Protein AF-A0A821FZN8-F1 (afdb_monomer)

Structure (mmCIF, N/CA/C/O backbone):
data_AF-A0A821FZN8-F1
#
_entry.id   AF-A0A821FZN8-F1
#
loop_
_atom_site.group_PDB
_atom_site.id
_atom_site.type_symbol
_atom_site.label_atom_id
_atom_site.label_alt_id
_atom_site.label_comp_id
_atom_site.label_asym_id
_atom_site.label_entity_id
_atom_site.label_seq_id
_atom_site.pdbx_PDB_ins_code
_atom_site.Cartn_x
_atom_site.Cartn_y
_atom_site.Cartn_z
_atom_site.occupancy
_atom_site.B_iso_or_equiv
_atom_site.auth_seq_id
_atom_site.auth_comp_id
_atom_site.auth_asym_id
_atom_site.auth_atom_id
_atom_site.pdbx_PDB_model_num
ATOM 1 N N . MET A 1 1 ? 38.601 6.144 -32.323 1.00 37.91 1 MET A N 1
ATOM 2 C CA . MET A 1 1 ? 37.419 6.172 -33.211 1.00 37.91 1 MET A CA 1
ATOM 3 C C . MET A 1 1 ? 36.980 4.732 -33.400 1.00 37.91 1 MET A C 1
ATOM 5 O O . MET A 1 1 ? 37.493 4.065 -34.287 1.00 37.91 1 MET A O 1
ATOM 9 N N . ASN A 1 2 ? 36.123 4.222 -32.516 1.00 48.03 2 ASN A N 1
ATOM 10 C CA . ASN A 1 2 ? 35.673 2.832 -32.596 1.00 48.03 2 ASN A CA 1
ATOM 11 C C . ASN A 1 2 ? 34.375 2.824 -33.402 1.00 48.03 2 ASN A C 1
ATOM 13 O O . ASN A 1 2 ? 33.314 3.156 -32.878 1.00 48.03 2 ASN A O 1
ATOM 17 N N . ASN A 1 3 ? 34.481 2.539 -34.700 1.00 55.41 3 ASN A N 1
ATOM 18 C CA . ASN A 1 3 ? 33.309 2.340 -35.545 1.00 55.41 3 ASN A CA 1
ATOM 19 C C . ASN A 1 3 ? 32.658 1.008 -35.157 1.00 55.41 3 ASN A C 1
ATOM 21 O O . ASN A 1 3 ? 33.304 -0.038 -35.219 1.00 55.41 3 ASN A O 1
ATOM 25 N N . VAL A 1 4 ? 31.383 1.050 -34.772 1.00 57.81 4 VAL A N 1
ATOM 26 C CA . VAL A 1 4 ? 30.561 -0.151 -34.579 1.00 57.81 4 VAL A CA 1
ATOM 27 C C . VAL A 1 4 ? 29.929 -0.488 -35.925 1.00 57.81 4 VAL A C 1
ATOM 29 O O . VAL A 1 4 ? 29.326 0.380 -36.563 1.00 57.81 4 VAL A O 1
ATOM 32 N N . SER A 1 5 ? 30.085 -1.732 -36.380 1.00 56.44 5 SER A N 1
ATOM 33 C CA . SER A 1 5 ? 29.588 -2.177 -37.687 1.00 56.44 5 SER A CA 1
ATOM 34 C C . SER A 1 5 ? 28.528 -3.263 -37.540 1.00 56.44 5 SER A C 1
ATOM 36 O O . SER A 1 5 ? 28.583 -4.065 -36.610 1.00 56.44 5 SER A O 1
ATOM 38 N N . ILE A 1 6 ? 27.549 -3.301 -38.443 1.00 49.44 6 ILE A N 1
ATOM 39 C CA . ILE A 1 6 ? 26.556 -4.380 -38.478 1.00 49.44 6 ILE A CA 1
ATOM 40 C C . ILE A 1 6 ? 27.092 -5.487 -39.389 1.00 49.44 6 ILE A C 1
ATOM 42 O O . ILE A 1 6 ? 27.234 -5.273 -40.592 1.00 49.44 6 ILE A O 1
ATOM 46 N N . GLN A 1 7 ? 27.341 -6.676 -38.841 1.00 48.22 7 GLN A N 1
ATOM 47 C CA . GLN A 1 7 ? 27.598 -7.879 -39.636 1.00 48.22 7 GLN A CA 1
ATOM 48 C C . GLN A 1 7 ? 26.485 -8.893 -39.383 1.00 48.22 7 GLN A C 1
ATOM 50 O O . GLN A 1 7 ? 26.245 -9.281 -38.243 1.00 48.22 7 GLN A O 1
ATOM 55 N N . LEU A 1 8 ? 25.787 -9.305 -40.449 1.00 43.56 8 LEU A N 1
ATOM 56 C CA . LEU A 1 8 ? 24.716 -10.317 -40.398 1.00 43.56 8 LEU A CA 1
ATOM 57 C C . LEU A 1 8 ? 23.611 -10.012 -39.362 1.00 43.56 8 LEU A C 1
ATOM 59 O O . LEU A 1 8 ? 23.066 -10.916 -38.741 1.00 43.56 8 LEU A O 1
ATOM 63 N N . GLY A 1 9 ? 23.287 -8.730 -39.164 1.00 39.81 9 GLY A N 1
ATOM 64 C CA . GLY A 1 9 ? 22.273 -8.290 -38.196 1.00 39.81 9 GLY A CA 1
ATOM 65 C C . GLY A 1 9 ? 22.780 -8.093 -36.763 1.00 39.81 9 GLY A C 1
ATOM 66 O O . GLY A 1 9 ? 22.035 -7.561 -35.946 1.00 39.81 9 GLY A O 1
ATOM 67 N N . ASN A 1 10 ? 24.042 -8.420 -36.467 1.00 42.00 10 ASN A N 1
ATOM 68 C CA . ASN A 1 10 ? 24.651 -8.213 -35.152 1.00 42.00 10 ASN A CA 1
ATOM 69 C C . ASN A 1 10 ? 25.535 -6.958 -35.127 1.00 42.00 10 ASN A C 1
ATOM 71 O O . ASN A 1 10 ? 26.322 -6.718 -36.047 1.00 42.00 10 ASN A O 1
ATOM 75 N N . LEU A 1 11 ? 25.438 -6.176 -34.045 1.00 53.97 11 LEU A N 1
ATOM 76 C CA . LEU A 1 11 ? 26.384 -5.098 -33.743 1.00 53.97 11 LEU A CA 1
ATOM 77 C C . LEU A 1 11 ? 27.735 -5.723 -33.383 1.00 53.97 11 LEU A C 1
ATOM 79 O O . LEU A 1 11 ? 27.886 -6.350 -32.338 1.00 53.97 11 LEU A O 1
ATOM 83 N N . THR A 1 12 ? 28.715 -5.552 -34.260 1.00 54.28 12 THR A N 1
ATOM 84 C CA . THR A 1 12 ? 30.093 -5.992 -34.046 1.00 54.28 12 THR A CA 1
ATOM 85 C C . THR A 1 12 ? 30.942 -4.796 -33.645 1.00 54.28 12 THR A C 1
ATOM 87 O O . THR A 1 12 ? 31.018 -3.784 -34.352 1.00 54.28 12 THR A O 1
ATOM 90 N N . TRP A 1 13 ? 31.549 -4.909 -32.469 1.00 63.31 13 TRP A N 1
ATOM 91 C CA . TRP A 1 13 ? 32.512 -3.949 -31.955 1.00 63.31 13 TRP A CA 1
ATOM 92 C C . TRP A 1 13 ? 33.886 -4.311 -32.510 1.00 63.31 13 TRP A C 1
ATOM 94 O O . TRP A 1 13 ? 34.227 -5.488 -32.616 1.00 63.31 13 TRP A O 1
ATOM 104 N N . SER A 1 14 ? 34.677 -3.306 -32.886 1.00 53.12 14 SER A N 1
ATOM 105 C CA . SER A 1 14 ? 36.035 -3.525 -33.401 1.00 53.12 14 SER A CA 1
ATOM 106 C C . SER A 1 14 ? 36.977 -4.150 -32.367 1.00 53.12 14 SER A C 1
ATOM 108 O O . SER A 1 14 ? 38.055 -4.611 -32.725 1.00 53.12 14 SER A O 1
ATOM 110 N N . ASP A 1 15 ? 36.575 -4.152 -31.097 1.00 54.53 15 ASP A N 1
ATOM 111 C CA . ASP A 1 15 ? 37.330 -4.679 -29.974 1.00 54.53 15 ASP A CA 1
ATOM 112 C C . ASP A 1 15 ? 36.480 -5.726 -29.235 1.00 54.53 15 ASP A C 1
ATOM 114 O O . ASP A 1 15 ? 35.293 -5.501 -28.984 1.00 54.53 15 ASP A O 1
ATOM 118 N N . ARG A 1 16 ? 37.068 -6.883 -28.898 1.00 55.97 16 ARG A N 1
ATOM 119 C CA . ARG A 1 16 ? 36.387 -8.004 -28.203 1.00 55.97 16 ARG A CA 1
ATOM 120 C C . ARG A 1 16 ? 36.007 -7.669 -26.753 1.00 55.97 16 ARG A C 1
ATOM 122 O O . ARG A 1 16 ? 35.492 -8.525 -26.044 1.00 55.97 16 ARG A O 1
ATOM 129 N N . SER A 1 17 ? 36.274 -6.439 -26.329 1.00 73.94 17 SER A N 1
ATOM 130 C CA . SER A 1 17 ? 36.174 -5.968 -24.958 1.00 73.94 17 SER A CA 1
ATOM 131 C C . SER A 1 17 ? 34.769 -5.533 -24.540 1.00 73.94 17 SER A C 1
ATOM 133 O O . SER A 1 17 ? 34.562 -5.328 -23.351 1.00 73.94 17 SER A O 1
ATOM 135 N N . PHE A 1 18 ? 33.796 -5.390 -25.453 1.00 84.00 18 PHE A N 1
ATOM 136 C CA . PHE A 1 18 ? 32.428 -4.989 -25.094 1.00 84.00 18 PHE A CA 1
ATOM 137 C C . PHE A 1 18 ? 31.376 -6.066 -25.369 1.00 84.00 18 PHE A C 1
ATOM 139 O O . PHE A 1 18 ? 31.231 -6.561 -26.487 1.00 84.00 18 PHE A O 1
ATOM 146 N N . LEU A 1 19 ? 30.584 -6.362 -24.342 1.00 86.19 19 LEU A N 1
ATOM 147 C CA . LEU A 1 19 ? 29.507 -7.342 -24.343 1.00 86.19 19 LEU A CA 1
ATOM 148 C C . LEU A 1 19 ? 28.155 -6.615 -24.246 1.00 86.19 19 LEU A C 1
ATOM 150 O O . LEU A 1 19 ? 27.747 -6.248 -23.138 1.00 86.19 19 LEU A O 1
ATOM 154 N N . PRO A 1 20 ? 27.451 -6.374 -25.369 1.00 88.12 20 PRO A N 1
ATOM 155 C CA . PRO A 1 20 ? 26.158 -5.698 -25.348 1.00 88.12 20 PRO A CA 1
ATOM 156 C C . PRO A 1 20 ? 25.101 -6.569 -24.658 1.00 88.12 20 PRO A C 1
ATOM 158 O O . PRO A 1 20 ? 25.012 -7.772 -24.907 1.00 88.12 20 PRO A O 1
ATOM 161 N N . ARG A 1 21 ? 24.284 -5.954 -23.798 1.00 89.12 21 ARG A N 1
ATOM 162 C CA . ARG A 1 21 ? 23.227 -6.637 -23.033 1.00 89.12 21 ARG A CA 1
ATOM 163 C C . ARG A 1 21 ? 21.842 -6.047 -23.258 1.00 89.12 21 ARG A C 1
ATOM 165 O O . ARG A 1 21 ? 20.877 -6.800 -23.283 1.00 89.12 21 ARG A O 1
ATOM 172 N N . ALA A 1 22 ? 21.744 -4.738 -23.460 1.00 91.38 22 ALA A N 1
ATOM 173 C CA . ALA A 1 22 ? 20.481 -4.071 -23.737 1.00 91.38 22 ALA A CA 1
ATOM 174 C C . ALA A 1 22 ? 20.672 -2.908 -24.712 1.00 91.38 22 ALA A C 1
ATOM 176 O O . ALA A 1 22 ? 21.740 -2.297 -24.770 1.00 91.38 22 ALA A O 1
ATOM 177 N N . VAL A 1 23 ? 19.632 -2.603 -25.482 1.00 92.69 23 VAL A N 1
ATOM 178 C CA . VAL A 1 23 ? 19.627 -1.496 -26.437 1.00 92.69 23 VAL A CA 1
ATOM 179 C C . VAL A 1 23 ? 18.255 -0.843 -26.464 1.00 92.69 23 VAL A C 1
ATOM 181 O O . VAL A 1 23 ? 17.243 -1.538 -26.424 1.00 92.69 23 VAL A O 1
ATOM 184 N N . ASP A 1 24 ? 18.238 0.481 -26.558 1.00 91.81 24 ASP A N 1
ATOM 185 C CA . ASP A 1 24 ? 17.038 1.243 -26.882 1.00 91.81 24 ASP A CA 1
ATOM 186 C C . ASP A 1 24 ? 17.375 2.347 -27.889 1.00 91.81 24 ASP A C 1
ATOM 188 O O . ASP A 1 24 ? 18.513 2.829 -27.967 1.00 91.81 24 ASP A O 1
ATOM 192 N N . ILE A 1 25 ? 16.392 2.704 -28.709 1.00 90.56 25 ILE A N 1
ATOM 193 C CA . ILE A 1 25 ? 16.540 3.604 -29.850 1.00 90.56 25 ILE A CA 1
ATOM 194 C C . ILE A 1 25 ? 15.536 4.741 -29.701 1.00 90.56 25 ILE A C 1
ATOM 196 O O . ILE A 1 25 ? 14.327 4.523 -29.693 1.00 90.56 25 ILE A O 1
ATOM 200 N N . SER A 1 26 ? 16.048 5.967 -29.643 1.00 89.31 26 SER A N 1
ATOM 201 C CA . SER A 1 26 ? 15.225 7.171 -29.639 1.00 89.31 26 SER A CA 1
ATOM 202 C C . SER A 1 26 ? 14.590 7.427 -31.005 1.00 89.31 26 SER A C 1
ATOM 204 O O . SER A 1 26 ? 15.137 7.071 -32.053 1.00 89.31 26 SER A O 1
ATOM 206 N N . GLN A 1 27 ? 13.468 8.147 -31.002 1.00 82.56 27 GLN A N 1
ATOM 207 C CA . GLN A 1 27 ? 12.845 8.686 -32.216 1.00 82.56 27 GLN A CA 1
ATOM 208 C C . GLN A 1 27 ? 13.794 9.569 -33.039 1.00 82.56 27 GLN A C 1
ATOM 210 O O . GLN A 1 27 ? 13.709 9.571 -34.265 1.00 82.56 27 GLN A O 1
ATOM 215 N N . ASP A 1 28 ? 14.734 10.257 -32.387 1.00 78.19 28 ASP A N 1
ATOM 216 C CA . ASP A 1 28 ? 15.723 11.121 -33.045 1.00 78.19 28 ASP A CA 1
ATOM 217 C C . ASP A 1 28 ? 16.972 10.350 -33.514 1.00 78.19 28 ASP A C 1
ATOM 219 O O . ASP A 1 28 ? 18.012 10.940 -33.806 1.00 78.19 28 ASP A O 1
ATOM 223 N N . LEU A 1 29 ? 16.876 9.016 -33.589 1.00 79.00 29 LEU A N 1
ATOM 224 C CA . LEU A 1 29 ? 17.894 8.096 -34.109 1.00 79.00 29 LEU A CA 1
ATOM 225 C C . LEU A 1 29 ? 19.225 8.086 -33.338 1.00 79.00 29 LEU A C 1
ATOM 227 O O . LEU A 1 29 ? 20.226 7.556 -33.841 1.00 79.00 29 LEU A O 1
ATOM 231 N N . PHE A 1 30 ? 19.245 8.607 -32.108 1.00 87.75 30 PHE A N 1
ATOM 232 C CA . PHE A 1 30 ? 20.292 8.245 -31.159 1.00 87.75 30 PHE A CA 1
ATOM 233 C C . PHE A 1 30 ? 19.959 6.905 -30.503 1.00 87.75 30 PHE A C 1
ATOM 235 O O . PHE A 1 30 ? 18.798 6.564 -30.270 1.00 87.75 30 PHE A O 1
ATOM 242 N N . VAL A 1 31 ? 20.995 6.121 -30.238 1.00 91.19 31 VAL A N 1
ATOM 243 C CA . VAL A 1 31 ? 20.891 4.761 -29.715 1.00 91.19 31 VAL A CA 1
ATOM 244 C C . VAL A 1 31 ? 21.691 4.692 -28.431 1.00 91.19 31 VAL A C 1
ATOM 246 O O . VAL A 1 31 ? 22.831 5.154 -28.391 1.00 91.19 31 VAL A O 1
ATOM 249 N N . VAL A 1 32 ? 21.109 4.097 -27.396 1.00 92.56 32 VAL A N 1
ATOM 250 C CA . VAL A 1 32 ? 21.837 3.781 -26.169 1.00 92.56 32 VAL A CA 1
ATOM 251 C C . VAL A 1 32 ? 22.025 2.279 -26.095 1.00 92.56 32 VAL A C 1
ATOM 253 O O . VAL A 1 32 ? 21.053 1.528 -26.118 1.00 92.56 32 VAL A O 1
ATOM 256 N N . VAL A 1 33 ? 23.280 1.844 -26.007 1.00 93.06 33 VAL A N 1
ATOM 257 C CA . VAL A 1 33 ? 23.635 0.432 -25.819 1.00 93.06 33 VAL A CA 1
ATOM 258 C C . VAL A 1 33 ? 24.274 0.279 -24.451 1.00 93.06 33 VAL A C 1
ATOM 260 O O . VAL A 1 33 ? 25.283 0.916 -24.165 1.00 93.06 33 VAL A O 1
ATOM 263 N N . LEU A 1 34 ? 23.690 -0.575 -23.620 1.00 93.06 34 LEU A N 1
ATOM 264 C CA . LEU A 1 34 ? 24.164 -0.911 -22.285 1.00 93.06 34 LEU A CA 1
ATOM 265 C C . LEU A 1 34 ? 24.774 -2.316 -22.307 1.00 93.06 34 LEU A C 1
ATOM 267 O O . LEU A 1 34 ? 24.223 -3.241 -22.909 1.00 93.06 34 LEU A O 1
ATOM 271 N N . GLY A 1 35 ? 25.922 -2.480 -21.663 1.00 90.62 35 GLY A N 1
ATOM 272 C CA . GLY A 1 35 ? 26.648 -3.741 -21.639 1.00 90.62 35 GLY A CA 1
ATOM 273 C C . GLY A 1 35 ? 27.803 -3.731 -20.650 1.00 90.62 35 GLY A C 1
ATOM 274 O O . GLY A 1 35 ? 27.855 -2.905 -19.740 1.00 90.62 35 GLY A O 1
ATOM 275 N N . PHE A 1 36 ? 28.743 -4.648 -20.841 1.00 88.00 36 PHE A N 1
ATOM 276 C CA . PHE A 1 36 ? 29.957 -4.745 -20.035 1.00 88.00 36 PHE A CA 1
ATOM 277 C C . PHE A 1 36 ? 31.194 -4.473 -20.880 1.00 88.00 36 PHE A C 1
ATOM 279 O O . PHE A 1 36 ? 31.311 -5.033 -21.964 1.00 88.00 36 PHE A O 1
ATOM 286 N N . VAL A 1 37 ? 32.127 -3.668 -20.368 1.00 86.44 37 VAL A N 1
ATOM 287 C CA . VAL A 1 37 ? 33.482 -3.532 -20.921 1.00 86.44 37 VAL A CA 1
ATOM 288 C C . VAL A 1 37 ? 34.459 -4.319 -20.046 1.00 86.44 37 VAL A C 1
ATOM 290 O O . VAL A 1 37 ? 34.445 -4.162 -18.824 1.00 86.44 37 VAL A O 1
ATOM 293 N N . GLY A 1 38 ? 35.301 -5.155 -20.644 1.00 79.19 38 GLY A N 1
ATOM 294 C CA . GLY A 1 38 ? 36.321 -5.940 -19.951 1.00 79.19 38 GLY A CA 1
ATOM 295 C C . GLY A 1 38 ? 36.862 -7.094 -20.795 1.00 79.19 38 GLY A C 1
ATOM 296 O O . GLY A 1 38 ? 36.503 -7.268 -21.954 1.00 79.19 38 GLY A O 1
ATOM 297 N N . ASP A 1 39 ? 37.734 -7.883 -20.186 1.00 69.31 39 ASP A N 1
ATOM 298 C CA . ASP A 1 39 ? 38.330 -9.113 -20.726 1.00 69.31 39 ASP A CA 1
ATOM 299 C C . ASP A 1 39 ? 38.205 -10.209 -19.650 1.00 69.31 39 ASP A C 1
ATOM 301 O O . ASP A 1 39 ? 38.283 -9.851 -18.475 1.00 69.31 39 ASP A O 1
ATOM 305 N N . PRO A 1 40 ? 38.070 -11.509 -19.987 1.00 64.56 40 PRO A N 1
ATOM 306 C CA . PRO A 1 40 ? 38.069 -12.619 -19.017 1.00 64.56 40 PRO A CA 1
ATOM 307 C C . PRO A 1 40 ? 39.195 -12.605 -17.955 1.00 64.56 40 PRO A C 1
ATOM 309 O O . PRO A 1 40 ? 39.047 -13.173 -16.877 1.00 64.56 40 PRO A O 1
ATOM 312 N N . SER A 1 41 ? 40.325 -11.955 -18.236 1.00 65.94 41 SER A N 1
ATOM 313 C CA . SER A 1 41 ? 41.474 -11.744 -17.342 1.00 65.94 41 SER A CA 1
ATOM 314 C C . SER A 1 41 ? 41.320 -10.558 -16.373 1.00 65.94 41 SER A C 1
ATOM 316 O O . SER A 1 41 ? 42.163 -10.355 -15.498 1.00 65.94 41 SER A O 1
ATOM 318 N N . SER A 1 42 ? 40.241 -9.779 -16.491 1.00 70.19 42 SER A N 1
ATOM 319 C CA . SER A 1 42 ? 39.954 -8.550 -15.740 1.00 70.19 42 SER A CA 1
ATOM 320 C C . SER A 1 42 ? 38.479 -8.480 -15.317 1.00 70.19 42 SER A C 1
ATOM 322 O O . SER A 1 42 ? 37.622 -9.162 -15.867 1.00 70.19 42 SER A O 1
ATOM 324 N N . ASN A 1 43 ? 38.147 -7.665 -14.315 1.00 77.12 43 ASN A N 1
ATOM 325 C CA . ASN A 1 43 ? 36.746 -7.502 -13.922 1.00 77.12 43 ASN A CA 1
ATOM 326 C C . ASN A 1 43 ? 35.970 -6.728 -14.996 1.00 77.12 43 ASN A C 1
ATOM 328 O O . ASN A 1 43 ? 36.332 -5.603 -15.342 1.00 77.12 43 ASN A O 1
ATOM 332 N N . TYR A 1 44 ? 34.857 -7.296 -15.458 1.00 83.50 44 TYR A N 1
ATOM 333 C CA . TYR A 1 44 ? 33.934 -6.599 -16.346 1.00 83.50 44 TYR A CA 1
ATOM 334 C C . TYR A 1 44 ? 33.224 -5.447 -15.623 1.00 83.50 44 TYR A C 1
ATOM 336 O O . TYR A 1 44 ? 32.685 -5.605 -14.523 1.00 83.50 44 TYR A O 1
ATOM 344 N N . THR A 1 45 ? 33.184 -4.284 -16.270 1.00 85.06 45 THR A N 1
ATOM 345 C CA . THR A 1 45 ? 32.562 -3.067 -15.736 1.00 85.06 45 THR A CA 1
ATOM 346 C C . THR A 1 45 ? 31.331 -2.693 -16.564 1.00 85.06 45 THR A C 1
ATOM 348 O O . THR A 1 45 ? 31.440 -2.593 -17.789 1.00 85.06 45 THR A O 1
ATOM 351 N N . PRO A 1 46 ? 30.157 -2.473 -15.941 1.00 89.31 46 PRO A N 1
ATOM 352 C CA . PRO A 1 46 ? 28.982 -1.976 -16.648 1.00 89.31 46 PRO A CA 1
ATOM 353 C C . PRO A 1 46 ? 29.246 -0.633 -17.337 1.00 89.31 46 PRO A C 1
ATOM 355 O O . PRO A 1 46 ? 29.802 0.290 -16.735 1.00 89.31 46 PRO A O 1
ATOM 358 N N . CYS A 1 47 ? 28.820 -0.512 -18.589 1.00 89.56 47 CYS A N 1
ATOM 359 C CA . CYS A 1 47 ? 29.068 0.650 -19.429 1.00 89.56 47 CYS A CA 1
ATOM 360 C C . CYS A 1 47 ? 27.905 0.892 -20.397 1.00 89.56 47 CYS A C 1
ATOM 362 O O . CYS A 1 47 ? 27.337 -0.056 -20.943 1.00 89.56 47 CYS A O 1
ATOM 364 N N . ALA A 1 48 ? 27.568 2.163 -20.618 1.00 91.50 48 ALA A N 1
ATOM 365 C CA . ALA A 1 48 ? 26.595 2.597 -21.609 1.00 91.50 48 ALA A CA 1
ATOM 366 C C . ALA A 1 48 ? 27.258 3.475 -22.676 1.00 91.50 48 ALA A C 1
ATOM 368 O O . ALA A 1 48 ? 27.970 4.428 -22.355 1.00 91.50 48 ALA A O 1
ATOM 369 N N . TYR A 1 49 ? 26.969 3.192 -23.942 1.00 91.75 49 TYR A N 1
ATOM 370 C CA . TYR A 1 49 ? 27.386 4.001 -25.080 1.00 91.75 49 TYR A CA 1
ATOM 371 C C . TYR A 1 49 ? 26.214 4.796 -25.634 1.00 91.75 49 TYR A C 1
ATOM 373 O O . TYR A 1 49 ? 25.146 4.235 -25.881 1.00 91.75 49 TYR A O 1
ATOM 381 N N . LEU A 1 50 ? 26.448 6.084 -25.887 1.00 91.25 50 LEU A N 1
ATOM 382 C CA . LEU A 1 50 ? 25.549 6.931 -26.660 1.00 91.25 50 LEU A CA 1
ATOM 383 C C . LEU A 1 50 ? 26.046 6.991 -28.103 1.00 91.25 50 LEU A C 1
ATOM 385 O O . LEU A 1 50 ? 27.147 7.468 -28.386 1.00 91.25 50 LEU A O 1
ATOM 389 N N . LEU A 1 51 ? 25.225 6.490 -29.016 1.00 90.94 51 LEU A N 1
ATOM 390 C CA . LEU A 1 51 ? 25.523 6.373 -30.436 1.00 90.94 51 LEU A CA 1
ATOM 391 C C . LEU A 1 51 ? 24.565 7.254 -31.240 1.00 90.94 51 LEU A C 1
ATOM 393 O O . LEU A 1 51 ? 23.418 7.452 -30.848 1.00 90.94 51 LEU A O 1
ATOM 397 N N . SER A 1 52 ? 24.987 7.700 -32.420 1.00 88.06 52 SER A N 1
ATOM 398 C CA . SER A 1 52 ? 24.056 8.155 -33.461 1.00 88.06 52 SER A CA 1
ATOM 399 C C . SER A 1 52 ? 24.208 7.312 -34.711 1.00 88.06 52 SER A C 1
ATOM 401 O O . SER A 1 52 ? 25.313 6.864 -35.032 1.00 88.06 52 SER A O 1
ATOM 403 N N . ARG A 1 53 ? 23.113 7.139 -35.447 1.00 81.56 53 ARG A N 1
ATOM 404 C CA . ARG A 1 53 ? 23.127 6.441 -36.728 1.00 81.56 53 ARG A CA 1
ATOM 405 C C . ARG A 1 53 ? 23.294 7.425 -37.886 1.00 81.56 53 ARG A C 1
ATOM 407 O O . ARG A 1 53 ? 22.484 8.330 -38.050 1.00 81.56 53 ARG A O 1
ATOM 414 N N . SER A 1 54 ? 24.290 7.187 -38.737 1.00 79.12 54 SER A N 1
ATOM 415 C CA . SER A 1 54 ? 24.428 7.848 -40.039 1.00 79.12 54 SER A CA 1
ATOM 416 C C . SER A 1 54 ? 24.535 6.781 -41.130 1.00 79.12 54 SER A C 1
ATOM 418 O O . SER A 1 54 ? 25.541 6.079 -41.249 1.00 79.12 54 SER A O 1
ATOM 420 N N . GLY A 1 55 ? 23.450 6.581 -41.885 1.00 75.50 55 GLY A N 1
ATOM 421 C CA . GLY A 1 55 ? 23.340 5.481 -42.849 1.00 75.50 55 GLY A CA 1
ATOM 422 C C . GLY A 1 55 ? 23.350 4.100 -42.174 1.00 75.50 55 GLY A C 1
ATOM 423 O O . GLY A 1 55 ? 22.466 3.787 -41.369 1.00 75.50 55 GLY A O 1
ATOM 424 N N . SER A 1 56 ? 24.329 3.258 -42.520 1.00 72.25 56 SER A N 1
ATOM 425 C CA . SER A 1 56 ? 24.567 1.929 -41.922 1.00 72.25 56 SER A CA 1
ATOM 426 C C . SER A 1 56 ? 25.586 1.933 -40.777 1.00 72.25 56 SER A C 1
ATOM 428 O O . SER A 1 56 ? 25.809 0.889 -40.169 1.00 72.25 56 SER A O 1
ATOM 430 N N . ASN A 1 57 ? 26.217 3.078 -40.498 1.00 76.56 57 ASN A N 1
ATOM 431 C CA . ASN A 1 57 ? 27.294 3.184 -39.520 1.00 76.56 57 ASN A CA 1
ATOM 432 C C . ASN A 1 57 ? 26.793 3.840 -38.231 1.00 76.56 57 ASN A C 1
ATOM 434 O O . ASN A 1 57 ? 26.004 4.791 -38.265 1.00 76.56 57 ASN A O 1
ATOM 438 N N . PHE A 1 58 ? 27.295 3.352 -37.097 1.00 81.62 58 PHE A N 1
ATOM 439 C CA . PHE A 1 58 ? 27.070 3.961 -35.791 1.00 81.62 58 PHE A CA 1
ATOM 440 C C . PHE A 1 58 ? 28.329 4.683 -35.322 1.00 81.62 58 PHE A C 1
ATOM 442 O O . PHE A 1 58 ? 29.425 4.121 -35.335 1.00 81.62 58 PHE A O 1
ATOM 449 N N . THR A 1 59 ? 28.158 5.927 -34.884 1.00 84.81 59 THR A N 1
ATOM 450 C CA . THR A 1 59 ? 29.226 6.744 -34.302 1.00 84.81 59 THR A CA 1
ATOM 451 C C . THR A 1 59 ? 29.013 6.869 -32.800 1.00 84.81 59 THR A C 1
ATOM 453 O O . THR A 1 59 ? 27.952 7.327 -32.377 1.00 84.81 59 THR A O 1
ATOM 456 N N . VAL A 1 60 ? 30.014 6.483 -32.004 1.00 86.81 60 VAL A N 1
ATOM 457 C CA . VAL A 1 60 ? 30.026 6.687 -30.545 1.00 86.81 60 VAL A CA 1
ATOM 458 C C . VAL A 1 60 ? 30.304 8.157 -30.247 1.00 86.81 60 VAL A C 1
ATOM 460 O O . VAL A 1 60 ? 31.344 8.673 -30.653 1.00 86.81 60 VAL A O 1
ATOM 463 N N . HIS A 1 61 ? 29.385 8.813 -29.540 1.00 88.50 61 HIS A N 1
ATOM 464 C CA . HIS A 1 61 ? 29.523 10.210 -29.109 1.00 88.50 61 HIS A CA 1
ATOM 465 C C . HIS A 1 61 ? 29.997 10.335 -27.672 1.00 88.50 61 HIS A C 1
ATOM 467 O O . HIS A 1 61 ? 30.843 11.177 -27.378 1.00 88.50 61 HIS A O 1
ATOM 473 N N . ASP A 1 62 ? 29.469 9.492 -26.788 1.00 89.62 62 ASP A N 1
ATOM 474 C CA . ASP A 1 62 ? 29.791 9.541 -25.369 1.00 89.62 62 ASP A CA 1
ATOM 475 C C . ASP A 1 62 ? 29.717 8.157 -24.725 1.00 89.62 62 ASP A C 1
ATOM 477 O O . ASP A 1 62 ? 29.122 7.218 -25.263 1.00 89.62 62 ASP A O 1
ATOM 481 N N . THR A 1 63 ? 30.373 8.020 -23.578 1.00 89.50 63 THR A N 1
ATOM 482 C CA . THR A 1 63 ? 30.482 6.769 -22.831 1.00 89.50 63 THR A CA 1
ATOM 483 C C . THR A 1 63 ? 30.288 7.038 -21.350 1.00 89.50 63 THR A C 1
ATOM 485 O O . THR A 1 63 ? 31.007 7.833 -20.752 1.00 89.50 63 THR A O 1
ATOM 488 N N . TRP A 1 64 ? 29.351 6.322 -20.743 1.00 90.62 64 TRP A N 1
ATOM 489 C CA . TRP A 1 64 ? 29.160 6.302 -19.302 1.00 90.62 64 TRP A CA 1
ATOM 490 C C . TRP A 1 64 ? 29.663 4.969 -18.741 1.00 90.62 64 TRP A C 1
ATOM 492 O O . TRP A 1 64 ? 29.395 3.909 -19.305 1.00 90.62 64 TRP A O 1
ATOM 502 N N . MET A 1 65 ? 30.399 5.012 -17.632 1.00 87.44 65 MET A N 1
ATOM 503 C CA . MET A 1 65 ? 30.887 3.822 -16.931 1.00 87.44 65 MET A CA 1
ATOM 504 C C . MET A 1 65 ? 30.375 3.826 -15.498 1.00 87.44 65 MET A C 1
ATOM 506 O O . MET A 1 65 ? 30.406 4.858 -14.825 1.00 87.44 65 MET A O 1
ATOM 510 N N . TYR A 1 66 ? 29.935 2.664 -15.022 1.00 85.44 66 TYR A N 1
ATOM 511 C CA . TYR A 1 66 ? 29.498 2.518 -13.644 1.00 85.44 66 TYR A CA 1
ATOM 512 C C . TYR A 1 66 ? 30.683 2.630 -12.687 1.00 85.44 66 TYR A C 1
ATOM 514 O O . TYR A 1 66 ? 31.659 1.887 -12.794 1.00 85.44 66 TYR A O 1
ATOM 522 N N . MET A 1 67 ? 30.557 3.525 -11.710 1.00 81.19 67 MET A N 1
ATOM 523 C CA . MET A 1 67 ? 31.452 3.597 -10.563 1.00 81.19 67 MET A CA 1
ATOM 524 C C . MET A 1 67 ? 30.646 3.257 -9.307 1.00 81.19 67 MET A C 1
ATOM 526 O O . MET A 1 67 ? 29.620 3.898 -9.065 1.00 81.19 67 MET A O 1
ATOM 530 N N . PRO A 1 68 ? 31.061 2.256 -8.510 1.00 73.56 68 PRO A N 1
ATOM 531 C CA . PRO A 1 68 ? 30.355 1.925 -7.283 1.00 73.56 68 PRO A CA 1
ATOM 532 C C . PRO A 1 68 ? 30.371 3.121 -6.313 1.00 73.56 68 PRO A C 1
ATOM 534 O O . PRO A 1 68 ? 31.363 3.853 -6.276 1.00 73.56 68 PRO A O 1
ATOM 537 N N . PRO A 1 69 ? 29.321 3.310 -5.488 1.00 73.19 69 PRO A N 1
ATOM 538 C CA . PRO A 1 69 ? 29.197 4.484 -4.618 1.00 73.19 69 PRO A CA 1
ATOM 539 C C . PRO A 1 69 ? 30.385 4.677 -3.668 1.00 73.19 69 PRO A C 1
ATOM 541 O O . PRO A 1 69 ? 30.792 5.803 -3.393 1.00 73.19 69 PRO A O 1
ATOM 544 N N . THR A 1 70 ? 30.951 3.573 -3.170 1.00 72.12 70 THR A N 1
ATOM 545 C CA . THR A 1 70 ? 32.195 3.553 -2.392 1.00 72.12 70 THR A CA 1
ATOM 546 C C . THR A 1 70 ? 33.011 2.303 -2.716 1.00 72.12 70 THR A C 1
ATOM 548 O O . THR A 1 70 ? 32.453 1.250 -3.042 1.00 72.12 70 THR A O 1
ATOM 551 N N . ALA A 1 71 ? 34.335 2.387 -2.548 1.00 66.75 71 ALA A N 1
ATOM 552 C CA . ALA A 1 71 ? 35.253 1.254 -2.722 1.00 66.75 71 ALA A CA 1
ATOM 553 C C . ALA A 1 71 ? 34.998 0.090 -1.739 1.00 66.75 71 ALA A C 1
ATOM 555 O O . ALA A 1 71 ? 35.456 -1.022 -1.969 1.00 66.75 71 ALA A O 1
ATOM 556 N N . THR A 1 72 ? 34.264 0.340 -0.651 1.00 62.41 72 THR A N 1
ATOM 557 C CA . THR A 1 72 ? 33.901 -0.645 0.382 1.00 62.41 72 THR A CA 1
ATOM 558 C C . THR A 1 72 ? 32.453 -1.120 0.284 1.00 62.41 72 THR A C 1
ATOM 560 O O . THR A 1 72 ? 32.001 -1.907 1.117 1.00 62.41 72 THR A O 1
ATOM 563 N N . SER A 1 73 ? 31.695 -0.629 -0.698 1.00 71.12 73 SER A N 1
ATOM 564 C CA . SER A 1 73 ? 30.328 -1.085 -0.921 1.00 71.12 73 SER A CA 1
ATOM 565 C C . SER A 1 73 ? 30.320 -2.565 -1.312 1.00 71.12 73 SER A C 1
ATOM 567 O O . SER A 1 73 ? 31.238 -3.059 -1.971 1.00 71.12 73 SER A O 1
ATOM 569 N N . TRP A 1 74 ? 29.267 -3.291 -0.936 1.00 71.88 74 TRP A N 1
ATOM 570 C CA . TRP A 1 74 ? 29.116 -4.680 -1.375 1.00 71.88 74 TRP A CA 1
ATOM 571 C C . TRP A 1 74 ? 29.032 -4.761 -2.907 1.00 71.88 74 TRP A C 1
ATOM 573 O O . TRP A 1 74 ? 29.509 -5.733 -3.481 1.00 71.88 74 TRP A O 1
ATOM 583 N N . GLN A 1 75 ? 28.536 -3.705 -3.573 1.00 71.56 75 GLN A N 1
ATOM 584 C CA . GLN A 1 75 ? 28.566 -3.581 -5.031 1.00 71.56 75 GLN A CA 1
ATOM 585 C C . GLN A 1 75 ? 29.989 -3.526 -5.603 1.00 71.56 75 GLN A C 1
ATOM 587 O O . GLN A 1 75 ? 30.217 -4.064 -6.680 1.00 71.56 75 GLN A O 1
ATOM 592 N N . ALA A 1 76 ? 30.948 -2.916 -4.898 1.00 66.19 76 ALA A N 1
ATOM 593 C CA . ALA A 1 76 ? 32.361 -2.933 -5.291 1.00 66.19 76 ALA A CA 1
ATOM 594 C C . ALA A 1 76 ? 33.015 -4.314 -5.097 1.00 66.19 76 ALA A C 1
ATOM 596 O O . ALA A 1 76 ? 34.056 -4.586 -5.685 1.00 66.19 76 ALA A O 1
ATOM 597 N N . SER A 1 77 ? 32.401 -5.182 -4.284 1.00 64.69 77 SER A N 1
ATOM 598 C CA . SER A 1 77 ? 32.860 -6.556 -4.032 1.00 64.69 77 SER A CA 1
ATOM 599 C C . SER A 1 77 ? 32.263 -7.582 -5.003 1.00 64.69 77 SER A C 1
ATOM 601 O O . SER A 1 77 ? 32.633 -8.754 -4.947 1.00 64.69 77 SER A O 1
ATOM 603 N N . LEU A 1 78 ? 31.332 -7.174 -5.874 1.00 67.44 78 LEU A N 1
ATOM 604 C CA . LEU A 1 78 ? 30.764 -8.049 -6.897 1.00 67.44 78 LEU A CA 1
ATOM 605 C C . LEU A 1 78 ? 31.794 -8.274 -8.006 1.00 67.44 78 LEU A C 1
ATOM 607 O O . LEU A 1 78 ? 32.224 -7.332 -8.671 1.00 67.44 78 LEU A O 1
ATOM 611 N N . THR A 1 79 ? 32.181 -9.529 -8.212 1.00 62.88 79 THR A N 1
ATOM 612 C CA . THR A 1 79 ? 33.054 -9.929 -9.314 1.00 62.88 79 THR A CA 1
ATOM 613 C C . THR A 1 79 ? 32.203 -10.274 -10.530 1.00 62.88 79 THR A C 1
ATOM 615 O O . THR A 1 79 ? 31.290 -11.095 -10.456 1.00 62.88 79 THR A O 1
ATOM 618 N N . ASN A 1 80 ? 32.505 -9.641 -11.663 1.00 71.25 80 ASN A N 1
ATOM 619 C CA . ASN A 1 80 ? 31.787 -9.855 -12.923 1.00 71.25 80 ASN A CA 1
ATOM 620 C C . ASN A 1 80 ? 32.634 -10.649 -13.926 1.00 71.25 80 ASN A C 1
ATOM 622 O O . ASN A 1 80 ? 32.405 -10.529 -15.120 1.00 71.25 80 ASN A O 1
ATOM 626 N N . TRP A 1 81 ? 33.645 -11.402 -13.474 1.00 72.19 81 TRP A N 1
ATOM 627 C CA . TRP A 1 81 ? 34.604 -12.113 -14.339 1.00 72.19 81 TRP A CA 1
ATOM 628 C C . TRP A 1 81 ? 33.962 -13.081 -15.345 1.00 72.19 81 TRP A C 1
ATOM 630 O O . TRP A 1 81 ? 34.579 -13.376 -16.359 1.00 72.19 81 TRP A O 1
ATOM 640 N N . ASP A 1 82 ? 32.741 -13.547 -15.080 1.00 75.75 82 ASP A N 1
ATOM 641 C CA . ASP A 1 82 ? 31.964 -14.464 -15.920 1.00 75.75 82 ASP A CA 1
ATOM 642 C C . ASP A 1 82 ? 30.858 -13.757 -16.727 1.00 75.75 82 ASP A C 1
ATOM 644 O O . ASP A 1 82 ? 29.882 -14.384 -17.146 1.00 75.75 82 ASP A O 1
ATOM 648 N N . ALA A 1 83 ? 30.964 -12.437 -16.927 1.00 79.12 83 ALA A N 1
ATOM 649 C CA . ALA A 1 83 ? 29.978 -11.663 -17.680 1.00 79.12 83 ALA A CA 1
ATOM 650 C C . ALA A 1 83 ? 29.945 -11.990 -19.179 1.00 79.12 83 ALA A C 1
ATOM 652 O O . ALA A 1 83 ? 29.056 -11.498 -19.864 1.00 79.12 83 ALA A O 1
ATOM 653 N N . ASP A 1 84 ? 30.857 -12.808 -19.700 1.00 76.56 84 ASP A N 1
ATOM 654 C CA . ASP A 1 84 ? 30.829 -13.389 -21.047 1.00 76.56 84 ASP A CA 1
ATOM 655 C C . ASP A 1 84 ? 29.874 -14.586 -21.167 1.00 76.56 84 ASP A C 1
ATOM 657 O O . ASP A 1 84 ? 29.347 -14.855 -22.250 1.00 76.56 84 ASP A O 1
ATOM 661 N N . ILE A 1 85 ? 29.557 -15.248 -20.053 1.00 80.81 85 ILE A N 1
ATOM 662 C CA . ILE A 1 85 ? 28.575 -16.331 -19.990 1.00 80.81 85 ILE A CA 1
ATOM 663 C C . ILE A 1 85 ? 27.188 -15.746 -19.697 1.00 80.81 85 ILE A C 1
ATOM 665 O O . ILE A 1 85 ? 27.014 -14.816 -18.902 1.00 80.81 85 ILE A O 1
ATOM 669 N N . TYR A 1 86 ? 26.157 -16.280 -20.358 1.00 79.44 86 TYR A N 1
ATOM 670 C CA . TYR A 1 86 ? 24.784 -15.888 -20.053 1.00 79.44 86 TYR A CA 1
ATOM 671 C C . TYR A 1 86 ? 24.378 -16.393 -18.664 1.00 79.44 86 TYR A C 1
ATOM 673 O O . TYR A 1 86 ? 24.264 -17.595 -18.433 1.00 79.44 86 TYR A O 1
ATOM 681 N N . LEU A 1 87 ? 24.124 -15.451 -17.756 1.00 79.50 87 LEU A N 1
ATOM 682 C CA . LEU A 1 87 ? 23.552 -15.692 -16.437 1.00 79.50 87 LEU A CA 1
ATOM 683 C C . LEU A 1 87 ? 22.533 -14.594 -16.148 1.00 79.50 87 LEU A C 1
ATOM 685 O O . LEU A 1 87 ? 22.825 -13.421 -16.366 1.00 79.50 87 LEU A O 1
ATOM 689 N N . ALA A 1 88 ? 21.388 -14.953 -15.564 1.00 77.69 88 ALA A N 1
ATOM 690 C CA . ALA A 1 88 ? 20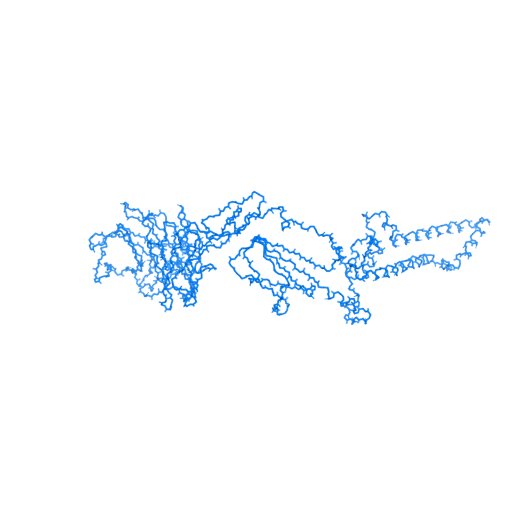.315 -14.001 -15.258 1.00 77.69 88 ALA A CA 1
ATOM 691 C C . ALA A 1 88 ? 20.766 -12.836 -14.356 1.00 77.69 88 ALA A C 1
ATOM 693 O O . ALA A 1 88 ? 20.154 -11.775 -14.359 1.00 77.69 88 ALA A O 1
ATOM 694 N N . LYS A 1 89 ? 21.843 -13.000 -13.571 1.00 80.12 89 LYS A N 1
ATOM 695 C CA . LYS A 1 89 ? 22.431 -11.913 -12.767 1.00 80.12 89 LYS A CA 1
ATOM 696 C C . LYS A 1 89 ? 23.002 -10.776 -13.631 1.00 80.12 89 LYS A C 1
ATOM 698 O O . LYS A 1 89 ? 23.017 -9.642 -13.172 1.00 80.12 89 LYS A O 1
ATOM 703 N N . HIS A 1 90 ? 23.434 -11.072 -14.859 1.00 85.62 90 HIS A N 1
ATOM 704 C CA . HIS A 1 90 ? 24.044 -10.131 -15.806 1.00 85.62 90 HIS A CA 1
ATOM 705 C C . HIS A 1 90 ? 23.033 -9.445 -16.730 1.00 85.62 90 HIS A C 1
ATOM 707 O O . HIS A 1 90 ? 23.440 -8.679 -17.607 1.00 85.62 90 HIS A O 1
ATOM 713 N N . ASP A 1 91 ? 21.738 -9.712 -16.554 1.00 86.50 91 ASP A N 1
ATOM 714 C CA . ASP A 1 91 ? 20.704 -9.032 -17.321 1.00 86.50 91 ASP A CA 1
ATOM 715 C C . ASP A 1 91 ? 20.747 -7.524 -17.032 1.00 86.50 91 ASP A C 1
ATOM 717 O O . ASP A 1 91 ? 20.943 -7.058 -15.900 1.00 86.50 91 ASP A O 1
ATOM 721 N N . MET A 1 92 ? 20.592 -6.758 -18.103 1.00 90.81 92 MET A N 1
ATOM 722 C CA . MET A 1 92 ? 20.568 -5.305 -18.095 1.00 90.81 92 MET A CA 1
ATOM 723 C C . MET A 1 92 ? 19.363 -4.840 -18.890 1.00 90.81 92 MET A C 1
ATOM 725 O O . MET A 1 92 ? 18.868 -5.547 -19.766 1.00 90.81 92 MET A O 1
ATOM 729 N N . SER A 1 93 ? 18.917 -3.624 -18.616 1.00 93.75 93 SER A N 1
ATOM 730 C CA . SER A 1 93 ? 17.827 -3.011 -19.360 1.00 93.75 93 SER A CA 1
ATOM 731 C C . SER A 1 93 ? 18.076 -1.529 -19.567 1.00 93.75 93 SER A C 1
ATOM 733 O O . SER A 1 93 ? 18.728 -0.873 -18.758 1.00 93.75 93 SER A O 1
ATOM 735 N N . VAL A 1 94 ? 17.572 -1.000 -20.674 1.00 94.69 94 VAL A N 1
ATOM 736 C CA . VAL A 1 94 ? 17.651 0.422 -20.989 1.00 94.69 94 VAL A CA 1
ATOM 737 C C . VAL A 1 94 ? 16.305 0.892 -21.512 1.00 94.69 94 VAL A C 1
ATOM 739 O O . VAL A 1 94 ? 15.641 0.163 -22.243 1.00 94.69 94 VAL A O 1
ATOM 742 N N . SER A 1 95 ? 15.895 2.094 -21.108 1.00 94.50 95 SER A N 1
ATOM 743 C CA . SER A 1 95 ? 14.706 2.743 -21.653 1.00 94.50 95 SER A CA 1
ATOM 744 C C . SER A 1 95 ? 14.881 4.256 -21.748 1.00 94.50 95 SER A C 1
ATOM 746 O O . SER A 1 95 ? 15.232 4.922 -20.766 1.00 94.50 95 SER A O 1
ATOM 748 N N . ILE A 1 96 ? 14.621 4.799 -22.933 1.00 93.38 96 ILE A N 1
ATOM 749 C CA . ILE A 1 96 ? 14.748 6.210 -23.282 1.00 93.38 96 ILE A CA 1
ATOM 750 C C . ILE A 1 96 ? 13.381 6.891 -23.157 1.00 93.38 96 ILE A C 1
ATOM 752 O O . ILE A 1 96 ? 12.383 6.478 -23.741 1.00 93.38 96 ILE A O 1
ATOM 756 N N . ASN A 1 97 ? 13.346 7.993 -22.417 1.00 91.69 97 ASN A N 1
ATOM 757 C CA . ASN A 1 97 ? 12.244 8.940 -22.404 1.00 91.69 97 ASN A CA 1
ATOM 758 C C . ASN A 1 97 ? 12.570 10.080 -23.361 1.00 91.69 97 ASN A C 1
ATOM 760 O O . ASN A 1 97 ? 13.245 11.049 -22.998 1.00 91.69 97 ASN A O 1
ATOM 764 N N . ASP A 1 98 ? 12.069 9.954 -24.589 1.00 87.62 98 ASP A N 1
ATOM 765 C CA . ASP A 1 98 ? 12.288 10.940 -25.643 1.00 87.62 98 ASP A CA 1
ATOM 766 C C . ASP A 1 98 ? 11.865 12.346 -25.198 1.00 87.62 98 ASP A C 1
ATOM 768 O O . ASP A 1 98 ? 12.620 13.298 -25.379 1.00 87.62 98 ASP A O 1
ATOM 772 N N . ALA A 1 99 ? 10.702 12.486 -24.558 1.00 87.81 99 ALA A N 1
ATOM 773 C CA . ALA A 1 99 ? 10.127 13.789 -24.229 1.00 87.81 99 ALA A CA 1
ATOM 774 C C . ALA A 1 99 ? 10.995 14.610 -23.264 1.00 87.81 99 ALA A C 1
ATOM 776 O O . ALA A 1 99 ? 11.028 15.836 -23.361 1.00 87.81 99 ALA A O 1
ATOM 777 N N . LYS A 1 100 ? 11.704 13.946 -22.345 1.00 87.12 100 LYS A N 1
ATOM 778 C CA . LYS A 1 100 ? 12.597 14.607 -21.383 1.00 87.12 100 LYS A CA 1
ATOM 779 C C . LYS A 1 100 ? 14.083 14.453 -21.693 1.00 87.12 100 LYS A C 1
ATOM 781 O O . LYS A 1 100 ? 14.898 15.041 -20.995 1.00 87.12 100 LYS A O 1
ATOM 786 N N . SER A 1 101 ? 14.447 13.708 -22.736 1.00 88.75 101 SER A N 1
ATOM 787 C CA . SER A 1 101 ? 15.844 13.332 -23.014 1.00 88.75 101 SER A CA 1
ATOM 788 C C . SER A 1 101 ? 16.493 12.593 -21.841 1.00 88.75 101 SER A C 1
ATOM 790 O O . SER A 1 101 ? 17.647 12.838 -21.513 1.00 88.75 101 SER A O 1
ATOM 792 N N . GLN A 1 102 ? 15.739 11.713 -21.184 1.00 90.81 102 GLN A N 1
ATOM 793 C CA . GLN A 1 102 ? 16.214 10.958 -20.023 1.00 90.81 102 GLN A CA 1
ATOM 794 C C . GLN A 1 102 ? 16.377 9.490 -20.373 1.00 90.81 102 GLN A C 1
ATOM 796 O O . GLN A 1 102 ? 15.624 8.960 -21.185 1.00 90.81 102 GLN A O 1
ATOM 801 N N . VAL A 1 103 ? 17.325 8.814 -19.736 1.00 92.69 103 VAL A N 1
ATOM 802 C CA . VAL A 1 103 ? 17.578 7.390 -19.944 1.00 92.69 103 VAL A CA 1
ATOM 803 C C . VAL A 1 103 ? 17.651 6.677 -18.614 1.00 92.69 103 VAL A C 1
ATOM 805 O O . VAL A 1 103 ? 18.389 7.080 -17.717 1.00 92.69 103 VAL A O 1
ATOM 808 N N . LEU A 1 104 ? 16.884 5.598 -18.508 1.00 93.69 104 LEU A N 1
ATOM 809 C CA . LEU A 1 104 ? 16.965 4.651 -17.409 1.00 93.69 104 LEU A CA 1
ATOM 810 C C . LEU A 1 104 ? 17.857 3.497 -17.816 1.00 93.69 104 LEU A C 1
ATOM 812 O O . LEU A 1 104 ? 17.636 2.887 -18.859 1.00 93.69 104 LEU A O 1
ATOM 816 N N . LEU A 1 105 ? 18.815 3.180 -16.960 1.00 94.25 105 LEU A N 1
ATOM 817 C CA . LEU A 1 105 ? 19.676 2.015 -17.065 1.00 94.25 105 LEU A CA 1
ATOM 818 C C . LEU A 1 105 ? 19.406 1.125 -15.854 1.00 94.25 105 LEU A C 1
ATOM 820 O O . LEU A 1 105 ? 19.634 1.533 -14.716 1.00 94.25 105 LEU A O 1
ATOM 824 N N . GLY A 1 106 ? 18.903 -0.079 -16.085 1.00 92.06 106 GLY A N 1
ATOM 825 C CA . GLY A 1 106 ? 18.769 -1.112 -15.070 1.00 92.06 106 GLY A CA 1
ATOM 826 C C . GLY A 1 106 ? 19.960 -2.061 -15.121 1.00 92.06 106 GLY A C 1
ATOM 827 O O . GLY A 1 106 ? 20.236 -2.652 -16.165 1.00 92.06 106 GLY A O 1
ATOM 828 N N . ILE A 1 107 ? 20.676 -2.201 -14.002 1.00 89.31 107 ILE A N 1
ATOM 829 C CA . ILE A 1 107 ? 21.840 -3.088 -13.890 1.00 89.31 107 ILE A CA 1
ATOM 830 C C . ILE A 1 107 ? 21.604 -4.049 -12.726 1.00 89.31 107 ILE A C 1
ATOM 832 O O . ILE A 1 107 ? 21.913 -3.749 -11.566 1.00 89.31 107 ILE A O 1
ATOM 836 N N . GLN A 1 108 ? 21.075 -5.229 -13.049 1.00 86.44 108 GLN A N 1
ATOM 837 C CA . GLN A 1 108 ? 20.536 -6.156 -12.059 1.00 86.44 108 GLN A CA 1
ATOM 838 C C . GLN A 1 108 ? 21.570 -6.611 -11.022 1.00 86.44 108 GLN A C 1
ATOM 840 O O . GLN A 1 108 ? 21.270 -6.635 -9.826 1.00 86.44 108 GLN A O 1
ATOM 845 N N . ILE A 1 109 ? 22.795 -6.931 -11.457 1.00 81.38 109 ILE A N 1
ATOM 846 C CA . ILE A 1 109 ? 23.872 -7.389 -10.565 1.00 81.38 109 ILE A CA 1
ATOM 847 C C . ILE A 1 109 ? 24.206 -6.358 -9.485 1.00 81.38 109 ILE A C 1
ATOM 849 O O . ILE A 1 109 ? 24.416 -6.718 -8.333 1.00 81.38 109 ILE A O 1
ATOM 853 N N . THR A 1 110 ? 24.167 -5.069 -9.832 1.00 79.88 110 THR A N 1
ATOM 854 C CA . THR A 1 110 ? 24.451 -3.964 -8.903 1.00 79.88 110 THR A CA 1
ATOM 855 C C . THR A 1 110 ? 23.250 -3.580 -8.043 1.00 79.88 110 THR A C 1
ATOM 857 O O . THR A 1 110 ? 23.368 -2.703 -7.185 1.00 79.88 110 THR A O 1
ATOM 860 N N 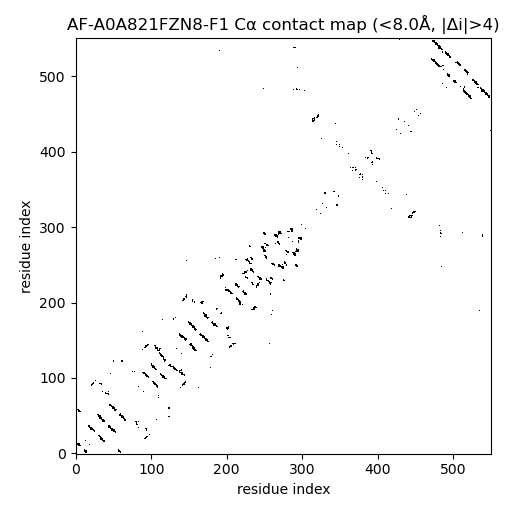. ASN A 1 111 ? 22.086 -4.199 -8.280 1.00 82.25 111 ASN A N 1
ATOM 861 C CA . ASN A 1 111 ? 20.817 -3.849 -7.651 1.00 82.25 111 ASN A CA 1
ATOM 862 C C . ASN A 1 111 ? 20.535 -2.338 -7.690 1.00 82.25 111 ASN A C 1
ATOM 864 O O . ASN A 1 111 ? 20.162 -1.730 -6.680 1.00 82.25 111 ASN A O 1
ATOM 868 N N . THR A 1 112 ? 20.839 -1.720 -8.831 1.00 81.00 112 THR A N 1
ATOM 869 C CA . THR A 1 112 ? 20.803 -0.271 -8.994 1.00 81.00 112 THR A CA 1
ATOM 870 C C . THR A 1 112 ? 20.177 0.089 -10.330 1.00 81.00 112 THR A C 1
ATOM 872 O O . THR A 1 112 ? 20.422 -0.554 -11.354 1.00 81.00 112 THR A O 1
ATOM 875 N N . ILE A 1 113 ? 19.366 1.140 -10.303 1.00 89.19 113 ILE A N 1
ATOM 876 C CA . ILE A 1 113 ? 18.817 1.789 -11.488 1.00 89.19 113 ILE A CA 1
ATOM 877 C C . ILE A 1 113 ? 19.378 3.185 -11.556 1.00 89.19 113 ILE A C 1
ATOM 879 O O . ILE A 1 113 ? 19.419 3.885 -10.548 1.00 89.19 113 ILE A O 1
ATOM 883 N N . ILE A 1 114 ? 19.816 3.570 -12.742 1.00 90.44 114 ILE A N 1
ATOM 884 C CA . ILE A 1 114 ? 20.552 4.799 -12.974 1.00 90.44 114 ILE A CA 1
ATOM 885 C C . ILE A 1 114 ? 19.757 5.632 -13.961 1.00 90.44 114 ILE A C 1
ATOM 887 O O . ILE A 1 114 ? 19.391 5.157 -15.034 1.00 90.44 114 ILE A O 1
ATOM 891 N N . LEU A 1 115 ? 19.480 6.867 -13.572 1.00 92.12 115 LEU A N 1
ATOM 892 C CA . LEU A 1 115 ? 18.839 7.867 -14.407 1.00 92.12 115 LEU A CA 1
ATOM 893 C C . LEU A 1 115 ? 19.903 8.843 -14.900 1.00 92.12 115 LEU A C 1
ATOM 895 O O . LEU A 1 115 ? 20.586 9.482 -14.094 1.00 92.12 115 LEU A O 1
ATOM 899 N N . LEU A 1 116 ? 20.036 8.931 -16.220 1.00 91.31 116 LEU A N 1
ATOM 900 C CA . LEU A 1 116 ? 20.933 9.846 -16.916 1.00 91.31 116 LEU A CA 1
ATOM 901 C C . LEU A 1 116 ? 20.118 10.838 -17.739 1.00 91.31 116 LEU A C 1
ATOM 903 O O . LEU A 1 116 ? 19.208 10.440 -18.465 1.00 91.31 116 LEU A O 1
ATOM 907 N N . ASP A 1 117 ? 20.486 12.112 -17.674 1.00 90.50 117 ASP A N 1
ATOM 908 C CA . ASP A 1 117 ? 19.983 13.122 -18.602 1.00 90.50 117 ASP A CA 1
ATOM 909 C C . ASP A 1 117 ? 20.889 13.152 -19.848 1.00 90.50 117 ASP A C 1
ATOM 911 O O . ASP A 1 117 ? 22.103 12.961 -19.755 1.00 90.50 117 ASP A O 1
ATOM 915 N N . ILE A 1 118 ? 20.320 13.382 -21.030 1.00 89.88 118 ILE A N 1
ATOM 916 C CA . ILE A 1 118 ? 21.054 13.485 -22.296 1.00 89.88 118 ILE A CA 1
ATOM 917 C C . ILE A 1 118 ? 20.936 14.900 -22.846 1.00 89.88 118 ILE A C 1
ATOM 919 O O . ILE A 1 118 ? 19.847 15.413 -23.103 1.00 89.88 118 ILE A O 1
ATOM 923 N N . SER A 1 119 ? 22.087 15.506 -23.130 1.00 89.44 119 SER A N 1
ATOM 924 C CA . SER A 1 119 ? 22.149 16.727 -23.927 1.00 89.44 119 SER A CA 1
ATOM 925 C C . SER A 1 119 ? 21.948 16.381 -25.400 1.00 89.44 119 SER A C 1
ATOM 927 O O . SER A 1 119 ? 22.857 15.861 -26.048 1.00 89.44 119 SER A O 1
ATOM 929 N N . ARG A 1 120 ? 20.769 16.688 -25.951 1.00 83.88 120 ARG A N 1
ATOM 930 C CA . ARG A 1 120 ? 20.450 16.447 -27.372 1.00 83.88 120 ARG A CA 1
ATOM 931 C C . ARG A 1 120 ? 21.326 17.242 -28.341 1.00 83.88 120 ARG A C 1
ATOM 933 O O . ARG A 1 120 ? 21.542 16.803 -29.462 1.00 83.88 120 ARG A O 1
ATOM 940 N N . THR A 1 121 ? 21.826 18.406 -27.929 1.00 85.12 121 THR A N 1
ATOM 941 C CA . THR A 1 121 ? 22.636 19.280 -28.793 1.00 85.12 121 THR A CA 1
ATOM 942 C C . THR A 1 121 ? 24.066 18.778 -28.932 1.00 85.12 121 THR A C 1
ATOM 944 O O . THR A 1 121 ? 24.638 18.830 -30.015 1.00 85.12 121 THR A O 1
ATOM 947 N N . THR A 1 122 ? 24.646 18.288 -27.836 1.00 84.69 122 THR A N 1
ATOM 948 C CA . THR A 1 122 ? 26.036 17.817 -27.803 1.00 84.69 122 THR A CA 1
ATOM 949 C C . THR A 1 122 ? 26.161 16.299 -27.869 1.00 84.69 122 THR A C 1
ATOM 951 O O . THR A 1 122 ? 27.286 15.819 -27.945 1.00 84.69 122 THR A O 1
ATOM 954 N N . LEU A 1 123 ? 25.043 15.565 -27.793 1.00 86.50 123 LEU A N 1
ATOM 955 C CA . LEU A 1 123 ? 24.970 14.105 -27.672 1.00 86.50 123 LEU A CA 1
ATOM 956 C C . LEU A 1 123 ? 25.905 13.577 -26.579 1.00 86.50 123 LEU A C 1
ATOM 958 O O . LEU A 1 123 ? 26.807 12.786 -26.833 1.00 86.50 123 LEU A O 1
ATOM 962 N N . LYS A 1 124 ? 25.687 14.054 -25.349 1.00 89.69 124 LYS A N 1
ATOM 963 C CA . LYS A 1 124 ? 26.454 13.649 -24.162 1.00 89.69 124 LYS A CA 1
ATOM 964 C C . LYS A 1 124 ? 25.545 13.292 -23.000 1.00 89.69 124 LYS A C 1
ATOM 966 O O . LYS A 1 124 ? 24.480 13.898 -22.854 1.00 89.69 124 LYS A O 1
ATOM 971 N N . PHE A 1 125 ? 25.999 12.369 -22.161 1.00 87.94 125 PHE A N 1
ATOM 972 C CA . PHE A 1 125 ? 25.408 12.116 -20.857 1.00 87.94 125 PHE A CA 1
ATOM 973 C C . PHE A 1 125 ? 25.726 13.287 -19.921 1.00 87.94 125 PHE A C 1
ATOM 975 O O . PHE A 1 125 ? 26.869 13.726 -19.796 1.00 87.94 125 PHE A O 1
ATOM 982 N N . ILE A 1 126 ? 24.698 13.812 -19.266 1.00 84.06 126 ILE A N 1
ATOM 983 C CA . ILE A 1 126 ? 24.812 14.877 -18.277 1.00 84.06 126 ILE A CA 1
ATOM 984 C C . ILE A 1 126 ? 24.907 14.220 -16.897 1.00 84.06 126 ILE A C 1
ATOM 986 O O . ILE A 1 126 ? 24.086 13.381 -16.529 1.00 84.06 126 ILE A O 1
ATOM 990 N N . LEU A 1 127 ? 25.928 14.609 -16.135 1.00 74.06 127 LEU A N 1
ATOM 991 C CA . LEU A 1 127 ? 26.127 14.216 -14.741 1.00 74.06 127 LEU A CA 1
ATOM 992 C C . LEU A 1 127 ? 25.695 15.370 -13.818 1.00 74.06 127 LEU A C 1
ATOM 994 O O . LEU A 1 127 ? 25.881 16.532 -14.192 1.00 74.06 127 LEU A O 1
ATOM 998 N N . PRO A 1 128 ? 25.162 15.090 -12.613 1.00 57.16 128 PRO A N 1
ATOM 999 C CA . PRO A 1 128 ? 25.193 13.809 -11.901 1.00 57.16 128 PRO A CA 1
ATOM 1000 C C . PRO A 1 128 ? 24.074 12.833 -12.286 1.00 57.16 128 PRO A C 1
ATOM 1002 O O . PRO A 1 128 ? 22.940 13.224 -12.541 1.00 57.16 128 PRO A O 1
ATOM 1005 N N . SER A 1 129 ? 24.391 11.538 -12.249 1.00 67.69 129 SER A N 1
ATOM 1006 C CA . SER A 1 129 ? 23.406 10.464 -12.365 1.00 67.69 129 SER A CA 1
ATOM 1007 C C . SER A 1 129 ? 22.678 10.253 -11.038 1.00 67.69 129 SER A C 1
ATOM 1009 O O . SER A 1 129 ? 23.334 10.156 -9.999 1.00 67.69 129 SER A O 1
ATOM 1011 N N . GLN A 1 130 ? 21.353 10.111 -11.060 1.00 76.81 130 GLN A N 1
ATOM 1012 C CA . GLN A 1 130 ? 20.603 9.663 -9.882 1.00 76.81 130 GLN A CA 1
ATOM 1013 C C . GLN A 1 130 ? 20.537 8.138 -9.868 1.00 76.81 130 GLN A C 1
ATOM 1015 O O . GLN A 1 130 ? 20.304 7.520 -10.907 1.00 76.81 130 GLN A O 1
ATOM 1020 N N . SER A 1 131 ? 20.733 7.532 -8.698 1.00 76.56 131 SER A N 1
ATOM 1021 C CA . SER A 1 131 ? 20.698 6.079 -8.538 1.00 76.56 131 SER A CA 1
ATOM 1022 C C . SER A 1 131 ? 19.657 5.655 -7.512 1.00 76.56 131 SER A C 1
ATOM 1024 O O . SER A 1 131 ? 19.647 6.171 -6.394 1.00 76.56 131 SER A O 1
ATOM 1026 N N . LEU A 1 132 ? 18.835 4.671 -7.857 1.00 76.31 132 LEU A N 1
ATOM 1027 C CA . LEU A 1 132 ? 17.912 4.012 -6.940 1.00 76.31 132 LEU A CA 1
ATOM 1028 C C . LEU A 1 132 ? 18.417 2.597 -6.651 1.00 76.31 132 LEU A C 1
ATOM 1030 O O . LEU A 1 132 ? 18.656 1.836 -7.585 1.00 76.31 132 LEU A O 1
ATOM 1034 N N . SER A 1 133 ? 18.561 2.245 -5.372 1.00 70.38 133 SER A N 1
ATOM 1035 C CA . SER A 1 133 ? 18.958 0.901 -4.940 1.00 70.38 133 SER A CA 1
ATOM 1036 C C . SER A 1 133 ? 17.988 0.358 -3.894 1.00 70.38 133 SER A C 1
ATOM 1038 O O . SER A 1 133 ? 17.591 1.080 -2.981 1.00 70.38 133 SER A O 1
ATOM 1040 N N . ASN A 1 134 ? 17.635 -0.925 -3.999 1.00 65.69 134 ASN A N 1
ATOM 1041 C CA . ASN A 1 134 ? 16.703 -1.605 -3.090 1.00 65.69 134 ASN A CA 1
ATOM 1042 C C . ASN A 1 134 ? 17.401 -2.218 -1.852 1.00 65.69 134 ASN A C 1
ATOM 1044 O O . ASN A 1 134 ? 16.960 -3.222 -1.291 1.00 65.69 134 ASN A O 1
ATOM 1048 N N . GLY A 1 135 ? 18.549 -1.673 -1.437 1.00 65.62 135 GLY A N 1
ATOM 1049 C CA . GLY A 1 135 ? 19.323 -2.201 -0.310 1.00 65.62 135 GLY A CA 1
ATOM 1050 C C . GLY A 1 135 ? 20.012 -3.540 -0.618 1.00 65.62 135 GLY A C 1
ATOM 1051 O O . GLY A 1 135 ? 20.653 -3.684 -1.657 1.00 65.62 135 GLY A O 1
ATOM 1052 N N . LYS A 1 136 ? 19.933 -4.508 0.313 1.00 53.75 136 LYS A N 1
ATOM 1053 C CA . LYS A 1 136 ? 20.693 -5.781 0.274 1.00 53.75 136 LYS A CA 1
ATOM 1054 C C . LYS A 1 136 ? 20.056 -6.907 -0.557 1.00 53.75 136 LYS A C 1
ATOM 1056 O O . LYS A 1 136 ? 20.671 -7.959 -0.698 1.00 53.75 136 LYS A O 1
ATOM 1061 N N . ALA A 1 137 ? 18.837 -6.734 -1.064 1.00 57.94 137 ALA A N 1
ATOM 1062 C CA . ALA A 1 137 ? 18.191 -7.738 -1.911 1.00 57.94 137 ALA A CA 1
ATOM 1063 C C . ALA A 1 137 ? 18.626 -7.534 -3.365 1.00 57.94 137 ALA A C 1
ATOM 1065 O O . ALA A 1 137 ? 18.447 -6.441 -3.876 1.00 57.94 137 ALA A O 1
ATOM 1066 N N . ILE A 1 138 ? 19.197 -8.543 -4.023 1.00 61.25 138 ILE A N 1
ATOM 1067 C CA . ILE A 1 138 ? 19.644 -8.465 -5.426 1.00 61.25 138 ILE A CA 1
ATOM 1068 C C . ILE A 1 138 ? 18.432 -8.629 -6.349 1.00 61.25 138 ILE A C 1
ATOM 1070 O O . ILE A 1 138 ? 17.575 -9.457 -6.050 1.00 61.25 138 ILE A O 1
ATOM 1074 N N . GLY A 1 139 ? 18.405 -7.914 -7.483 1.00 73.25 139 GLY A N 1
ATOM 1075 C CA . GLY A 1 139 ? 17.465 -8.171 -8.583 1.00 73.25 139 GLY A CA 1
ATOM 1076 C C . GLY A 1 139 ? 16.696 -6.964 -9.122 1.00 73.25 139 GLY A C 1
ATOM 1077 O O . GLY A 1 139 ? 15.857 -7.134 -10.007 1.00 73.25 139 GLY A O 1
ATOM 1078 N N . MET A 1 140 ? 16.968 -5.756 -8.627 1.00 84.75 140 MET A N 1
ATOM 1079 C CA . MET A 1 140 ? 16.381 -4.519 -9.142 1.00 84.75 140 MET A CA 1
ATOM 1080 C C . MET A 1 140 ? 16.980 -4.116 -10.493 1.00 84.75 140 MET A C 1
ATOM 1082 O O . MET A 1 140 ? 18.199 -4.067 -10.639 1.00 84.75 140 MET A O 1
ATOM 1086 N N . GLY A 1 141 ? 16.125 -3.760 -11.456 1.00 83.06 141 GLY A N 1
ATOM 1087 C CA . GLY A 1 141 ? 16.562 -3.238 -12.755 1.00 83.06 141 GLY A CA 1
ATOM 1088 C C . GLY A 1 141 ? 16.766 -4.307 -13.828 1.00 83.06 141 GLY A C 1
ATOM 1089 O O . GLY A 1 141 ? 17.429 -4.037 -14.827 1.00 83.06 141 GLY A O 1
ATOM 1090 N N . LYS A 1 142 ? 16.185 -5.504 -13.656 1.00 87.44 142 LYS A N 1
ATOM 1091 C CA . LYS A 1 142 ? 16.165 -6.534 -14.709 1.00 87.44 142 LYS A CA 1
ATOM 1092 C C . LYS A 1 142 ? 15.524 -6.016 -15.996 1.00 87.44 142 LYS A C 1
ATOM 1094 O O . LYS A 1 142 ? 16.032 -6.241 -17.086 1.00 87.44 142 LYS A O 1
ATOM 1099 N N . ALA A 1 143 ? 14.413 -5.309 -15.840 1.00 91.19 143 ALA A N 1
ATOM 1100 C CA . ALA A 1 143 ? 13.716 -4.616 -16.906 1.00 91.19 143 ALA A CA 1
ATOM 1101 C C . ALA A 1 143 ? 13.256 -3.250 -16.395 1.00 91.19 143 ALA A C 1
ATOM 1103 O O . ALA A 1 143 ? 12.799 -3.130 -15.253 1.00 91.19 143 ALA A O 1
ATOM 1104 N N . VAL A 1 144 ? 13.382 -2.233 -17.240 1.00 93.44 144 VAL A N 1
ATOM 1105 C CA . VAL A 1 144 ? 12.938 -0.864 -16.974 1.00 93.44 144 VAL A CA 1
ATOM 1106 C C . VAL A 1 144 ? 12.165 -0.351 -18.181 1.00 93.44 144 VAL A C 1
ATOM 1108 O O . VAL A 1 144 ? 12.469 -0.712 -19.315 1.00 93.44 144 VAL A O 1
ATOM 1111 N N . GLY A 1 145 ? 11.177 0.503 -17.946 1.00 93.38 145 GLY A N 1
ATOM 1112 C CA . GLY A 1 145 ? 10.429 1.147 -19.016 1.00 93.38 145 GLY A CA 1
ATOM 1113 C C . GLY A 1 145 ? 9.703 2.396 -18.547 1.00 93.38 145 GLY A C 1
ATOM 1114 O O . GLY A 1 145 ? 9.367 2.526 -17.370 1.00 93.38 145 GLY A O 1
ATOM 1115 N N . TRP A 1 146 ? 9.450 3.323 -19.463 1.00 92.31 146 TRP A N 1
ATOM 1116 C CA . TRP A 1 146 ? 8.655 4.520 -19.195 1.00 92.31 146 TRP A CA 1
ATOM 1117 C C . TRP A 1 146 ? 7.190 4.278 -19.562 1.00 92.31 146 TRP A C 1
ATOM 1119 O O . TRP A 1 146 ? 6.883 3.977 -20.710 1.00 92.31 146 TRP A O 1
ATOM 1129 N N . LEU A 1 147 ? 6.277 4.437 -18.599 1.00 90.31 147 LEU A N 1
ATOM 1130 C CA . LEU A 1 147 ? 4.832 4.463 -18.880 1.00 90.31 147 LEU A CA 1
ATOM 1131 C C . LEU A 1 147 ? 4.414 5.797 -19.483 1.00 90.31 147 LEU A C 1
ATOM 1133 O O . LEU A 1 147 ? 3.557 5.863 -20.356 1.00 90.31 147 LEU A O 1
ATOM 1137 N N . ASN A 1 148 ? 4.992 6.869 -18.951 1.00 88.19 148 ASN A N 1
ATOM 1138 C CA . ASN A 1 148 ? 4.809 8.237 -19.403 1.00 88.19 148 ASN A CA 1
ATOM 1139 C C . ASN A 1 148 ? 6.044 9.059 -19.002 1.00 88.19 148 ASN A C 1
ATOM 1141 O O . ASN A 1 148 ? 7.006 8.523 -18.458 1.00 88.19 148 ASN A O 1
ATOM 1145 N N . ASN A 1 149 ? 6.012 10.374 -19.212 1.00 88.44 149 ASN A N 1
ATOM 1146 C CA . ASN A 1 149 ? 7.175 11.240 -18.993 1.00 88.44 149 ASN A CA 1
ATOM 1147 C C . ASN A 1 149 ? 7.677 11.296 -17.536 1.00 88.44 149 ASN A C 1
ATOM 1149 O O . ASN A 1 149 ? 8.800 11.744 -17.301 1.00 88.44 149 ASN A O 1
ATOM 1153 N N . ASN A 1 150 ? 6.853 10.906 -16.561 1.00 89.81 150 ASN A N 1
ATOM 1154 C CA . ASN A 1 150 ? 7.162 11.008 -15.133 1.00 89.81 150 ASN A CA 1
ATOM 1155 C C . ASN A 1 150 ? 7.027 9.672 -14.398 1.00 89.81 150 ASN A C 1
ATOM 1157 O O . ASN A 1 150 ? 7.345 9.621 -13.218 1.00 89.81 150 ASN A O 1
ATOM 1161 N N . VAL A 1 151 ? 6.520 8.617 -15.034 1.00 91.00 151 VAL A N 1
ATOM 1162 C CA . VAL A 1 151 ? 6.246 7.339 -14.377 1.00 91.00 151 VAL A CA 1
ATOM 1163 C C . VAL A 1 151 ? 7.010 6.234 -15.077 1.00 91.00 151 VAL A C 1
ATOM 1165 O O . VAL A 1 151 ? 6.904 6.048 -16.290 1.00 91.00 151 VAL A O 1
ATOM 1168 N N . THR A 1 152 ? 7.754 5.481 -14.282 1.00 92.50 152 THR A N 1
ATOM 1169 C CA . THR A 1 152 ? 8.590 4.374 -14.729 1.00 92.50 152 THR A CA 1
ATOM 1170 C C . THR A 1 152 ? 8.077 3.073 -14.144 1.00 92.50 152 THR A C 1
ATOM 1172 O O . THR A 1 152 ? 7.451 3.054 -13.084 1.00 92.50 152 THR A O 1
ATOM 1175 N N . VAL A 1 153 ? 8.336 1.983 -14.851 1.00 93.38 153 VAL A N 1
ATOM 1176 C CA . VAL A 1 153 ? 8.058 0.616 -14.430 1.00 93.38 153 VAL A CA 1
ATOM 1177 C C . VAL A 1 153 ? 9.378 -0.111 -14.338 1.00 93.38 153 VAL A C 1
ATOM 1179 O O . VAL A 1 153 ? 10.221 -0.013 -15.230 1.00 93.38 153 VAL A O 1
ATOM 1182 N N . ILE A 1 154 ? 9.556 -0.820 -13.238 1.00 92.31 154 ILE A N 1
ATOM 1183 C CA . ILE A 1 154 ? 10.791 -1.486 -12.880 1.00 92.31 154 ILE A CA 1
ATOM 1184 C C . ILE A 1 154 ? 10.443 -2.899 -12.437 1.00 92.31 154 ILE A C 1
ATOM 1186 O O . ILE A 1 154 ? 9.711 -3.098 -11.469 1.00 92.31 154 ILE A O 1
ATOM 1190 N N . LEU A 1 155 ? 11.015 -3.885 -13.117 1.00 91.06 155 LEU A N 1
ATOM 1191 C CA . LEU A 1 155 ? 10.969 -5.264 -12.666 1.00 91.06 155 LEU A CA 1
ATOM 1192 C C . LEU A 1 155 ? 12.030 -5.486 -11.583 1.00 91.06 155 LEU A C 1
ATOM 1194 O O . LEU A 1 155 ? 13.227 -5.258 -11.802 1.00 91.06 155 LEU A O 1
ATOM 1198 N N . VAL A 1 156 ? 11.575 -5.950 -10.422 1.00 88.12 156 VAL A N 1
ATOM 1199 C CA . VAL A 1 156 ? 12.414 -6.316 -9.284 1.00 88.12 156 VAL A CA 1
ATOM 1200 C C . VAL A 1 156 ? 12.244 -7.800 -9.014 1.00 88.12 156 VAL A C 1
ATOM 1202 O O . VAL A 1 156 ? 11.170 -8.275 -8.642 1.00 88.12 156 VAL A O 1
ATOM 1205 N N . ASN A 1 157 ? 13.333 -8.535 -9.183 1.00 85.31 157 ASN A N 1
ATOM 1206 C CA . ASN A 1 157 ? 13.398 -9.938 -8.816 1.00 85.31 157 ASN A CA 1
ATOM 1207 C C . ASN A 1 157 ? 13.973 -10.086 -7.414 1.00 85.31 157 ASN A C 1
ATOM 1209 O O . ASN A 1 157 ? 14.804 -9.292 -6.988 1.00 85.31 157 ASN A O 1
ATOM 1213 N N . THR A 1 158 ? 13.545 -11.127 -6.712 1.00 79.81 158 THR A N 1
ATOM 1214 C CA . THR A 1 158 ? 14.133 -11.520 -5.435 1.00 79.81 158 THR A CA 1
ATOM 1215 C C . THR A 1 158 ? 15.052 -12.709 -5.674 1.00 79.81 158 THR A C 1
ATOM 1217 O O . THR A 1 158 ? 14.593 -13.778 -6.087 1.00 79.81 158 THR A O 1
ATOM 1220 N N . TYR A 1 159 ? 16.348 -12.521 -5.418 1.00 74.06 159 TYR A N 1
ATOM 1221 C CA . TYR A 1 159 ? 17.351 -13.586 -5.467 1.00 74.06 159 TYR A CA 1
ATOM 1222 C C . TYR A 1 159 ? 17.860 -13.945 -4.070 1.00 74.06 159 TYR A C 1
ATOM 1224 O O . TYR A 1 159 ? 18.024 -13.082 -3.206 1.00 74.06 159 TYR A O 1
ATOM 1232 N N . SER A 1 160 ? 18.170 -15.226 -3.866 1.00 69.38 160 SER A N 1
ATOM 1233 C CA . SER A 1 160 ? 19.005 -15.665 -2.747 1.00 69.38 160 SER A CA 1
ATOM 1234 C C . SER A 1 160 ? 20.469 -15.248 -2.953 1.00 69.38 160 SER A C 1
ATOM 1236 O O . SER A 1 160 ? 20.878 -14.896 -4.059 1.00 69.38 160 SER A O 1
ATOM 1238 N N . LEU A 1 161 ? 21.296 -15.347 -1.905 1.00 65.25 161 LEU A N 1
ATOM 1239 C CA . LEU A 1 161 ? 22.750 -15.120 -2.004 1.00 65.25 161 LEU A CA 1
ATOM 1240 C C . LEU A 1 161 ? 23.448 -16.090 -2.975 1.00 65.25 161 LEU A C 1
ATOM 1242 O O . LEU A 1 161 ? 24.534 -15.799 -3.462 1.00 65.25 161 LEU A O 1
ATOM 1246 N N . SER A 1 162 ? 22.813 -17.223 -3.280 1.00 66.75 162 SER A N 1
ATOM 1247 C CA . SER A 1 162 ? 23.263 -18.188 -4.289 1.00 66.75 162 SER A CA 1
ATOM 1248 C C . SER A 1 162 ? 22.659 -17.922 -5.676 1.00 66.75 162 SER A C 1
ATOM 1250 O O . SER A 1 162 ? 22.709 -18.797 -6.533 1.00 66.75 162 SER A O 1
ATOM 1252 N N . TYR A 1 163 ? 22.059 -16.745 -5.895 1.00 68.62 163 TYR A N 1
ATOM 1253 C CA . TYR A 1 163 ? 21.381 -16.338 -7.132 1.00 68.62 163 TYR A CA 1
ATOM 1254 C C . TYR A 1 163 ? 20.228 -17.258 -7.562 1.00 68.62 163 TYR A C 1
ATOM 1256 O O . TYR A 1 163 ? 19.901 -17.354 -8.744 1.00 68.62 163 TYR A O 1
ATOM 1264 N N . ILE A 1 164 ? 19.560 -17.896 -6.598 1.00 74.38 164 ILE A N 1
ATOM 1265 C CA . ILE A 1 164 ? 18.335 -18.658 -6.860 1.00 74.38 164 ILE A CA 1
ATOM 1266 C C . ILE A 1 164 ? 17.156 -17.695 -6.794 1.00 74.38 164 ILE A C 1
ATOM 1268 O O . ILE A 1 164 ? 16.966 -16.997 -5.797 1.00 74.38 164 ILE A O 1
ATOM 1272 N N . TRP A 1 165 ? 16.382 -17.650 -7.867 1.00 76.75 165 TRP A N 1
ATOM 1273 C CA . TRP A 1 165 ? 15.248 -16.751 -8.015 1.00 76.75 165 TRP A CA 1
ATOM 1274 C C . TRP A 1 165 ? 14.009 -17.308 -7.311 1.00 76.75 165 TRP A C 1
ATOM 1276 O O . TRP A 1 165 ? 13.617 -18.445 -7.564 1.00 76.75 165 TRP A O 1
ATOM 1286 N N . SER A 1 166 ? 13.405 -16.518 -6.421 1.00 77.25 166 SER A N 1
ATOM 1287 C CA . SER A 1 166 ? 12.257 -16.950 -5.614 1.00 77.25 166 SER A CA 1
ATOM 1288 C C . SER A 1 166 ? 10.937 -16.266 -5.974 1.00 77.25 166 SER A C 1
ATOM 1290 O O . SER A 1 166 ? 9.893 -16.909 -5.906 1.00 77.25 166 SER A O 1
ATOM 1292 N N . ALA A 1 167 ? 10.962 -14.984 -6.343 1.00 83.38 167 ALA A N 1
ATOM 1293 C CA . ALA A 1 167 ? 9.764 -14.210 -6.670 1.00 83.38 167 ALA A CA 1
ATOM 1294 C C . ALA A 1 167 ? 10.093 -12.973 -7.517 1.00 83.38 167 ALA A C 1
ATOM 1296 O O . ALA A 1 167 ? 11.246 -12.528 -7.568 1.00 83.38 167 ALA A O 1
ATOM 1297 N N . SER A 1 168 ? 9.069 -12.388 -8.134 1.00 86.75 168 SER A N 1
ATOM 1298 C CA . SER A 1 168 ? 9.159 -11.143 -8.896 1.00 86.75 168 SER A CA 1
ATOM 1299 C C . SER A 1 168 ? 8.023 -10.189 -8.581 1.00 86.75 168 SER A C 1
ATOM 1301 O O . SER A 1 168 ? 6.886 -10.602 -8.369 1.00 86.75 168 SER A O 1
ATOM 1303 N N . GLN A 1 169 ? 8.338 -8.900 -8.596 1.00 88.00 169 GLN A N 1
ATOM 1304 C CA . GLN A 1 169 ? 7.379 -7.821 -8.420 1.00 88.00 169 GLN A CA 1
ATOM 1305 C C . GLN A 1 169 ? 7.687 -6.699 -9.403 1.00 88.00 169 GLN A C 1
ATOM 1307 O O . GLN A 1 169 ? 8.845 -6.396 -9.697 1.00 88.00 169 GLN A O 1
ATOM 1312 N N . VAL A 1 170 ? 6.636 -6.063 -9.901 1.00 90.06 170 VAL A N 1
ATOM 1313 C CA . VAL A 1 170 ? 6.740 -4.913 -10.790 1.00 90.06 170 VAL A CA 1
ATOM 1314 C C . VAL A 1 170 ? 6.451 -3.664 -9.981 1.00 90.06 170 VAL A C 1
ATOM 1316 O O . VAL A 1 170 ? 5.338 -3.455 -9.509 1.00 90.06 170 VAL A O 1
ATOM 1319 N N . PHE A 1 171 ? 7.463 -2.831 -9.809 1.00 91.31 171 PHE A N 1
ATOM 1320 C CA . PHE A 1 171 ? 7.344 -1.559 -9.122 1.00 91.31 171 PHE A CA 1
ATOM 1321 C C . PHE A 1 171 ? 7.081 -0.461 -10.131 1.00 91.31 171 PHE A C 1
ATOM 1323 O O . PHE A 1 171 ? 7.671 -0.437 -11.211 1.00 91.31 171 PHE A O 1
ATOM 1330 N N . THR A 1 172 ? 6.245 0.492 -9.752 1.00 91.50 172 THR A N 1
ATOM 1331 C CA . THR A 1 172 ? 6.098 1.727 -10.504 1.00 91.50 172 THR A CA 1
ATOM 1332 C C . THR A 1 172 ? 6.564 2.903 -9.664 1.00 91.50 172 THR A C 1
ATOM 1334 O O . THR A 1 172 ? 6.267 2.988 -8.470 1.00 91.50 172 THR A O 1
ATOM 1337 N N . TYR A 1 173 ? 7.324 3.804 -10.277 1.00 91.12 173 TYR A N 1
ATOM 1338 C CA . TYR A 1 173 ? 7.903 4.957 -9.598 1.00 91.12 173 TYR A CA 1
ATOM 1339 C C . TYR A 1 173 ? 7.508 6.245 -10.299 1.00 91.12 173 TYR A C 1
ATOM 1341 O O . TYR A 1 173 ? 7.494 6.320 -11.524 1.00 91.12 173 TYR A O 1
ATOM 1349 N N . TYR A 1 174 ? 7.230 7.274 -9.508 1.00 90.81 174 TYR A N 1
ATOM 1350 C CA . TYR A 1 174 ? 7.168 8.648 -9.969 1.00 90.81 174 TYR A CA 1
ATOM 1351 C C . TYR A 1 174 ? 8.567 9.271 -9.912 1.00 90.81 174 TYR A C 1
ATOM 1353 O O . TYR A 1 174 ? 9.215 9.250 -8.865 1.00 90.81 174 TYR A O 1
ATOM 1361 N N . VAL A 1 175 ? 9.017 9.830 -11.033 1.00 89.12 175 VAL A N 1
ATOM 1362 C CA . VAL A 1 175 ? 10.266 10.582 -11.176 1.00 89.12 175 VAL A CA 1
ATOM 1363 C C . VAL A 1 175 ? 9.938 12.070 -11.076 1.00 89.12 175 VAL A C 1
ATOM 1365 O O . VAL A 1 175 ? 9.351 12.662 -11.988 1.00 89.12 175 VAL A O 1
ATOM 1368 N N . GLY A 1 176 ? 10.274 12.655 -9.925 1.00 83.31 176 GLY A N 1
ATOM 1369 C CA . GLY A 1 176 ? 9.989 14.050 -9.597 1.00 83.31 176 GLY A CA 1
ATOM 1370 C C . GLY A 1 176 ? 10.883 15.062 -10.320 1.00 83.31 176 GLY A C 1
ATOM 1371 O O . GLY A 1 176 ? 11.784 14.708 -11.075 1.00 83.31 176 GLY A O 1
ATOM 1372 N N . VAL A 1 177 ? 10.655 16.351 -10.044 1.00 75.81 177 VAL A N 1
ATOM 1373 C CA . VAL A 1 177 ? 11.378 17.485 -10.665 1.00 75.81 177 VAL A CA 1
ATOM 1374 C C . VAL A 1 177 ? 12.882 17.467 -10.350 1.00 75.81 177 VAL A C 1
ATOM 1376 O O . VAL A 1 177 ? 13.683 17.915 -11.160 1.00 75.81 177 VAL A O 1
ATOM 1379 N N . ASN A 1 178 ? 13.274 16.881 -9.215 1.00 77.00 178 ASN A N 1
ATOM 1380 C CA . ASN A 1 178 ? 14.675 16.724 -8.809 1.00 77.00 178 ASN A CA 1
ATOM 1381 C C . ASN A 1 178 ? 15.257 15.355 -9.203 1.00 77.00 178 ASN A C 1
ATOM 1383 O O . ASN A 1 178 ? 16.208 14.897 -8.572 1.00 77.00 178 ASN A O 1
ATOM 1387 N N . ASN A 1 179 ? 14.651 14.664 -10.177 1.00 78.81 179 ASN A N 1
ATOM 1388 C CA . ASN A 1 179 ? 15.030 13.308 -10.582 1.00 78.81 179 ASN A CA 1
ATOM 1389 C C . ASN A 1 179 ? 15.008 12.294 -9.412 1.00 78.81 179 ASN A C 1
ATOM 1391 O O . ASN A 1 179 ? 15.717 11.288 -9.426 1.00 78.81 179 ASN A O 1
ATOM 1395 N N . SER A 1 180 ? 14.187 12.553 -8.388 1.00 83.69 180 SER A N 1
ATOM 1396 C CA . SER A 1 180 ? 13.977 11.648 -7.259 1.00 83.69 180 SER A CA 1
ATOM 1397 C C . SER A 1 180 ? 12.919 10.601 -7.590 1.00 83.69 180 SER A C 1
ATOM 1399 O O . SER A 1 180 ? 11.904 10.906 -8.219 1.00 83.69 180 SER A O 1
ATOM 1401 N N . PHE A 1 181 ? 13.142 9.372 -7.130 1.00 85.31 181 PHE A N 1
ATOM 1402 C CA . PHE A 1 181 ? 12.200 8.270 -7.284 1.00 85.31 181 PHE A CA 1
ATOM 1403 C C . PHE A 1 181 ? 11.292 8.167 -6.058 1.00 85.31 181 PHE A C 1
ATOM 1405 O O . PHE A 1 181 ? 11.776 8.036 -4.935 1.00 85.31 181 PHE A O 1
ATOM 1412 N N . ALA A 1 182 ? 9.980 8.175 -6.275 1.00 88.19 182 ALA A N 1
ATOM 1413 C CA . ALA A 1 182 ? 8.980 7.879 -5.253 1.00 88.19 182 ALA A CA 1
ATOM 1414 C C . ALA A 1 182 ? 8.133 6.686 -5.700 1.00 88.19 182 ALA A C 1
ATOM 1416 O O . ALA A 1 182 ? 7.574 6.704 -6.796 1.00 88.19 182 ALA A O 1
ATOM 1417 N N . THR A 1 183 ? 8.046 5.638 -4.881 1.00 87.44 183 THR A N 1
ATOM 1418 C CA . THR A 1 183 ? 7.225 4.460 -5.198 1.00 87.44 183 THR A CA 1
ATOM 1419 C C . THR A 1 183 ? 5.756 4.868 -5.319 1.00 87.44 183 THR A C 1
ATOM 1421 O O . THR A 1 183 ? 5.208 5.455 -4.388 1.00 87.44 183 THR A O 1
ATOM 1424 N N . LYS A 1 184 ? 5.125 4.559 -6.457 1.00 87.00 184 LYS A N 1
ATOM 1425 C CA . LYS A 1 184 ? 3.706 4.833 -6.733 1.00 87.00 184 LYS A CA 1
ATOM 1426 C C . LYS A 1 184 ? 2.850 3.596 -6.454 1.00 87.00 184 LYS A C 1
ATOM 1428 O O . LYS A 1 184 ? 1.859 3.691 -5.740 1.00 87.00 184 LYS A O 1
ATOM 1433 N N . SER A 1 185 ? 3.253 2.431 -6.961 1.00 88.94 185 SER A N 1
ATOM 1434 C CA . SER A 1 185 ? 2.568 1.157 -6.705 1.00 88.94 185 SER A CA 1
ATOM 1435 C C . SER A 1 185 ? 3.475 -0.052 -6.936 1.00 88.94 185 SER A C 1
ATOM 1437 O O . SER A 1 185 ? 4.584 0.071 -7.463 1.00 88.94 185 SER A O 1
ATOM 1439 N N . ILE A 1 186 ? 2.991 -1.225 -6.528 1.00 89.06 186 ILE A N 1
ATOM 1440 C CA . ILE A 1 186 ? 3.637 -2.528 -6.712 1.00 89.06 186 ILE A CA 1
ATOM 1441 C C . ILE A 1 186 ? 2.598 -3.472 -7.316 1.00 89.06 186 ILE A C 1
ATOM 1443 O O . ILE A 1 186 ? 1.443 -3.436 -6.905 1.00 89.06 186 ILE A O 1
ATOM 1447 N N . ILE A 1 187 ? 2.986 -4.296 -8.283 1.00 87.94 187 ILE A N 1
ATOM 1448 C CA . ILE A 1 187 ? 2.134 -5.302 -8.921 1.00 87.94 187 ILE A CA 1
ATOM 1449 C C . ILE A 1 187 ? 2.808 -6.676 -8.750 1.00 87.94 187 ILE A C 1
ATOM 1451 O O . ILE A 1 187 ? 4.004 -6.798 -9.043 1.00 87.94 187 ILE A O 1
ATOM 1455 N N . PRO A 1 188 ? 2.081 -7.712 -8.292 1.00 85.44 188 PRO A N 1
ATOM 1456 C CA . PRO A 1 188 ? 0.671 -7.682 -7.885 1.00 85.44 188 PRO A CA 1
ATOM 1457 C C . PRO A 1 188 ? 0.427 -6.928 -6.563 1.00 85.44 188 PRO A C 1
ATOM 1459 O O . PRO A 1 188 ? 1.316 -6.830 -5.718 1.00 85.44 188 PRO A O 1
ATOM 1462 N N . ASN A 1 189 ? -0.797 -6.428 -6.374 1.00 85.19 189 ASN A N 1
ATOM 1463 C CA . ASN A 1 189 ? -1.304 -5.863 -5.116 1.00 85.19 189 ASN A CA 1
ATOM 1464 C C . ASN A 1 189 ? -2.752 -6.313 -4.848 1.00 85.19 189 ASN A C 1
ATOM 1466 O O . ASN A 1 189 ? -3.302 -7.116 -5.595 1.00 85.19 189 ASN A O 1
ATOM 1470 N N . ALA A 1 190 ? -3.363 -5.807 -3.770 1.00 79.75 190 ALA A N 1
ATOM 1471 C CA . ALA A 1 190 ? -4.719 -6.187 -3.372 1.00 79.75 190 ALA A CA 1
ATOM 1472 C C . ALA A 1 190 ? -5.781 -5.893 -4.449 1.00 79.75 190 ALA A C 1
ATOM 1474 O O . ALA A 1 190 ? -6.724 -6.662 -4.567 1.00 79.75 190 ALA A O 1
ATOM 1475 N N . GLN A 1 191 ? -5.625 -4.816 -5.229 1.00 82.19 191 GLN A N 1
ATOM 1476 C CA . GLN A 1 191 ? -6.522 -4.476 -6.341 1.00 82.19 191 GLN A CA 1
ATOM 1477 C C . GLN A 1 191 ? -6.106 -5.179 -7.633 1.00 82.19 191 GLN A C 1
ATOM 1479 O O . GLN A 1 191 ? -6.948 -5.692 -8.354 1.00 82.19 191 GLN A O 1
ATOM 1484 N N . GLN A 1 192 ? -4.809 -5.218 -7.922 1.00 85.00 192 GLN A N 1
ATOM 1485 C CA . GLN A 1 192 ? -4.263 -5.746 -9.168 1.00 85.00 192 GLN A CA 1
ATOM 1486 C C . GLN A 1 192 ? -3.623 -7.100 -8.907 1.00 85.00 192 GLN A C 1
ATOM 1488 O O . GLN A 1 192 ? -2.419 -7.204 -8.650 1.00 85.00 192 GLN A O 1
ATOM 1493 N N . THR A 1 193 ? -4.450 -8.136 -8.937 1.00 82.31 193 THR A N 1
ATOM 1494 C CA . THR A 1 193 ? -3.983 -9.515 -8.774 1.00 82.31 193 THR A CA 1
ATOM 1495 C C . THR A 1 193 ? -3.557 -10.089 -10.120 1.00 82.31 193 THR A C 1
ATOM 1497 O O . THR A 1 193 ? -3.960 -9.590 -11.166 1.00 82.31 193 THR A O 1
ATOM 1500 N N . LEU A 1 194 ? -2.698 -11.108 -10.102 1.00 80.38 194 LEU A N 1
ATOM 1501 C CA . LEU A 1 194 ? -2.318 -11.849 -11.305 1.00 80.38 194 LEU A CA 1
ATOM 1502 C C . LEU A 1 194 ? -3.163 -13.121 -11.392 1.00 80.38 194 LEU A C 1
ATOM 1504 O O . LEU A 1 194 ? -3.499 -13.710 -10.361 1.00 80.38 194 LEU A O 1
ATOM 1508 N N . ALA A 1 195 ? -3.483 -13.546 -12.615 1.00 82.25 195 ALA A N 1
ATOM 1509 C CA . ALA A 1 195 ? -4.217 -14.783 -12.854 1.00 82.25 195 ALA A CA 1
ATOM 1510 C C . ALA A 1 195 ? -3.513 -15.986 -12.181 1.00 82.25 195 ALA A C 1
ATOM 1512 O O . ALA A 1 195 ? -2.284 -16.066 -12.233 1.00 82.25 195 ALA A O 1
ATOM 1513 N N . PRO A 1 196 ? -4.246 -16.960 -11.606 1.00 79.56 196 PRO A N 1
ATOM 1514 C CA . PRO A 1 196 ? -3.652 -18.110 -10.906 1.00 79.56 196 PRO A CA 1
ATOM 1515 C C . PRO A 1 196 ? -2.730 -18.976 -11.777 1.00 79.56 196 PRO A C 1
ATOM 1517 O O . PRO A 1 196 ? -1.862 -19.689 -11.273 1.00 79.56 196 PRO A O 1
ATOM 1520 N N . GLU A 1 197 ? -2.949 -18.940 -13.090 1.00 80.75 197 GLU A N 1
ATOM 1521 C CA . GLU A 1 197 ? -2.155 -19.655 -14.090 1.00 80.75 197 GLU A CA 1
ATOM 1522 C C . GLU A 1 197 ? -0.737 -19.076 -14.196 1.00 80.75 197 GLU A C 1
ATOM 1524 O O . GLU A 1 197 ? 0.225 -19.822 -14.394 1.00 80.75 197 GLU A O 1
ATOM 1529 N N . PHE A 1 198 ? -0.596 -17.777 -13.932 1.00 81.19 198 PHE A N 1
ATOM 1530 C CA . PHE A 1 198 ? 0.638 -17.024 -14.070 1.00 81.19 198 PHE A CA 1
ATOM 1531 C C . PHE A 1 198 ? 1.640 -17.358 -12.953 1.00 81.19 198 PHE A C 1
ATOM 1533 O O . PHE A 1 198 ? 1.319 -17.402 -11.763 1.00 81.19 198 PHE A O 1
ATOM 1540 N N . GLY A 1 199 ? 2.879 -17.643 -13.339 1.00 81.25 199 GLY A N 1
ATOM 1541 C CA . GLY A 1 199 ? 3.965 -18.006 -12.441 1.00 81.25 199 GLY A CA 1
ATOM 1542 C C . GLY A 1 199 ? 4.417 -16.850 -11.534 1.00 81.25 199 GLY A C 1
ATOM 1543 O O . GLY A 1 199 ? 4.327 -15.681 -11.903 1.00 81.25 199 GLY A O 1
ATOM 1544 N N . PRO A 1 200 ? 4.994 -17.149 -10.353 1.00 80.94 200 PRO A N 1
ATOM 1545 C CA . PRO A 1 200 ? 5.472 -16.130 -9.405 1.00 80.94 200 PRO A CA 1
ATOM 1546 C C . PRO A 1 200 ? 6.763 -15.411 -9.851 1.00 80.94 200 PRO A C 1
ATOM 1548 O O . PRO A 1 200 ? 7.293 -14.563 -9.131 1.00 80.94 200 PRO A O 1
ATOM 1551 N N . ILE A 1 201 ? 7.310 -15.791 -11.005 1.00 86.50 201 ILE A N 1
ATOM 1552 C CA . ILE A 1 201 ? 8.650 -15.469 -11.491 1.00 86.50 201 ILE A CA 1
ATOM 1553 C C . ILE A 1 201 ? 8.505 -14.839 -12.881 1.00 86.50 201 ILE A C 1
ATOM 1555 O O . ILE A 1 201 ? 8.040 -15.492 -13.810 1.00 86.50 201 ILE A O 1
ATOM 1559 N N . LEU A 1 202 ? 8.917 -13.576 -13.022 1.00 86.75 202 LEU A N 1
ATOM 1560 C CA . LEU A 1 202 ? 8.813 -12.774 -14.250 1.00 86.75 202 LEU A CA 1
ATOM 1561 C C . LEU A 1 202 ? 10.132 -12.714 -15.031 1.00 86.75 202 LEU A C 1
ATOM 1563 O O . LEU A 1 202 ? 11.092 -12.056 -14.622 1.00 86.75 202 LEU A O 1
ATOM 1567 N N . ILE A 1 203 ? 10.206 -13.399 -16.172 1.00 86.19 203 ILE A N 1
ATOM 1568 C CA . ILE A 1 203 ? 11.403 -13.448 -17.025 1.00 86.19 203 ILE A CA 1
ATOM 1569 C C . ILE A 1 203 ? 11.692 -12.092 -17.645 1.00 86.19 203 ILE A C 1
ATOM 1571 O O . ILE A 1 203 ? 12.845 -11.663 -17.615 1.00 86.19 203 ILE A O 1
ATOM 1575 N N . SER A 1 204 ? 10.675 -11.429 -18.185 1.00 87.38 204 SER A N 1
ATOM 1576 C CA . SER A 1 204 ? 10.848 -10.184 -18.924 1.00 87.38 204 SER A CA 1
ATOM 1577 C C . SER A 1 204 ? 9.670 -9.246 -18.716 1.00 87.38 204 SER A C 1
ATOM 1579 O O . SER A 1 204 ? 8.559 -9.677 -18.402 1.00 87.38 204 SER A O 1
ATOM 1581 N N . LEU A 1 205 ? 9.933 -7.956 -18.908 1.00 91.50 205 LEU A N 1
ATOM 1582 C CA . LEU A 1 205 ? 8.935 -6.903 -18.917 1.00 91.50 205 LEU A CA 1
ATOM 1583 C C . LEU A 1 205 ? 9.254 -5.926 -20.047 1.00 91.50 205 LEU A C 1
ATOM 1585 O O . LEU A 1 205 ? 10.385 -5.460 -20.174 1.00 91.50 205 LEU A O 1
ATOM 1589 N N . VAL A 1 206 ? 8.243 -5.598 -20.845 1.00 91.56 206 VAL A N 1
ATOM 1590 C CA . VAL A 1 206 ? 8.328 -4.632 -21.941 1.00 91.56 206 VAL A CA 1
ATOM 1591 C C . VAL A 1 206 ? 7.251 -3.578 -21.743 1.00 91.56 206 VAL A C 1
ATOM 1593 O O . VAL A 1 206 ? 6.087 -3.906 -21.519 1.00 91.56 206 VAL A O 1
ATOM 1596 N N . VAL A 1 207 ? 7.632 -2.306 -21.851 1.00 91.81 207 VAL A N 1
ATOM 1597 C CA . VAL A 1 207 ? 6.691 -1.184 -21.827 1.00 91.81 207 VAL A CA 1
ATOM 1598 C C . VAL A 1 207 ? 6.601 -0.591 -23.223 1.00 91.81 207 VAL A C 1
ATOM 1600 O O . VAL A 1 207 ? 7.603 -0.213 -23.822 1.00 91.81 207 VAL A O 1
ATOM 1603 N N . THR A 1 208 ? 5.390 -0.535 -23.759 1.00 89.44 208 THR A N 1
ATOM 1604 C CA . THR A 1 208 ? 5.126 0.081 -25.063 1.00 89.44 208 THR A CA 1
ATOM 1605 C C . THR A 1 208 ? 5.009 1.599 -24.934 1.00 89.44 208 THR A C 1
ATOM 1607 O O . THR A 1 208 ? 4.639 2.117 -23.882 1.00 89.44 208 THR A O 1
ATOM 1610 N N . LYS A 1 209 ? 5.197 2.326 -26.043 1.00 81.50 209 LYS A N 1
ATOM 1611 C CA . LYS A 1 209 ? 4.971 3.783 -26.103 1.00 81.50 209 LYS A CA 1
ATOM 1612 C C . LYS A 1 209 ? 3.541 4.196 -25.713 1.00 81.50 209 LYS A C 1
ATOM 1614 O O . LYS A 1 209 ? 3.329 5.311 -25.254 1.00 81.50 209 LYS A O 1
ATOM 1619 N N . SER A 1 210 ? 2.565 3.305 -25.887 1.00 82.88 210 SER A N 1
ATOM 1620 C CA . SER A 1 210 ? 1.170 3.500 -25.470 1.00 82.88 210 SER A CA 1
ATOM 1621 C C . SER A 1 210 ? 0.920 3.260 -23.974 1.00 82.88 210 SER A C 1
ATOM 1623 O O . SER A 1 210 ? -0.227 3.326 -23.546 1.00 82.88 210 SER A O 1
ATOM 1625 N N . GLY A 1 211 ? 1.949 2.946 -23.181 1.00 86.12 211 GLY A N 1
ATOM 1626 C CA . GLY A 1 211 ? 1.816 2.675 -21.746 1.00 86.12 211 GLY A CA 1
ATOM 1627 C C . GLY A 1 211 ? 1.281 1.278 -21.410 1.00 86.12 211 GLY A C 1
ATOM 1628 O O . GLY A 1 211 ? 0.931 1.022 -20.263 1.00 86.12 211 GLY A O 1
ATOM 1629 N N . ILE A 1 212 ? 1.216 0.369 -22.391 1.00 91.25 212 ILE A N 1
ATOM 1630 C CA . ILE A 1 212 ? 0.901 -1.053 -22.168 1.00 91.25 212 ILE A CA 1
ATOM 1631 C C . ILE A 1 212 ? 2.142 -1.735 -21.603 1.00 91.25 212 ILE A C 1
ATOM 1633 O O . ILE A 1 212 ? 3.229 -1.574 -22.168 1.00 91.25 212 ILE A O 1
ATOM 1637 N N . VAL A 1 213 ? 1.965 -2.518 -20.540 1.00 92.44 213 VAL A N 1
ATOM 1638 C CA . VAL A 1 213 ? 3.026 -3.329 -19.936 1.00 92.44 213 VAL A CA 1
ATOM 1639 C C . VAL A 1 213 ? 2.788 -4.791 -20.267 1.00 92.44 213 VAL A C 1
ATOM 1641 O O . VAL A 1 213 ? 1.736 -5.341 -19.961 1.00 92.44 213 VAL A O 1
ATOM 1644 N N . ILE A 1 214 ? 3.774 -5.420 -20.891 1.00 92.19 214 ILE A N 1
ATOM 1645 C CA . ILE A 1 214 ? 3.757 -6.835 -21.248 1.00 92.19 214 ILE A CA 1
ATOM 1646 C C . ILE A 1 214 ? 4.769 -7.543 -20.357 1.00 92.19 214 ILE A C 1
ATOM 1648 O O . ILE A 1 214 ? 5.922 -7.125 -20.280 1.00 92.19 214 ILE A O 1
ATOM 1652 N N . MET A 1 215 ? 4.344 -8.602 -19.685 1.00 91.56 215 MET A N 1
ATOM 1653 C CA . MET A 1 215 ? 5.175 -9.417 -18.810 1.00 91.56 215 MET A CA 1
ATOM 1654 C C . MET A 1 215 ? 5.222 -10.848 -19.333 1.00 91.56 215 MET A C 1
ATOM 1656 O O . MET A 1 215 ? 4.216 -11.365 -19.804 1.00 91.56 215 MET A O 1
ATOM 1660 N N . LEU A 1 216 ? 6.378 -11.489 -19.227 1.00 90.75 216 LEU A N 1
ATOM 1661 C CA . LEU A 1 216 ? 6.562 -12.903 -19.549 1.00 90.75 216 LEU A CA 1
ATOM 1662 C C . LEU A 1 216 ? 6.968 -13.635 -18.276 1.00 90.75 216 LEU A C 1
ATOM 1664 O O . LEU A 1 216 ? 7.920 -13.203 -17.622 1.00 90.75 216 LEU A O 1
ATOM 1668 N N . ASP A 1 217 ? 6.281 -14.715 -17.923 1.00 89.44 217 ASP A N 1
ATOM 1669 C CA . ASP A 1 217 ? 6.606 -15.505 -16.735 1.00 89.44 217 ASP A CA 1
ATOM 1670 C C . ASP A 1 217 ? 7.568 -16.671 -17.020 1.00 89.44 217 ASP A C 1
ATOM 1672 O O . ASP A 1 217 ? 8.035 -16.876 -18.142 1.00 89.44 217 ASP A O 1
ATOM 1676 N N . SER A 1 218 ? 7.880 -17.444 -15.979 1.00 86.31 218 SER A N 1
ATOM 1677 C CA . SER A 1 218 ? 8.729 -18.634 -16.067 1.00 86.31 218 SER A CA 1
ATOM 1678 C C . SER A 1 218 ? 8.098 -19.859 -16.719 1.00 86.31 218 SER A C 1
ATOM 1680 O O . SER A 1 218 ? 8.825 -20.799 -17.042 1.00 86.31 218 SER A O 1
ATOM 1682 N N . LYS A 1 219 ? 6.778 -19.875 -16.904 1.00 86.19 219 LYS A N 1
ATOM 1683 C CA . LYS A 1 219 ? 6.049 -20.949 -17.587 1.00 86.19 219 LYS A CA 1
ATOM 1684 C C . LYS A 1 219 ? 5.927 -20.692 -19.091 1.00 86.19 219 LYS A C 1
ATOM 1686 O O . LYS A 1 219 ? 5.602 -21.615 -19.832 1.00 86.19 219 LYS A O 1
ATOM 1691 N N . GLY A 1 220 ? 6.258 -19.481 -19.538 1.00 85.75 220 GLY A N 1
ATOM 1692 C CA . GLY A 1 220 ? 6.121 -19.036 -20.923 1.00 85.75 220 GLY A CA 1
ATOM 1693 C C . GLY A 1 220 ? 4.804 -18.308 -21.193 1.00 85.75 220 GLY A C 1
ATOM 1694 O O . GLY A 1 220 ? 4.531 -17.961 -22.342 1.00 85.75 220 GLY A O 1
ATOM 1695 N N . ASP A 1 221 ? 4.010 -18.043 -20.156 1.00 87.50 221 ASP A N 1
ATOM 1696 C CA . ASP A 1 221 ? 2.763 -17.306 -20.258 1.00 87.50 221 ASP A CA 1
ATOM 1697 C C . ASP A 1 221 ? 3.047 -15.806 -20.354 1.00 87.50 221 ASP A C 1
ATOM 1699 O O . ASP A 1 221 ? 3.880 -15.235 -19.642 1.00 87.50 221 ASP A O 1
ATOM 1703 N N . THR A 1 222 ? 2.345 -15.153 -21.278 1.00 88.19 222 THR A N 1
ATOM 1704 C CA . THR A 1 222 ? 2.453 -13.711 -21.493 1.00 88.19 222 THR A CA 1
ATOM 1705 C C . THR A 1 222 ? 1.252 -13.013 -20.890 1.00 88.19 222 THR A C 1
ATOM 1707 O O . THR A 1 222 ? 0.107 -13.367 -21.159 1.00 88.19 222 THR A O 1
ATOM 1710 N N . TYR A 1 223 ? 1.531 -11.975 -20.121 1.00 87.50 223 TYR A N 1
ATOM 1711 C CA . TYR A 1 223 ? 0.552 -11.165 -19.437 1.00 87.50 223 TYR A CA 1
ATOM 1712 C C . TYR A 1 223 ? 0.569 -9.733 -19.965 1.00 87.50 223 TYR A C 1
ATOM 1714 O O . TYR A 1 223 ? 1.627 -9.112 -20.054 1.00 87.50 223 TYR A O 1
ATOM 1722 N N . ILE A 1 224 ? -0.598 -9.198 -20.318 1.00 90.06 224 ILE A N 1
ATOM 1723 C CA . ILE A 1 224 ? -0.734 -7.871 -20.926 1.00 90.06 224 ILE A CA 1
ATOM 1724 C C . ILE A 1 224 ? -1.574 -6.984 -20.012 1.00 90.06 224 ILE A C 1
ATOM 1726 O O . ILE A 1 224 ? -2.783 -7.172 -19.881 1.00 90.06 224 ILE A O 1
ATOM 1730 N N . LEU A 1 225 ? -0.927 -5.982 -19.425 1.00 90.25 225 LEU A N 1
ATOM 1731 C CA . LEU A 1 225 ? -1.550 -4.947 -18.614 1.00 90.25 225 LEU A CA 1
ATOM 1732 C C . LEU A 1 225 ? -1.811 -3.709 -19.472 1.00 90.25 225 LEU A C 1
ATOM 1734 O O . LEU A 1 225 ? -0.891 -2.985 -19.865 1.00 90.25 225 LEU A O 1
ATOM 1738 N N . LEU A 1 226 ? -3.082 -3.487 -19.773 1.00 90.94 226 LEU A N 1
ATOM 1739 C CA . LEU A 1 226 ? -3.561 -2.342 -20.528 1.00 90.94 226 LEU A CA 1
ATOM 1740 C C . LEU A 1 226 ? -3.713 -1.130 -19.598 1.00 90.94 226 LEU A C 1
ATOM 1742 O O . LEU A 1 226 ? -4.198 -1.288 -18.477 1.00 90.94 226 LEU A O 1
ATOM 1746 N N . PRO A 1 227 ? -3.342 0.082 -20.043 1.00 91.12 227 PRO A N 1
ATOM 1747 C CA . PRO A 1 227 ? -3.641 1.293 -19.295 1.00 91.12 227 PRO A CA 1
ATOM 1748 C C . PRO A 1 227 ? -5.159 1.473 -19.207 1.00 91.12 227 PRO A C 1
ATOM 1750 O O . PRO A 1 227 ? -5.871 1.376 -20.208 1.00 91.12 227 PRO A O 1
ATOM 1753 N N . SER A 1 228 ? -5.645 1.704 -17.995 1.00 91.88 228 SER A N 1
ATOM 1754 C CA . SER A 1 228 ? -7.059 1.883 -17.694 1.00 91.88 228 SER A CA 1
ATOM 1755 C C . SER A 1 228 ? -7.463 3.355 -17.786 1.00 91.88 228 SER A C 1
ATOM 1757 O O . SER A 1 228 ? -6.666 4.224 -17.423 1.00 91.88 228 SER A O 1
ATOM 1759 N N . PRO A 1 229 ? -8.686 3.671 -18.252 1.00 92.94 229 PRO A N 1
ATOM 1760 C CA . PRO A 1 229 ? -9.186 5.038 -18.238 1.00 92.94 229 PRO A CA 1
ATOM 1761 C C . PRO A 1 229 ? -9.402 5.574 -16.813 1.00 92.94 229 PRO A C 1
ATOM 1763 O O . PRO A 1 229 ? -9.613 4.784 -15.886 1.00 92.94 229 PRO A O 1
ATOM 1766 N N . PRO A 1 230 ? -9.416 6.913 -16.636 1.00 93.88 230 PRO A N 1
ATOM 1767 C CA . PRO A 1 230 ? -9.743 7.532 -15.357 1.00 93.88 230 PRO A CA 1
ATOM 1768 C C . PRO A 1 230 ? -11.042 6.970 -14.765 1.00 93.88 230 PRO A C 1
ATOM 1770 O O . PRO A 1 230 ? -12.006 6.713 -15.484 1.00 93.88 230 PRO A O 1
ATOM 1773 N N . GLY A 1 231 ? -11.059 6.779 -13.449 1.00 92.88 231 GLY A N 1
ATOM 1774 C CA . GLY A 1 231 ? -12.153 6.148 -12.712 1.00 92.88 231 GLY A CA 1
ATOM 1775 C C . GLY A 1 231 ? -12.087 4.623 -12.666 1.00 92.88 231 GLY A C 1
ATOM 1776 O O . GLY A 1 231 ? -12.849 4.004 -11.928 1.00 92.88 231 GLY A O 1
ATOM 1777 N N . THR A 1 232 ? -11.169 3.994 -13.397 1.00 93.81 232 THR A N 1
ATOM 1778 C CA . THR A 1 232 ? -10.986 2.538 -13.391 1.00 93.81 232 THR A CA 1
ATOM 1779 C C . THR A 1 232 ? -9.539 2.164 -13.080 1.00 93.81 232 THR A C 1
ATOM 1781 O O . THR A 1 232 ? -8.649 3.015 -13.109 1.00 93.81 232 THR A O 1
ATOM 1784 N N . PHE A 1 233 ? -9.312 0.893 -12.768 1.00 91.31 233 PHE A N 1
ATOM 1785 C CA . PHE A 1 233 ? -7.988 0.291 -12.664 1.00 91.31 233 PHE A CA 1
ATOM 1786 C C . PHE A 1 233 ? -7.940 -0.997 -13.484 1.00 91.31 233 PHE A C 1
ATOM 1788 O O . PHE A 1 233 ? -8.969 -1.620 -13.767 1.00 91.31 233 PHE A O 1
ATOM 1795 N N . ALA A 1 234 ? -6.735 -1.391 -13.882 1.00 88.38 234 ALA A N 1
ATOM 1796 C CA . ALA A 1 234 ? -6.515 -2.618 -14.631 1.00 88.38 234 ALA A CA 1
ATOM 1797 C C . ALA A 1 234 ? -6.362 -3.816 -13.677 1.00 88.38 234 ALA A C 1
ATOM 1799 O O . ALA A 1 234 ? -5.409 -3.854 -12.896 1.00 88.38 234 ALA A O 1
ATOM 1800 N N . ASP A 1 235 ? -7.273 -4.787 -13.767 1.00 84.31 235 ASP A N 1
ATOM 1801 C CA . ASP A 1 235 ? -7.247 -6.061 -13.034 1.00 84.31 235 ASP A CA 1
ATOM 1802 C C . ASP A 1 235 ? -7.278 -7.247 -13.993 1.00 84.31 235 ASP A C 1
ATOM 1804 O O . ASP A 1 235 ? -7.848 -7.193 -15.085 1.00 84.31 235 ASP A O 1
ATOM 1808 N N . SER A 1 236 ? -6.681 -8.349 -13.572 1.00 71.88 236 SER A N 1
ATOM 1809 C CA . SER A 1 236 ? -6.536 -9.541 -14.390 1.00 71.88 236 SER A CA 1
ATOM 1810 C C . SER A 1 236 ? -6.664 -10.849 -13.632 1.00 71.88 236 SER A C 1
ATOM 1812 O O . SER A 1 236 ? -6.273 -11.900 -14.141 1.00 71.88 236 SER A O 1
ATOM 1814 N N . SER A 1 237 ? -7.289 -10.798 -12.459 1.00 72.38 237 SER A N 1
ATOM 1815 C CA . SER A 1 237 ? -7.652 -11.954 -11.636 1.00 72.38 237 SER A CA 1
ATOM 1816 C C . SER A 1 237 ? -8.166 -13.175 -12.422 1.00 72.38 237 SER A C 1
ATOM 1818 O O . SER A 1 237 ? -7.996 -14.310 -11.983 1.00 72.38 237 SER A O 1
ATOM 1820 N N . THR A 1 238 ? -8.771 -12.967 -13.598 1.00 70.81 238 THR A N 1
ATOM 1821 C CA . THR A 1 238 ? -9.420 -14.007 -14.409 1.00 70.81 238 THR A CA 1
ATOM 1822 C C . THR A 1 238 ? -8.838 -14.228 -15.813 1.00 70.81 238 THR A C 1
ATOM 1824 O O . THR A 1 238 ? -9.303 -15.139 -16.498 1.00 70.81 238 THR A O 1
ATOM 1827 N N . LYS A 1 239 ? -7.879 -13.418 -16.297 1.00 79.38 239 LYS A N 1
ATOM 1828 C CA . LYS A 1 239 ? -7.404 -13.458 -17.702 1.00 79.38 239 LYS A CA 1
ATOM 1829 C C . LYS A 1 239 ? -5.942 -13.026 -17.847 1.00 79.38 239 LYS A C 1
ATOM 1831 O O . LYS A 1 239 ? -5.466 -12.181 -17.106 1.00 79.38 239 LYS A O 1
ATOM 1836 N N . LEU A 1 240 ? -5.262 -13.509 -18.891 1.00 83.25 240 LEU A N 1
ATOM 1837 C CA . LEU A 1 240 ? -3.900 -13.073 -19.252 1.00 83.25 240 LEU A CA 1
ATOM 1838 C C . LEU A 1 240 ? -3.828 -11.639 -19.814 1.00 83.25 240 LEU A C 1
ATOM 1840 O O . LEU A 1 240 ? -2.762 -11.030 -19.834 1.00 83.25 240 LEU A O 1
ATOM 1844 N N . VAL A 1 241 ? -4.955 -11.084 -20.264 1.00 87.81 241 VAL A N 1
ATOM 1845 C CA . VAL A 1 241 ? -5.078 -9.670 -20.644 1.00 87.81 241 VAL A CA 1
ATOM 1846 C C . VAL A 1 241 ? -5.940 -8.976 -19.603 1.00 87.81 241 VAL A C 1
ATOM 1848 O O . VAL A 1 241 ? -7.055 -9.427 -19.330 1.00 87.81 241 VAL A O 1
ATOM 1851 N N . SER A 1 242 ? -5.439 -7.880 -19.039 1.00 87.75 242 SER A N 1
ATOM 1852 C CA . SER A 1 242 ? -6.154 -7.138 -18.007 1.00 87.75 242 SER A CA 1
ATOM 1853 C C . SER A 1 242 ? -7.472 -6.561 -18.521 1.00 87.75 242 SER A C 1
ATOM 1855 O O . SER A 1 242 ? -7.539 -5.987 -19.610 1.00 87.75 242 SER A O 1
ATOM 1857 N N . SER A 1 243 ? -8.495 -6.652 -17.687 1.00 88.75 243 SER A N 1
ATOM 1858 C CA . SER A 1 243 ? -9.776 -5.965 -17.808 1.00 88.75 243 SER A CA 1
ATOM 1859 C C . SER A 1 243 ? -9.812 -4.699 -16.951 1.00 88.75 243 SER A C 1
ATOM 1861 O O . SER A 1 243 ? -8.976 -4.512 -16.070 1.00 88.75 243 SER A O 1
ATOM 1863 N N . PHE A 1 244 ? -10.783 -3.824 -17.203 1.00 90.88 244 PHE A N 1
ATOM 1864 C CA . PHE A 1 244 ? -10.958 -2.596 -16.432 1.00 90.88 244 PHE A CA 1
ATOM 1865 C C . PHE A 1 244 ? -12.074 -2.773 -15.412 1.00 90.88 244 PHE A C 1
ATOM 1867 O O . PHE A 1 244 ? -13.201 -3.109 -15.780 1.00 90.88 244 PHE A O 1
ATOM 1874 N N . LEU A 1 245 ? -11.762 -2.517 -14.145 1.00 90.69 245 LEU A N 1
ATOM 1875 C CA . LEU A 1 245 ? -12.734 -2.497 -13.059 1.00 90.69 245 LEU A CA 1
ATOM 1876 C C . LEU A 1 245 ? -12.874 -1.071 -12.516 1.00 90.69 245 LEU A C 1
ATOM 1878 O O . LEU A 1 245 ? -11.878 -0.348 -12.430 1.00 90.69 245 LEU A O 1
ATOM 1882 N N . PRO A 1 246 ? -14.092 -0.625 -12.169 1.00 93.00 246 PRO A N 1
ATOM 1883 C CA . PRO A 1 246 ? -14.292 0.696 -11.592 1.00 93.00 246 PRO A CA 1
ATOM 1884 C C . PRO A 1 246 ? -13.634 0.794 -10.214 1.00 93.00 246 PRO A C 1
ATOM 1886 O O . PRO A 1 246 ? -13.679 -0.151 -9.427 1.00 93.00 246 PRO A O 1
ATOM 1889 N N . CYS A 1 247 ? -13.078 1.964 -9.899 1.00 91.50 247 CYS A N 1
ATOM 1890 C CA . CYS A 1 247 ? -12.636 2.268 -8.544 1.00 91.50 247 CYS A CA 1
ATOM 1891 C C . CYS A 1 247 ? -13.809 2.123 -7.568 1.00 91.50 247 CYS A C 1
ATOM 1893 O O . CYS A 1 247 ? -14.912 2.614 -7.826 1.00 91.50 247 CYS A O 1
ATOM 1895 N N . ILE A 1 248 ? -13.571 1.456 -6.442 1.00 89.56 248 ILE A N 1
ATOM 1896 C CA . ILE A 1 248 ? -14.557 1.342 -5.366 1.00 89.56 248 ILE A CA 1
ATOM 1897 C C . ILE A 1 248 ? -14.766 2.699 -4.682 1.00 89.56 248 ILE A C 1
ATOM 1899 O O . ILE A 1 248 ? -13.942 3.610 -4.819 1.00 89.56 248 ILE A O 1
ATOM 1903 N N . GLY A 1 249 ? -15.850 2.834 -3.916 1.00 88.69 249 GLY A N 1
ATOM 1904 C CA . GLY A 1 249 ? -16.077 4.034 -3.112 1.00 88.69 249 GLY A CA 1
ATOM 1905 C C . GLY A 1 249 ? -14.890 4.335 -2.185 1.00 88.69 249 GLY A C 1
ATOM 1906 O O . GLY A 1 249 ? -14.200 3.438 -1.713 1.00 88.69 249 GLY A O 1
ATOM 1907 N N . GLY A 1 250 ? -14.608 5.615 -1.965 1.00 88.94 250 GLY A N 1
ATOM 1908 C CA . GLY A 1 250 ? -13.454 6.067 -1.186 1.00 88.94 250 GLY A CA 1
ATOM 1909 C C . GLY A 1 250 ? -12.116 5.955 -1.911 1.00 88.94 250 GLY A C 1
ATOM 1910 O O . GLY A 1 250 ? -11.084 6.313 -1.343 1.00 88.94 250 GLY A O 1
ATOM 1911 N N . SER A 1 251 ? -12.116 5.520 -3.171 1.00 91.88 251 SER A N 1
ATOM 1912 C CA . SER A 1 251 ? -10.941 5.512 -4.035 1.00 91.88 251 SER A CA 1
ATOM 1913 C C . SER A 1 251 ? -11.221 6.201 -5.368 1.00 91.88 251 SER A C 1
ATOM 1915 O O . SER A 1 251 ? -12.369 6.335 -5.793 1.00 91.88 251 SER A O 1
ATOM 1917 N N . TYR A 1 252 ? -10.165 6.658 -6.028 1.00 92.69 252 TYR A N 1
ATOM 1918 C CA . TYR A 1 252 ? -10.251 7.347 -7.307 1.00 92.69 252 TYR A CA 1
ATOM 1919 C C . TYR A 1 252 ? -9.041 7.038 -8.187 1.00 92.69 252 TYR A C 1
ATOM 1921 O O . TYR A 1 252 ? -7.966 6.683 -7.697 1.00 92.69 252 TYR A O 1
ATOM 1929 N N . ASN A 1 253 ? -9.201 7.227 -9.494 1.00 93.06 253 ASN A N 1
ATOM 1930 C CA . ASN A 1 253 ? -8.083 7.265 -10.431 1.00 93.06 253 ASN A CA 1
ATOM 1931 C C . ASN A 1 253 ? -8.271 8.424 -11.411 1.00 93.06 253 ASN A C 1
ATOM 1933 O O . ASN A 1 253 ? -9.226 8.443 -12.182 1.00 93.06 253 ASN A O 1
ATOM 1937 N N . SER A 1 254 ? -7.368 9.398 -11.389 1.00 91.00 254 SER A N 1
ATOM 1938 C CA . SER A 1 254 ? -7.446 10.583 -12.250 1.00 91.00 254 SER A CA 1
ATOM 1939 C C . SER A 1 254 ? -6.684 10.437 -13.567 1.00 91.00 254 SER A C 1
ATOM 1941 O O . SER A 1 254 ? -6.766 11.325 -14.416 1.00 91.00 254 SER A O 1
ATOM 1943 N N . GLN A 1 255 ? -5.918 9.359 -13.746 1.00 88.06 255 GLN A N 1
ATOM 1944 C CA . GLN A 1 255 ? -4.971 9.220 -14.848 1.00 88.06 255 GLN A CA 1
ATOM 1945 C C . GLN A 1 255 ? -5.336 8.048 -15.758 1.00 88.06 255 GLN A C 1
ATOM 1947 O O . GLN A 1 255 ? -5.924 7.061 -15.332 1.00 88.06 255 GLN A O 1
ATOM 1952 N N . TYR A 1 256 ? -4.980 8.186 -17.037 1.00 90.06 256 TYR A N 1
ATOM 1953 C CA . TYR A 1 256 ? -4.982 7.077 -17.984 1.00 90.06 256 TYR A CA 1
ATOM 1954 C C . TYR A 1 256 ? -3.649 6.333 -17.847 1.00 90.06 256 TYR A C 1
ATOM 1956 O O . TYR A 1 256 ? -2.651 6.720 -18.460 1.00 90.06 256 TYR A O 1
ATOM 1964 N N . ASP A 1 257 ? -3.593 5.334 -16.974 1.00 87.75 257 ASP A N 1
ATOM 1965 C CA . ASP A 1 257 ? -2.390 4.542 -16.717 1.00 87.75 257 ASP A CA 1
ATOM 1966 C C . ASP A 1 257 ? -2.734 3.150 -16.159 1.00 87.75 257 ASP A C 1
ATOM 1968 O O . ASP A 1 257 ? -3.896 2.765 -16.062 1.00 87.75 257 ASP A O 1
ATOM 1972 N N . ILE A 1 258 ? -1.710 2.353 -15.855 1.00 88.94 258 ILE A N 1
ATOM 1973 C CA . ILE A 1 258 ? -1.858 0.995 -15.310 1.00 88.94 258 ILE A CA 1
ATOM 1974 C C . ILE A 1 258 ? -1.952 0.962 -13.775 1.00 88.94 258 ILE A C 1
ATOM 1976 O O . ILE A 1 258 ? -1.732 -0.088 -13.173 1.00 88.94 258 ILE A O 1
ATOM 1980 N N . GLN A 1 259 ? -2.146 2.106 -13.120 1.00 87.44 259 GLN A N 1
ATOM 1981 C CA . GLN A 1 259 ? -2.027 2.202 -11.668 1.00 87.44 259 GLN A CA 1
ATOM 1982 C C . GLN A 1 259 ? -3.295 1.720 -10.960 1.00 87.44 259 GLN A C 1
ATOM 1984 O O . GLN A 1 259 ? -4.386 1.769 -11.532 1.00 87.44 259 GLN A O 1
ATOM 1989 N N . PRO A 1 260 ? -3.168 1.272 -9.699 1.00 90.31 260 PRO A N 1
ATOM 1990 C CA . PRO A 1 260 ? -4.329 0.996 -8.869 1.00 90.31 260 PRO A CA 1
ATOM 1991 C C . PRO A 1 260 ? -5.055 2.299 -8.502 1.00 90.31 260 PRO A C 1
ATOM 1993 O O . PRO A 1 260 ? -4.484 3.395 -8.554 1.00 90.31 260 PRO A O 1
ATOM 1996 N N . CYS A 1 261 ? -6.308 2.180 -8.068 1.00 91.25 261 CYS A N 1
ATOM 1997 C CA . CYS A 1 261 ? -7.055 3.313 -7.538 1.00 91.25 261 CYS A CA 1
ATOM 1998 C C . CYS A 1 261 ? -6.415 3.796 -6.235 1.00 91.25 261 CYS A C 1
ATOM 2000 O O . CYS A 1 261 ? -6.156 3.021 -5.312 1.00 91.25 261 CYS A O 1
ATOM 2002 N N . SER A 1 262 ? -6.190 5.102 -6.146 1.00 90.94 262 SER A N 1
ATOM 2003 C CA . SER A 1 262 ? -5.663 5.747 -4.948 1.00 90.94 262 SER A CA 1
ATOM 2004 C C . SER A 1 262 ? -6.787 6.005 -3.951 1.00 90.94 262 SER A C 1
ATOM 2006 O O . SER A 1 262 ? -7.904 6.335 -4.341 1.00 90.94 262 SER A O 1
ATOM 2008 N N . LEU A 1 263 ? -6.499 5.889 -2.656 1.00 91.25 263 LEU A N 1
ATOM 2009 C CA . LEU A 1 263 ? -7.460 6.252 -1.614 1.00 91.25 263 LEU A CA 1
ATOM 2010 C C . LEU A 1 263 ? -7.696 7.765 -1.607 1.00 91.25 263 LEU A C 1
ATOM 2012 O O . LEU A 1 263 ? -6.756 8.547 -1.777 1.00 91.25 263 LEU A O 1
ATOM 2016 N N . CYS A 1 264 ? -8.940 8.180 -1.371 1.00 91.25 264 CYS A N 1
ATOM 2017 C CA . CYS A 1 264 ? -9.260 9.586 -1.174 1.00 91.25 264 CYS A CA 1
ATOM 2018 C C . CYS A 1 264 ? -8.491 10.150 0.027 1.00 91.25 264 CYS A C 1
ATOM 2020 O O . CYS A 1 264 ? -8.481 9.515 1.086 1.00 91.25 264 CYS A O 1
ATOM 2022 N N . PRO A 1 265 ? -7.835 11.318 -0.102 1.00 91.62 265 PRO A N 1
ATOM 2023 C CA . PRO A 1 265 ? -7.129 11.936 1.012 1.00 91.62 265 PRO A CA 1
ATOM 2024 C C . PRO A 1 265 ? -8.090 12.301 2.152 1.00 91.62 265 PRO A C 1
ATOM 2026 O O . PRO A 1 265 ? -9.295 12.461 1.948 1.00 91.62 265 PRO A O 1
ATOM 2029 N N . GLN A 1 266 ? -7.544 12.464 3.358 1.00 89.31 266 GLN A N 1
ATOM 2030 C CA . GLN A 1 266 ? -8.313 12.902 4.524 1.00 89.31 266 GLN A CA 1
ATOM 2031 C C . GLN A 1 266 ? -9.058 14.218 4.232 1.00 89.31 266 GLN A C 1
ATOM 2033 O O . GLN A 1 266 ? -8.507 15.122 3.606 1.00 89.31 266 GLN A O 1
ATOM 2038 N N . GLY A 1 267 ? -10.310 14.320 4.688 1.00 89.06 267 GLY A N 1
ATOM 2039 C CA . GLY A 1 267 ? -11.181 15.467 4.406 1.00 89.06 267 GLY A CA 1
ATOM 2040 C C . GLY A 1 267 ? -11.850 15.433 3.027 1.00 89.06 267 GLY A C 1
ATOM 2041 O O . GLY A 1 267 ? -12.464 16.420 2.626 1.00 89.06 267 GLY A O 1
ATOM 2042 N N . SER A 1 268 ? -11.747 14.322 2.293 1.00 91.69 268 SER A N 1
ATOM 2043 C CA . SER A 1 268 ? -12.433 14.122 1.015 1.00 91.69 268 SER A CA 1
ATOM 2044 C C . SER A 1 268 ? -13.072 12.738 0.926 1.00 91.69 268 SER A C 1
ATOM 2046 O O . SER A 1 268 ? -12.659 11.819 1.633 1.00 91.69 268 SER A O 1
ATOM 2048 N N . SER A 1 269 ? -14.071 12.586 0.058 1.00 90.88 269 SER A N 1
ATOM 2049 C CA . SER A 1 269 ? -14.778 11.323 -0.163 1.00 90.88 269 SER A CA 1
ATOM 2050 C C . SER A 1 269 ? -15.255 11.158 -1.608 1.00 90.88 269 SER A C 1
ATOM 2052 O O . SER A 1 269 ? -15.113 12.065 -2.432 1.00 90.88 269 SER A O 1
ATOM 2054 N N . THR A 1 270 ? -15.860 10.007 -1.914 1.00 89.06 270 THR A N 1
ATOM 2055 C CA . THR A 1 270 ? -16.560 9.769 -3.189 1.00 89.06 270 THR A CA 1
ATOM 2056 C C . THR A 1 270 ? -18.087 9.836 -3.079 1.00 89.06 270 THR A C 1
ATOM 2058 O O . THR A 1 270 ? -18.776 9.518 -4.048 1.00 89.06 270 THR A O 1
ATOM 2061 N N . ASN A 1 271 ? -18.643 10.213 -1.920 1.00 84.94 271 ASN A N 1
ATOM 2062 C CA . ASN A 1 271 ? -20.091 10.201 -1.655 1.00 84.94 271 ASN A CA 1
ATOM 2063 C C . ASN A 1 271 ? -20.783 8.874 -2.038 1.00 84.94 271 ASN A C 1
ATOM 2065 O O . ASN A 1 271 ? -21.862 8.862 -2.623 1.00 84.94 271 ASN A O 1
ATOM 2069 N N . GLY A 1 272 ? -20.129 7.745 -1.762 1.00 80.25 272 GLY A N 1
ATOM 2070 C CA . GLY A 1 272 ? -20.607 6.392 -2.053 1.00 80.25 272 GLY A CA 1
ATOM 2071 C C . GLY A 1 272 ? -20.544 6.004 -3.531 1.00 80.25 272 GLY A C 1
ATOM 2072 O O . GLY A 1 272 ? -20.902 4.883 -3.882 1.00 80.25 272 GLY A O 1
ATOM 2073 N N . SER A 1 273 ? -20.075 6.897 -4.404 1.00 86.12 273 SER A N 1
ATOM 2074 C CA . SER A 1 273 ? -19.990 6.630 -5.837 1.00 86.12 273 SER A CA 1
ATOM 2075 C C . SER A 1 273 ? -18.761 5.789 -6.167 1.00 86.12 273 SER A C 1
ATOM 2077 O O . SER A 1 273 ? -17.681 5.993 -5.605 1.00 86.12 273 SER A O 1
ATOM 2079 N N . THR A 1 274 ? -18.930 4.869 -7.111 1.00 89.81 274 THR A N 1
ATOM 2080 C CA . THR A 1 274 ? -17.845 4.114 -7.742 1.00 89.81 274 THR A CA 1
ATOM 2081 C C . THR A 1 274 ? -17.376 4.832 -9.006 1.00 89.81 274 THR A C 1
ATOM 2083 O O . THR A 1 274 ? -18.013 5.775 -9.484 1.00 89.81 274 THR A O 1
ATOM 2086 N N . GLY A 1 275 ? -16.228 4.424 -9.542 1.00 90.69 275 GLY A N 1
ATOM 2087 C CA . GLY A 1 275 ? -15.741 4.930 -10.822 1.00 90.69 275 GLY A CA 1
ATOM 2088 C C . GLY A 1 275 ? -15.232 6.375 -10.791 1.00 90.69 275 GLY A C 1
ATOM 2089 O O . GLY A 1 275 ? -15.210 7.033 -11.828 1.00 90.69 275 GLY A O 1
ATOM 2090 N N . GLN A 1 276 ? -14.885 6.914 -9.618 1.00 92.31 276 GLN A N 1
ATOM 2091 C CA . GLN A 1 276 ? -14.557 8.333 -9.489 1.00 92.31 276 GLN A CA 1
ATOM 2092 C C . GLN A 1 276 ? -13.177 8.680 -10.051 1.00 92.31 276 GLN A C 1
ATOM 2094 O O . GLN A 1 276 ? -12.179 8.005 -9.795 1.00 92.31 276 GLN A O 1
ATOM 2099 N N . THR A 1 277 ? -13.110 9.800 -10.769 1.00 93.31 277 THR A N 1
ATOM 2100 C CA . THR A 1 277 ? -11.853 10.368 -11.278 1.00 93.31 277 THR A CA 1
ATOM 2101 C C . THR A 1 277 ? -11.179 11.310 -10.283 1.00 93.31 277 THR A C 1
ATOM 2103 O O . THR A 1 277 ? -10.009 11.646 -10.440 1.00 93.31 277 THR A O 1
ATOM 2106 N N . SER A 1 278 ? -11.913 11.764 -9.268 1.00 93.75 278 SER A N 1
ATOM 2107 C CA . SER A 1 278 ? -11.462 12.714 -8.251 1.00 93.75 278 SER A CA 1
ATOM 2108 C C . SER A 1 278 ? -12.314 12.590 -6.991 1.00 93.75 278 SER A C 1
ATOM 2110 O O . SER A 1 278 ? -13.480 12.213 -7.075 1.00 93.75 278 SER A O 1
ATOM 2112 N N . CYS A 1 279 ? -11.758 12.966 -5.841 1.00 92.81 279 CYS A N 1
ATOM 2113 C CA . CYS A 1 279 ? -12.503 13.037 -4.584 1.00 92.81 279 CYS A CA 1
ATOM 2114 C C . CYS A 1 279 ? -13.119 14.424 -4.389 1.00 92.81 279 CYS A C 1
ATOM 2116 O O . CYS A 1 279 ? -12.552 15.433 -4.813 1.00 92.81 279 CYS A O 1
ATOM 2118 N N . VAL A 1 280 ? -14.268 14.468 -3.722 1.00 92.31 280 VAL A N 1
ATOM 2119 C CA . VAL A 1 280 ? -14.972 15.698 -3.352 1.00 92.31 280 VAL A CA 1
ATOM 2120 C C . VAL A 1 280 ? -14.631 16.037 -1.906 1.00 92.31 280 VAL A C 1
ATOM 2122 O O . VAL A 1 280 ? -14.577 15.145 -1.060 1.00 92.31 280 VAL A O 1
ATOM 2125 N N . SER A 1 281 ? -14.380 17.312 -1.612 1.00 92.12 281 SER A N 1
ATOM 2126 C CA . SER A 1 281 ? -14.159 17.774 -0.239 1.00 92.12 281 SER A CA 1
ATOM 2127 C C . SER A 1 281 ? -15.393 17.528 0.625 1.00 92.12 281 SER A C 1
ATOM 2129 O O . SER A 1 281 ? -16.516 17.784 0.195 1.00 92.12 281 SER A O 1
ATOM 2131 N N . CYS A 1 282 ? -15.172 17.047 1.841 1.00 88.75 282 CYS A N 1
ATOM 2132 C CA . CYS A 1 282 ? -16.227 16.899 2.831 1.00 88.75 282 CYS A CA 1
ATOM 2133 C C . CYS A 1 282 ? -16.587 18.242 3.475 1.00 88.75 282 CYS A C 1
ATOM 2135 O O . CYS A 1 282 ? -15.814 19.203 3.418 1.00 88.75 282 CYS A O 1
ATOM 2137 N N . GLU A 1 283 ? -17.752 18.292 4.117 1.00 85.94 283 GLU A N 1
ATOM 2138 C CA . GLU A 1 283 ? -18.163 19.429 4.944 1.00 85.94 283 GLU A CA 1
ATOM 2139 C C . GLU A 1 283 ? -17.213 19.615 6.143 1.00 85.94 283 GLU A C 1
ATOM 2141 O O . GLU A 1 283 ? -16.590 18.664 6.622 1.00 85.94 283 GLU A O 1
ATOM 2146 N N . SER A 1 284 ? -17.084 20.854 6.631 1.00 78.38 284 SER A N 1
ATOM 2147 C CA . SER A 1 284 ? -16.121 21.237 7.683 1.00 78.38 284 SER A CA 1
ATOM 2148 C C . SER A 1 284 ? -16.284 20.480 9.006 1.00 78.38 284 SER A C 1
ATOM 2150 O O . SER A 1 284 ? -15.351 20.391 9.800 1.00 78.38 284 SER A O 1
ATOM 2152 N N . ASP A 1 285 ? -17.478 19.959 9.242 1.00 78.94 285 ASP A N 1
ATOM 2153 C CA . ASP A 1 285 ? -17.963 19.308 10.450 1.00 78.94 285 ASP A CA 1
ATOM 2154 C C . ASP A 1 285 ? -18.268 17.815 10.230 1.00 78.94 285 ASP A C 1
ATOM 2156 O O . ASP A 1 285 ? -18.833 17.161 11.114 1.00 78.94 285 ASP A O 1
ATOM 2160 N N . ALA A 1 286 ? -17.858 17.260 9.085 1.00 80.75 286 ALA A N 1
ATOM 2161 C CA . ALA A 1 286 ? -18.024 15.855 8.740 1.00 80.75 286 ALA A CA 1
ATOM 2162 C C . ALA A 1 286 ? -16.768 15.009 9.019 1.00 80.75 286 ALA A C 1
ATOM 2164 O O . ALA A 1 286 ? -15.622 15.448 8.896 1.00 80.75 286 ALA A O 1
ATOM 2165 N N . PHE A 1 287 ? -16.985 13.744 9.381 1.00 83.19 287 PHE A N 1
ATOM 2166 C CA . PHE A 1 287 ? -15.927 12.768 9.619 1.00 83.19 287 PHE A CA 1
ATOM 2167 C C . PHE A 1 287 ? -15.496 12.070 8.321 1.00 83.19 287 PHE A C 1
ATOM 2169 O O . PHE A 1 287 ? -16.114 11.096 7.880 1.00 83.19 287 PHE A O 1
ATOM 2176 N N . CYS A 1 288 ? -14.384 12.543 7.750 1.00 87.38 288 CYS A N 1
ATOM 2177 C CA . CYS A 1 288 ? -13.787 12.011 6.521 1.00 87.38 288 CYS A CA 1
ATOM 2178 C C . CYS A 1 288 ? -12.343 11.538 6.715 1.00 87.38 288 CYS A C 1
ATOM 2180 O O . CYS A 1 288 ? -11.396 12.296 6.471 1.00 87.38 288 CYS A O 1
ATOM 2182 N N . PRO A 1 289 ? -12.153 10.288 7.160 1.00 87.50 289 PRO A N 1
ATOM 2183 C CA . PRO A 1 289 ? -10.837 9.669 7.244 1.00 87.50 289 PRO A CA 1
ATOM 2184 C C . PRO A 1 289 ? -10.272 9.343 5.851 1.00 87.50 289 PRO A C 1
ATOM 2186 O O . PRO A 1 289 ? -10.944 9.487 4.830 1.00 87.50 289 PRO A O 1
ATOM 2189 N N . LEU A 1 290 ? -9.013 8.902 5.804 1.00 89.12 290 LEU A N 1
ATOM 2190 C CA . LEU A 1 290 ? -8.382 8.432 4.569 1.00 89.12 290 LEU A CA 1
ATOM 2191 C C . LEU A 1 290 ? -9.207 7.295 3.942 1.00 89.12 290 LEU A C 1
ATOM 2193 O O . LEU A 1 290 ? -9.566 6.334 4.620 1.00 89.12 290 LEU A O 1
ATOM 2197 N N . GLY A 1 291 ? -9.473 7.391 2.642 1.00 87.38 291 GLY A N 1
ATOM 2198 C CA . GLY A 1 291 ? -10.277 6.414 1.916 1.00 87.38 291 GLY A CA 1
ATOM 2199 C C . GLY A 1 291 ? -11.762 6.454 2.278 1.00 87.38 291 GLY A C 1
ATOM 2200 O O . GLY A 1 291 ? -12.429 5.429 2.184 1.00 87.38 291 GLY A O 1
ATOM 2201 N N . SER A 1 292 ? -12.271 7.600 2.738 1.00 88.56 292 SER A N 1
ATOM 2202 C CA . SER A 1 292 ? -13.685 7.783 3.063 1.00 88.56 292 SER A CA 1
ATOM 2203 C C . SER A 1 292 ? -14.563 7.563 1.831 1.00 88.56 292 SER A C 1
ATOM 2205 O O . SER A 1 292 ? -14.504 8.321 0.862 1.00 88.56 292 SER A O 1
ATOM 2207 N N . ALA A 1 293 ? -15.408 6.535 1.867 1.00 86.38 293 ALA A N 1
ATOM 2208 C CA . ALA A 1 293 ? -16.423 6.351 0.840 1.00 86.38 293 ALA A CA 1
ATOM 2209 C C . ALA A 1 293 ? -17.590 7.319 1.048 1.00 86.38 293 ALA A C 1
ATOM 2211 O O . ALA A 1 293 ? -18.113 7.852 0.075 1.00 86.38 293 ALA A O 1
ATOM 2212 N N . PHE A 1 294 ? -17.956 7.612 2.298 1.00 83.94 294 PHE A N 1
ATOM 2213 C CA . PHE A 1 294 ? -19.146 8.392 2.639 1.00 83.94 294 PHE A CA 1
ATOM 2214 C C . PHE A 1 294 ? -18.756 9.703 3.336 1.00 83.94 294 PHE A C 1
ATOM 2216 O O . PHE A 1 294 ? -18.231 9.682 4.448 1.00 83.94 294 PHE A O 1
ATOM 2223 N N . GLY A 1 295 ? -18.999 10.839 2.673 1.00 66.69 295 GLY A N 1
ATOM 2224 C CA . GLY A 1 295 ? -18.412 12.134 3.035 1.00 66.69 295 GLY A CA 1
ATOM 2225 C C . GLY A 1 295 ? -19.101 12.947 4.127 1.00 66.69 295 GLY A C 1
ATOM 2226 O O . GLY A 1 295 ? -18.496 13.861 4.672 1.00 66.69 295 GLY A O 1
ATOM 2227 N N . ASN A 1 296 ? -20.348 12.625 4.472 1.00 68.69 296 ASN A N 1
ATOM 2228 C CA . ASN A 1 296 ? -21.183 13.483 5.320 1.00 68.69 296 ASN A CA 1
ATOM 2229 C C . ASN A 1 296 ? -21.666 12.759 6.585 1.00 68.69 296 ASN A C 1
ATOM 2231 O O . ASN A 1 296 ? -22.828 12.860 6.977 1.00 68.69 296 ASN A O 1
ATOM 2235 N N . ILE A 1 297 ? -20.784 12.002 7.243 1.00 73.56 297 ILE A N 1
ATOM 2236 C CA . ILE A 1 297 ? -21.069 11.527 8.602 1.00 73.56 297 ILE A CA 1
ATOM 2237 C C . ILE A 1 297 ? -20.846 12.720 9.533 1.00 73.56 297 ILE A C 1
ATOM 2239 O O . ILE A 1 297 ? -19.702 13.042 9.854 1.00 73.56 297 ILE A O 1
ATOM 2243 N N . SER A 1 298 ? -21.921 13.412 9.921 1.00 68.44 298 SER A N 1
ATOM 2244 C CA . SER A 1 298 ? -21.808 14.598 10.775 1.00 68.44 298 SER A CA 1
ATOM 2245 C C . SER A 1 298 ? -21.107 14.247 12.089 1.00 68.44 298 SER A C 1
ATOM 2247 O O . SER A 1 298 ? -21.367 13.202 12.690 1.00 68.44 298 SER A O 1
ATOM 2249 N N . SER A 1 299 ? -20.236 15.128 12.574 1.00 61.22 299 SER A N 1
ATOM 2250 C CA . SER A 1 299 ? -19.603 15.005 13.899 1.00 61.22 299 SER A CA 1
ATOM 2251 C C . SER A 1 299 ? -20.622 14.942 15.047 1.00 61.22 299 SER A C 1
ATOM 2253 O O . SER A 1 299 ? -20.338 14.379 16.102 1.00 61.22 299 SER A O 1
ATOM 2255 N N . SER A 1 300 ? -21.828 15.468 14.821 1.00 56.62 300 SER A N 1
ATOM 2256 C CA . SER A 1 300 ? -22.992 15.382 15.708 1.00 56.62 300 SER A CA 1
ATOM 2257 C C . SER A 1 300 ? -23.782 14.074 15.591 1.00 56.62 300 SER A C 1
ATOM 2259 O O . SER A 1 300 ? -24.727 13.865 16.353 1.00 56.62 300 SER A O 1
ATOM 2261 N N . SER A 1 301 ? -23.445 13.202 14.636 1.00 66.81 301 SER A N 1
ATOM 2262 C CA . SER A 1 301 ? -24.135 11.929 14.461 1.00 66.81 301 SER A CA 1
ATOM 2263 C C . SER A 1 301 ? -23.969 11.068 15.708 1.00 66.81 301 SER A C 1
ATOM 2265 O O . SER A 1 301 ? -22.896 10.990 16.311 1.00 66.81 301 SER A O 1
ATOM 2267 N N . LEU A 1 302 ? -25.041 10.364 16.070 1.00 61.91 302 LEU A N 1
ATOM 2268 C CA . LEU A 1 302 ? -25.080 9.485 17.240 1.00 61.91 302 LEU A CA 1
ATOM 2269 C C . LEU A 1 302 ? -24.010 8.371 17.186 1.00 61.91 302 LEU A C 1
ATOM 2271 O O . LEU A 1 302 ? -23.669 7.776 18.209 1.00 61.91 302 LEU A O 1
ATOM 2275 N N . LEU A 1 303 ? -23.460 8.113 15.991 1.00 63.81 303 LEU A N 1
ATOM 2276 C CA . LEU A 1 303 ? -22.346 7.202 15.731 1.00 63.81 303 LEU A CA 1
ATOM 2277 C C . LEU A 1 303 ? -21.021 7.706 16.327 1.00 63.81 303 LEU A C 1
ATOM 2279 O O . LEU A 1 303 ? -20.271 6.897 16.872 1.00 63.81 303 LEU A O 1
ATOM 2283 N N . LEU A 1 304 ? -20.764 9.018 16.267 1.00 65.50 304 LEU A N 1
ATOM 2284 C CA . LEU A 1 304 ? -19.518 9.662 16.709 1.00 65.50 304 LEU A CA 1
ATOM 2285 C C . LEU A 1 304 ? -19.620 10.313 18.094 1.00 65.50 304 LEU A C 1
ATOM 2287 O O . LEU A 1 304 ? -18.596 10.589 18.718 1.00 65.50 304 LEU A O 1
ATOM 2291 N N . THR A 1 305 ? -20.830 10.543 18.606 1.00 65.75 305 THR A N 1
ATOM 2292 C CA . THR A 1 305 ? -21.007 11.025 19.980 1.00 65.75 305 THR A CA 1
ATOM 2293 C C . THR A 1 305 ? -20.546 9.967 20.978 1.00 65.75 305 THR A C 1
ATOM 2295 O O . THR A 1 305 ? -20.973 8.812 20.898 1.00 65.75 305 THR A O 1
ATOM 2298 N N . SER A 1 306 ? -19.726 10.357 21.958 1.00 58.16 306 SER A N 1
ATOM 2299 C CA . SER A 1 306 ? -19.399 9.481 23.082 1.00 58.16 306 SER A CA 1
ATOM 2300 C C . SER A 1 306 ? -20.687 9.131 23.823 1.00 58.16 306 SER A C 1
ATOM 2302 O O . SER A 1 306 ? -21.304 9.997 24.448 1.00 58.16 306 SER A O 1
ATOM 2304 N N . VAL A 1 307 ? -21.110 7.870 23.752 1.00 57.78 307 VAL A N 1
ATOM 2305 C CA . VAL A 1 307 ? -22.216 7.400 24.583 1.00 57.78 307 VAL A CA 1
ATOM 2306 C C . VAL A 1 307 ? -21.721 7.393 26.016 1.00 57.78 307 VAL A C 1
ATOM 2308 O O . VAL A 1 307 ? -20.878 6.582 26.396 1.00 57.78 307 VAL A O 1
ATOM 2311 N N . ASN A 1 308 ? -22.235 8.334 26.803 1.00 51.44 308 ASN A N 1
ATOM 2312 C CA . ASN A 1 308 ? -22.055 8.310 28.240 1.00 51.44 308 ASN A CA 1
ATOM 2313 C C . ASN A 1 308 ? -22.644 7.000 28.754 1.00 51.44 308 ASN A C 1
ATOM 2315 O O . ASN A 1 308 ? -23.804 6.683 28.489 1.00 51.44 308 ASN A O 1
ATOM 2319 N N . GLN A 1 309 ? -21.823 6.235 29.465 1.00 51.75 309 GLN A N 1
ATOM 2320 C CA . GLN A 1 309 ? -22.248 5.012 30.121 1.00 51.75 309 GLN A CA 1
ATOM 2321 C C . GLN A 1 309 ? -23.486 5.336 30.971 1.00 51.75 309 GLN A C 1
ATOM 2323 O O . GLN A 1 309 ? -23.396 6.148 31.891 1.00 51.75 309 GLN A O 1
ATOM 2328 N N . ALA A 1 310 ? -24.644 4.745 30.642 1.00 49.50 310 ALA A N 1
ATOM 2329 C CA . ALA A 1 310 ? -25.917 5.069 31.301 1.00 49.50 310 ALA A CA 1
ATOM 2330 C C . ALA A 1 310 ? -25.823 4.905 32.829 1.00 49.50 310 ALA A C 1
ATOM 2332 O O . ALA A 1 310 ? -26.455 5.646 33.583 1.00 49.50 310 ALA A O 1
ATOM 2333 N N . ARG A 1 311 ? -24.963 3.980 33.279 1.00 48.28 311 ARG A N 1
ATOM 2334 C CA . ARG A 1 311 ? -24.404 3.917 34.629 1.00 48.28 311 ARG A CA 1
ATOM 2335 C C . ARG A 1 311 ? -22.965 3.433 34.544 1.00 48.28 311 ARG A C 1
ATOM 2337 O O . ARG A 1 311 ? -22.714 2.402 33.925 1.00 48.28 311 ARG A O 1
ATOM 2344 N N . ALA A 1 312 ? -22.033 4.129 35.192 1.00 46.38 312 ALA A N 1
ATOM 2345 C CA . ALA A 1 312 ? -20.754 3.511 35.504 1.00 46.38 312 ALA A CA 1
ATOM 2346 C C . ALA A 1 312 ? -21.049 2.236 36.299 1.00 46.38 312 ALA A C 1
ATOM 2348 O O . ALA A 1 312 ? -21.701 2.315 37.345 1.00 46.38 312 ALA A O 1
ATOM 2349 N N . TYR A 1 313 ? -20.604 1.076 35.808 1.00 48.09 313 TYR A N 1
ATOM 2350 C CA . TYR A 1 313 ? -20.481 -0.081 36.691 1.00 48.09 313 TYR A CA 1
ATOM 2351 C C . TYR A 1 313 ? -19.704 0.408 37.918 1.00 48.09 313 TYR A C 1
ATOM 2353 O O . TYR A 1 313 ? -18.652 1.039 37.735 1.00 48.09 313 TYR A O 1
ATOM 2361 N N . PRO A 1 314 ? -20.219 0.226 39.149 1.00 49.94 314 PRO A N 1
ATOM 2362 C CA . PRO A 1 314 ? -19.485 0.660 40.322 1.00 49.94 314 PRO A CA 1
ATOM 2363 C C . PRO A 1 314 ? -18.118 -0.009 40.248 1.00 49.94 314 PRO A C 1
ATOM 2365 O O . PRO A 1 314 ? -18.041 -1.216 40.011 1.00 49.94 314 PRO A O 1
ATOM 2368 N N . LEU A 1 315 ? -17.046 0.773 40.375 1.00 49.56 315 LEU A N 1
ATOM 2369 C CA . LEU A 1 315 ? -15.697 0.219 40.414 1.00 49.56 315 LEU A CA 1
ATOM 2370 C C . LEU A 1 315 ? -15.693 -0.896 41.461 1.00 49.56 315 LEU A C 1
ATOM 2372 O O . LEU A 1 315 ? -16.037 -0.633 42.613 1.00 49.56 315 LEU A O 1
ATOM 2376 N N . SER A 1 316 ? -15.352 -2.123 41.076 1.00 54.41 316 SER A N 1
ATOM 2377 C CA . SER A 1 316 ? -15.171 -3.196 42.050 1.00 54.41 316 SER A CA 1
ATOM 2378 C C . SER A 1 316 ? -14.060 -2.788 43.029 1.00 54.41 316 SER A C 1
ATOM 2380 O O . SER A 1 316 ? -13.120 -2.080 42.639 1.00 54.41 316 SER A O 1
ATOM 2382 N N . PRO A 1 317 ? -14.143 -3.171 44.315 1.00 58.84 317 PRO A N 1
ATOM 2383 C CA . PRO A 1 317 ? -13.065 -2.899 45.247 1.00 58.84 317 PRO A CA 1
ATOM 2384 C C . PRO A 1 317 ? -11.805 -3.627 44.773 1.00 58.84 317 PRO A C 1
ATOM 2386 O O . PRO A 1 317 ? -11.868 -4.671 44.125 1.00 58.84 317 PRO A O 1
ATOM 2389 N N . LYS A 1 318 ? -10.634 -3.080 45.115 1.00 62.38 318 LYS A N 1
ATOM 2390 C CA . LYS A 1 318 ? -9.342 -3.669 44.719 1.00 62.38 318 LYS A CA 1
ATOM 2391 C C . LYS A 1 318 ? -9.151 -5.092 45.254 1.00 62.38 318 LYS A C 1
ATOM 2393 O O . LYS A 1 318 ? -8.302 -5.821 44.752 1.00 62.38 318 LYS A O 1
ATOM 2398 N N . SER A 1 319 ? -9.907 -5.469 46.284 1.00 62.09 319 SER A N 1
ATOM 2399 C CA . SER A 1 319 ? -9.897 -6.803 46.864 1.00 62.09 319 SER A CA 1
ATOM 2400 C C . SER A 1 319 ? -11.153 -7.583 46.491 1.00 62.09 319 SER A C 1
ATOM 2402 O O . SER A 1 319 ? -12.265 -7.135 46.736 1.00 62.09 319 SER A O 1
ATOM 2404 N N . VAL A 1 320 ? -10.943 -8.806 46.010 1.00 63.28 320 VAL A N 1
ATOM 2405 C CA . VAL A 1 320 ? -11.987 -9.806 45.729 1.00 63.28 320 VAL A CA 1
ATOM 2406 C C . VAL A 1 320 ? -12.229 -10.766 46.902 1.00 63.28 320 VAL A C 1
ATOM 2408 O O . VAL A 1 320 ? -13.014 -11.701 46.799 1.00 63.28 320 VAL A O 1
ATOM 2411 N N . ARG A 1 321 ? -11.519 -10.608 48.027 1.00 63.84 321 ARG A N 1
ATOM 2412 C CA . ARG A 1 321 ? -11.711 -11.444 49.226 1.00 63.84 321 ARG A CA 1
ATOM 2413 C C . ARG A 1 321 ? -12.743 -10.821 50.155 1.00 63.84 321 ARG A C 1
ATOM 2415 O O . ARG A 1 321 ? -12.576 -9.662 50.537 1.00 63.84 321 ARG A O 1
ATOM 2422 N N . PHE A 1 322 ? -13.750 -11.598 50.558 1.00 67.88 322 PHE A N 1
ATOM 2423 C CA . PHE A 1 322 ? -14.833 -11.118 51.426 1.00 67.88 322 PHE A CA 1
ATOM 2424 C C . PHE A 1 322 ? -14.324 -10.528 52.743 1.00 67.88 322 PHE A C 1
ATOM 2426 O O . PHE A 1 322 ? -14.758 -9.449 53.130 1.00 67.88 322 PHE A O 1
ATOM 2433 N N . ASP A 1 323 ? -13.344 -11.169 53.379 1.00 66.69 323 ASP A N 1
ATOM 2434 C CA . ASP A 1 323 ? -12.795 -10.698 54.655 1.00 66.69 323 ASP A CA 1
ATOM 2435 C C . ASP A 1 323 ? -12.190 -9.296 54.526 1.00 66.69 323 ASP A C 1
ATOM 2437 O O . ASP A 1 323 ? -12.388 -8.439 55.379 1.00 66.69 323 ASP A O 1
ATOM 2441 N N . ASN A 1 324 ? -11.518 -9.015 53.409 1.00 70.75 324 ASN A N 1
ATOM 2442 C CA . ASN A 1 324 ? -10.960 -7.694 53.139 1.00 70.75 324 ASN A CA 1
ATOM 2443 C C . ASN A 1 324 ? -12.058 -6.657 52.860 1.00 70.75 324 ASN A C 1
ATOM 2445 O O . ASN A 1 324 ? -11.934 -5.526 53.309 1.00 70.75 324 ASN A O 1
ATOM 2449 N N . ILE A 1 325 ? -13.126 -7.037 52.151 1.00 71.25 325 ILE A N 1
ATOM 2450 C CA . ILE A 1 325 ? -14.294 -6.182 51.868 1.00 71.25 325 ILE A CA 1
ATOM 2451 C C . ILE A 1 325 ? -15.020 -5.834 53.178 1.00 71.25 325 ILE A C 1
ATOM 2453 O O . ILE A 1 325 ? -15.394 -4.683 53.411 1.00 71.25 325 ILE A O 1
ATOM 2457 N N . LEU A 1 326 ? -15.173 -6.822 54.062 1.00 73.06 326 LEU A N 1
ATOM 2458 C CA . LEU A 1 326 ? -15.730 -6.673 55.402 1.00 73.06 326 LEU A CA 1
ATOM 2459 C C . LEU A 1 326 ? -14.866 -5.730 56.252 1.00 73.06 326 LEU A C 1
ATOM 2461 O O . LEU A 1 326 ? -15.388 -4.784 56.839 1.00 73.06 326 LEU A O 1
ATOM 2465 N N . MET A 1 327 ? -13.546 -5.945 56.269 1.00 73.81 327 MET A N 1
ATOM 2466 C CA . MET A 1 327 ? -12.591 -5.093 56.985 1.00 73.81 327 MET A CA 1
ATOM 2467 C C . MET A 1 327 ? -12.568 -3.663 56.433 1.00 73.81 327 MET A C 1
ATOM 2469 O O . MET A 1 327 ? -12.542 -2.706 57.207 1.00 73.81 327 MET A O 1
ATOM 2473 N N . GLU A 1 328 ? -12.633 -3.498 55.111 1.00 74.19 328 GLU A N 1
ATOM 2474 C CA . GLU A 1 328 ? -12.695 -2.195 54.450 1.00 74.19 328 GLU A CA 1
ATOM 2475 C C . GLU A 1 328 ? -13.964 -1.438 54.862 1.00 74.19 328 GLU A C 1
ATOM 2477 O O . GLU A 1 328 ? -13.889 -0.276 55.257 1.00 74.19 328 GLU A O 1
ATOM 2482 N N . ASN A 1 329 ? -15.119 -2.107 54.896 1.00 73.56 329 ASN A N 1
ATOM 2483 C CA . ASN A 1 329 ? -16.360 -1.483 55.350 1.00 73.56 329 ASN A CA 1
ATOM 2484 C C . ASN A 1 329 ? -16.382 -1.173 56.860 1.00 73.56 329 ASN A C 1
ATOM 2486 O O . ASN A 1 329 ? -16.994 -0.193 57.285 1.00 73.56 329 ASN A O 1
ATOM 2490 N N . MET A 1 330 ? -15.738 -2.001 57.687 1.00 72.38 330 MET A N 1
ATOM 2491 C CA . MET A 1 330 ? -15.718 -1.806 59.139 1.00 72.38 330 MET A CA 1
ATOM 2492 C C . MET A 1 330 ? -14.795 -0.676 59.581 1.00 72.38 330 MET A C 1
ATOM 2494 O O . MET A 1 330 ? -15.176 0.087 60.469 1.00 72.38 330 MET A O 1
ATOM 2498 N N . PHE A 1 331 ? -13.602 -0.579 58.987 1.00 71.44 331 PHE A N 1
ATOM 2499 C CA . PHE A 1 331 ? -12.502 0.223 59.529 1.00 71.44 331 PHE A CA 1
ATOM 2500 C C . PHE A 1 331 ? -12.102 1.426 58.670 1.00 71.44 331 PHE A C 1
ATOM 2502 O O . PHE A 1 331 ? -11.442 2.332 59.182 1.00 71.44 331 PHE A O 1
ATOM 2509 N N . VAL A 1 332 ? -12.492 1.493 57.392 1.00 68.62 332 VAL A N 1
ATOM 2510 C CA . VAL A 1 332 ? -12.103 2.620 56.534 1.00 68.62 332 VAL A CA 1
ATOM 2511 C C . VAL A 1 332 ? -13.080 3.780 56.700 1.00 68.62 332 VAL A C 1
ATOM 2513 O O . VAL A 1 332 ? -14.159 3.822 56.114 1.00 68.62 332 VAL A O 1
ATOM 2516 N N . ILE A 1 333 ? -12.658 4.774 57.482 1.00 64.31 333 ILE A N 1
ATOM 2517 C CA . ILE A 1 333 ? -13.276 6.100 57.526 1.00 64.31 333 ILE A CA 1
ATOM 2518 C C . ILE A 1 333 ? -12.482 6.991 56.569 1.00 64.31 333 ILE A C 1
ATOM 2520 O O . ILE A 1 333 ? -11.401 7.473 56.907 1.00 64.31 333 ILE A O 1
ATOM 2524 N N . SER A 1 334 ? -12.971 7.192 55.344 1.00 57.81 334 SER A N 1
ATOM 2525 C CA . SER A 1 334 ? -12.303 8.105 54.412 1.00 57.81 334 SER A CA 1
ATOM 2526 C C . SER A 1 334 ? -12.523 9.555 54.852 1.00 57.81 334 SER A C 1
ATOM 2528 O O . SER A 1 334 ? -13.648 9.973 55.133 1.00 57.81 334 SER A O 1
ATOM 2530 N N . ALA A 1 335 ? -11.448 10.346 54.892 1.00 53.09 335 ALA A N 1
ATOM 2531 C CA . ALA A 1 335 ? -11.481 11.757 55.296 1.00 53.09 335 ALA A CA 1
ATOM 2532 C C . ALA A 1 335 ? -12.359 12.645 54.383 1.00 53.09 335 ALA A C 1
ATOM 2534 O O . ALA A 1 335 ? -12.692 13.767 54.748 1.00 53.09 335 ALA A O 1
ATOM 2535 N N . SER A 1 336 ? -12.750 12.140 53.208 1.00 50.62 336 SER A N 1
ATOM 2536 C CA . SER A 1 336 ? -13.632 12.798 52.237 1.00 50.62 336 SER A CA 1
ATOM 2537 C C . SER A 1 336 ? -15.104 12.373 52.339 1.00 50.62 336 SER A C 1
ATOM 2539 O O . SER A 1 336 ? -15.910 12.758 51.493 1.00 50.62 336 SER A O 1
ATOM 2541 N N . SER A 1 337 ? -15.469 11.529 53.307 1.00 56.06 337 SER A N 1
ATOM 2542 C CA . SER A 1 337 ? -16.830 10.999 53.415 1.00 56.06 337 SER A CA 1
ATOM 2543 C C . SER A 1 337 ? -17.779 11.964 54.137 1.00 56.06 337 SER A C 1
ATOM 2545 O O . SER A 1 337 ? -17.418 12.628 55.105 1.00 56.06 337 SER A O 1
ATOM 2547 N N . SER A 1 338 ? -19.020 12.056 53.643 1.00 62.53 338 SER A N 1
ATOM 2548 C CA . SER A 1 338 ? -20.084 12.883 54.238 1.00 62.53 338 SER A CA 1
ATOM 2549 C C . SER A 1 338 ? -20.288 12.582 55.734 1.00 62.53 338 SER A C 1
ATOM 2551 O O . SER A 1 338 ? -20.077 11.453 56.164 1.00 62.53 338 SER A O 1
ATOM 2553 N N . HIS A 1 339 ? -20.772 13.534 56.543 1.00 64.44 339 HIS A N 1
ATOM 2554 C CA . HIS A 1 339 ? -21.021 13.325 57.987 1.00 64.44 339 HIS A CA 1
ATOM 2555 C C . HIS A 1 339 ? -21.889 12.093 58.306 1.00 64.44 339 HIS A C 1
ATOM 2557 O O . HIS A 1 339 ? -21.724 11.453 59.345 1.00 64.44 339 HIS A O 1
ATOM 2563 N N . ARG A 1 340 ? -22.775 11.714 57.375 1.00 66.69 340 ARG A N 1
ATOM 2564 C CA . ARG A 1 340 ? -23.590 10.494 57.441 1.00 66.69 340 ARG A CA 1
ATOM 2565 C C . ARG A 1 340 ? -22.737 9.224 57.511 1.00 66.69 340 ARG A C 1
ATOM 2567 O O . ARG A 1 340 ? -23.158 8.238 58.101 1.00 66.69 340 ARG A O 1
ATOM 2574 N N . CYS A 1 341 ? -21.549 9.251 56.926 1.00 66.81 341 CYS A N 1
ATOM 2575 C CA . CYS A 1 341 ? -20.690 8.093 56.799 1.00 66.81 341 CYS A CA 1
ATOM 2576 C C . CYS A 1 341 ? -19.852 7.774 58.022 1.00 66.81 341 CYS A C 1
ATOM 2578 O O . CYS A 1 341 ? -19.721 6.611 58.395 1.00 66.81 341 CYS A O 1
ATOM 2580 N N . VAL A 1 342 ? -19.379 8.809 58.706 1.00 69.00 342 VAL A N 1
ATOM 2581 C CA . VAL A 1 342 ? -18.758 8.653 60.021 1.00 69.00 342 VAL A CA 1
ATOM 2582 C C . VAL A 1 342 ? -19.777 8.079 61.012 1.00 69.00 342 VAL A C 1
ATOM 2584 O O . VAL A 1 342 ? -19.466 7.138 61.732 1.00 69.00 342 VAL A O 1
ATOM 2587 N N . ALA A 1 343 ? -21.026 8.560 60.974 1.00 66.44 343 ALA A N 1
ATOM 2588 C CA . ALA A 1 343 ? -22.100 8.085 61.850 1.00 66.44 343 ALA A CA 1
ATOM 2589 C C . ALA A 1 343 ? -22.573 6.644 61.564 1.00 66.44 343 ALA A C 1
ATOM 2591 O O . ALA A 1 343 ? -23.160 6.014 62.441 1.00 66.44 343 ALA A O 1
ATOM 2592 N N . LEU A 1 344 ? -22.340 6.116 60.358 1.00 70.06 344 LEU A N 1
ATOM 2593 C CA . LEU A 1 344 ? -22.696 4.742 59.981 1.00 70.06 344 LEU A CA 1
ATOM 2594 C C . LEU A 1 344 ? -21.546 3.741 60.181 1.00 70.06 344 LEU A C 1
ATOM 2596 O O . LEU A 1 344 ? -21.781 2.538 60.106 1.00 70.06 344 LEU A O 1
ATOM 2600 N N . SER A 1 345 ? -20.318 4.207 60.437 1.00 72.44 345 SER A N 1
ATOM 2601 C CA . SER A 1 345 ? -19.153 3.332 60.598 1.00 72.44 345 SER A CA 1
ATOM 2602 C C . SER A 1 345 ? -19.210 2.548 61.921 1.00 72.44 345 SER A C 1
ATOM 2604 O O . SER A 1 345 ? -19.272 3.161 62.993 1.00 72.44 345 SER A O 1
ATOM 2606 N N . PRO A 1 346 ? -19.109 1.203 61.892 1.00 77.81 346 PRO A N 1
ATOM 2607 C CA . PRO A 1 346 ? -19.007 0.389 63.105 1.00 77.81 346 PRO A CA 1
ATOM 2608 C C . PRO A 1 346 ? -17.796 0.755 63.971 1.00 77.81 346 PRO A C 1
ATOM 2610 O O . PRO A 1 346 ? -17.888 0.749 65.200 1.00 77.81 346 PRO A O 1
ATOM 2613 N N . PHE A 1 347 ? -16.675 1.135 63.346 1.00 80.62 347 PHE A N 1
ATOM 2614 C CA . PHE A 1 347 ? -15.477 1.571 64.057 1.00 80.62 347 PHE A CA 1
ATOM 2615 C C . PHE A 1 347 ? -15.713 2.862 64.849 1.00 80.62 347 PHE A C 1
ATOM 2617 O O . PHE A 1 347 ? -15.306 2.947 66.007 1.00 80.62 347 PHE A O 1
ATOM 2624 N N . PHE A 1 348 ? -16.442 3.833 64.292 1.00 80.81 348 PHE A N 1
ATOM 2625 C CA . PHE A 1 348 ? -16.786 5.069 65.002 1.00 80.81 348 PHE A CA 1
ATOM 2626 C C . PHE A 1 348 ? -17.599 4.799 66.278 1.00 80.81 348 PHE A C 1
ATOM 2628 O O . PHE A 1 348 ? -17.264 5.304 67.350 1.00 80.81 348 PHE A O 1
ATOM 2635 N N . TRP A 1 349 ? -18.614 3.936 66.202 1.00 80.06 349 TRP A N 1
ATOM 2636 C CA . TRP A 1 349 ? -19.386 3.525 67.379 1.00 80.06 349 TRP A CA 1
ATOM 2637 C C . TRP A 1 349 ? -18.548 2.734 68.385 1.00 80.06 349 TRP A C 1
ATOM 2639 O O . TRP A 1 349 ? -18.679 2.955 69.589 1.00 80.06 349 TRP A O 1
ATOM 2649 N N . SER A 1 350 ? -17.631 1.881 67.916 1.00 81.50 350 SER A N 1
ATOM 2650 C CA . SER A 1 350 ? -16.694 1.181 68.802 1.00 81.50 350 SER A CA 1
ATOM 2651 C C . SER A 1 350 ? -15.779 2.156 69.560 1.00 81.50 350 SER A C 1
ATOM 2653 O O . SER A 1 350 ? -15.562 1.981 70.758 1.00 81.50 350 SER A O 1
ATOM 2655 N N . LEU A 1 351 ? -15.329 3.243 68.917 1.00 83.00 351 LEU A N 1
ATOM 2656 C CA . LEU A 1 351 ? -14.548 4.303 69.561 1.00 83.00 351 LEU A CA 1
ATOM 2657 C C . LEU A 1 351 ? -15.369 5.081 70.593 1.00 83.00 351 LEU A C 1
ATOM 2659 O O . LEU A 1 351 ? -14.848 5.385 71.664 1.00 83.00 351 LEU A O 1
ATOM 2663 N N . ILE A 1 352 ? -16.646 5.368 70.315 1.00 84.12 352 ILE A N 1
ATOM 2664 C CA . ILE A 1 352 ? -17.549 5.994 71.294 1.00 84.12 352 ILE A CA 1
ATOM 2665 C C . ILE A 1 352 ? -17.713 5.094 72.522 1.00 84.12 352 ILE A C 1
ATOM 2667 O O . ILE A 1 352 ? -17.601 5.578 73.646 1.00 84.12 352 ILE A O 1
ATOM 2671 N N . ILE A 1 353 ? -17.937 3.791 72.323 1.00 82.38 353 ILE A N 1
ATOM 2672 C CA . ILE A 1 353 ? -18.077 2.819 73.418 1.00 82.38 353 ILE A CA 1
ATOM 2673 C C . ILE A 1 353 ? -16.787 2.758 74.248 1.00 82.38 353 ILE A C 1
ATOM 2675 O O . ILE A 1 353 ? -16.848 2.805 75.477 1.00 82.38 353 ILE A O 1
ATOM 2679 N N . MET A 1 354 ? -15.620 2.734 73.597 1.00 81.31 354 MET A N 1
ATOM 2680 C CA . MET A 1 354 ? -14.319 2.775 74.274 1.00 81.31 354 MET A CA 1
ATOM 2681 C C . MET A 1 354 ? -14.119 4.077 75.061 1.00 81.31 354 MET A C 1
ATOM 2683 O O . MET A 1 354 ? -13.720 4.031 76.223 1.00 81.31 354 MET A O 1
ATOM 2687 N N . ALA A 1 355 ? -14.428 5.235 74.470 1.00 83.81 355 ALA A N 1
ATOM 2688 C CA . ALA A 1 355 ? -14.310 6.534 75.130 1.00 83.81 355 ALA A CA 1
ATOM 2689 C C . ALA A 1 355 ? -15.241 6.638 76.347 1.00 83.81 355 ALA A C 1
ATOM 2691 O O . ALA A 1 355 ? -14.817 7.067 77.419 1.00 83.81 355 ALA A O 1
ATOM 2692 N N . LEU A 1 356 ? -16.488 6.183 76.211 1.00 82.00 356 LEU A N 1
ATOM 2693 C CA . LEU A 1 356 ? -17.461 6.144 77.301 1.00 82.00 356 LEU A CA 1
ATOM 2694 C C . LEU A 1 356 ? -17.009 5.180 78.408 1.00 82.00 356 LEU A C 1
ATOM 2696 O O . LEU A 1 356 ? -17.105 5.512 79.589 1.00 82.00 356 LEU A O 1
ATOM 2700 N N . GLY A 1 357 ? -16.419 4.040 78.040 1.00 76.88 357 GLY A N 1
ATOM 2701 C CA . GLY A 1 357 ? -15.772 3.120 78.973 1.00 76.88 357 GLY A CA 1
ATOM 2702 C C . GLY A 1 357 ? -14.619 3.768 79.747 1.00 76.88 357 GLY A C 1
ATOM 2703 O O . GLY A 1 357 ? -14.566 3.659 80.971 1.00 76.88 357 GLY A O 1
ATOM 2704 N N . ILE A 1 358 ? -13.735 4.508 79.069 1.00 79.62 358 ILE A N 1
ATOM 2705 C CA . ILE A 1 358 ? -12.631 5.250 79.705 1.00 79.62 358 ILE A CA 1
ATOM 2706 C C . ILE A 1 358 ? -13.169 6.311 80.673 1.00 79.62 358 ILE A C 1
ATOM 2708 O O . ILE A 1 358 ? -12.646 6.441 81.778 1.00 79.62 358 ILE A O 1
ATOM 2712 N N . VAL A 1 359 ? -14.230 7.037 80.304 1.00 81.81 359 VAL A N 1
ATOM 2713 C CA . VAL A 1 359 ? -14.877 8.021 81.190 1.00 81.81 359 VAL A CA 1
ATOM 2714 C C . VAL A 1 359 ? -15.437 7.345 82.440 1.00 81.81 359 VAL A C 1
ATOM 2716 O O .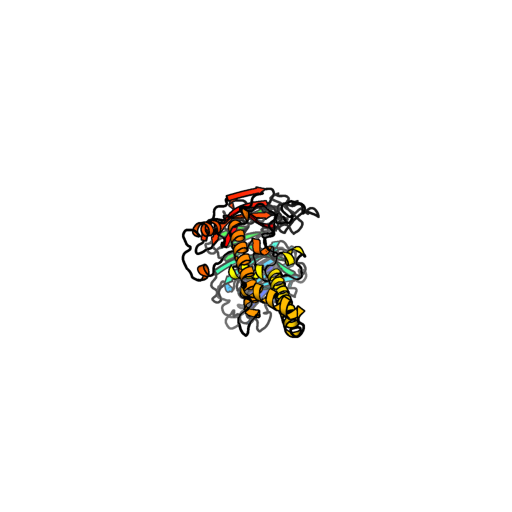 VAL A 1 359 ? -15.216 7.840 83.543 1.00 81.81 359 VAL A O 1
ATOM 2719 N N . ILE A 1 360 ? -16.106 6.196 82.302 1.00 75.62 360 ILE A N 1
ATOM 2720 C CA . ILE A 1 360 ? -16.609 5.424 83.448 1.00 75.62 360 ILE A CA 1
ATOM 2721 C C . ILE A 1 360 ? -15.450 4.992 84.353 1.00 75.62 360 ILE A C 1
ATOM 2723 O O . ILE A 1 360 ? -15.527 5.174 85.568 1.00 75.62 360 ILE A O 1
ATOM 2727 N N . VAL A 1 361 ? -14.356 4.480 83.781 1.00 74.69 361 VAL A N 1
ATOM 2728 C CA . VAL A 1 361 ? -13.156 4.099 84.543 1.00 74.69 361 VAL A CA 1
ATOM 2729 C C . VAL A 1 361 ? -12.560 5.308 85.266 1.00 74.69 361 VAL A C 1
ATOM 2731 O O . VAL A 1 361 ? -12.255 5.218 86.453 1.00 74.69 361 VAL A O 1
ATOM 2734 N N . PHE A 1 362 ? -12.455 6.459 84.602 1.00 78.31 362 PHE A N 1
ATOM 2735 C CA . PHE A 1 362 ? -11.944 7.690 85.202 1.00 78.31 362 PHE A CA 1
ATOM 2736 C C . PHE A 1 362 ? -12.819 8.168 86.368 1.00 78.31 362 PHE A C 1
ATOM 2738 O O . PHE A 1 362 ? -12.307 8.411 87.461 1.00 78.31 362 PHE A O 1
ATOM 2745 N N . VAL A 1 363 ? -14.142 8.224 86.181 1.00 76.56 363 VAL A N 1
ATOM 2746 C CA . VAL A 1 363 ? -15.107 8.564 87.242 1.00 76.56 363 VAL A CA 1
ATOM 2747 C C . VAL A 1 363 ? -14.964 7.605 88.424 1.00 76.56 363 VAL A C 1
ATOM 2749 O O . VAL A 1 363 ? -14.960 8.033 89.576 1.00 76.56 363 VAL A O 1
ATOM 2752 N N . MET A 1 364 ? -14.773 6.314 88.162 1.00 68.38 364 MET A N 1
ATOM 2753 C CA . MET A 1 364 ? -14.595 5.293 89.195 1.00 68.38 364 MET A CA 1
ATOM 2754 C C . MET A 1 364 ? -13.264 5.419 89.947 1.00 68.38 364 MET A C 1
ATOM 2756 O O . MET A 1 364 ? -13.237 5.229 91.164 1.00 68.38 364 MET A O 1
ATOM 2760 N N . ILE A 1 365 ? -12.174 5.786 89.264 1.00 74.00 365 ILE A N 1
ATOM 2761 C CA . ILE A 1 365 ? -10.869 6.074 89.882 1.00 74.00 365 ILE A CA 1
ATOM 2762 C C . ILE A 1 365 ? -10.963 7.311 90.779 1.00 74.00 365 ILE A C 1
ATOM 2764 O O . ILE A 1 365 ? -10.511 7.271 91.925 1.00 74.00 365 ILE A O 1
ATOM 2768 N N . VAL A 1 366 ? -11.593 8.386 90.298 1.00 75.62 366 VAL A N 1
ATOM 2769 C CA . VAL A 1 366 ? -11.832 9.602 91.090 1.00 75.62 366 VAL A CA 1
ATOM 2770 C C . VAL A 1 366 ? -12.678 9.273 92.320 1.00 75.62 366 VAL A C 1
ATOM 2772 O O . VAL A 1 366 ? -12.312 9.628 93.440 1.00 75.62 366 VAL A O 1
ATOM 2775 N N . LEU A 1 367 ? -13.754 8.499 92.150 1.00 69.06 367 LEU A N 1
ATOM 2776 C CA . LEU A 1 367 ? -14.589 8.039 93.260 1.00 69.06 367 LEU A CA 1
ATOM 2777 C C . LEU A 1 367 ? -13.815 7.170 94.261 1.00 69.06 367 LEU A C 1
ATOM 2779 O O . LEU A 1 367 ? -14.083 7.277 95.455 1.00 69.06 367 LEU A O 1
ATOM 2783 N N . LYS A 1 368 ? -12.844 6.359 93.810 1.00 68.88 368 LYS A N 1
ATOM 2784 C CA . LYS A 1 368 ? -11.948 5.563 94.671 1.00 68.88 368 LYS A CA 1
ATOM 2785 C C . LYS A 1 368 ? -10.999 6.450 95.490 1.00 68.88 368 LYS A C 1
ATOM 2787 O O . LYS A 1 368 ? -10.765 6.160 96.661 1.00 68.88 368 LYS A O 1
ATOM 2792 N N . TYR A 1 369 ? -10.494 7.541 94.916 1.00 70.69 369 TYR A N 1
ATOM 2793 C CA . TYR A 1 369 ? -9.684 8.525 95.645 1.00 70.69 369 TYR A CA 1
ATOM 2794 C C . TYR A 1 369 ? -10.510 9.359 96.641 1.00 70.69 369 TYR A C 1
ATOM 2796 O O . TYR A 1 369 ? -10.007 9.729 97.698 1.00 70.69 369 TYR A O 1
ATOM 2804 N N . CYS A 1 370 ? -11.797 9.591 96.365 1.00 65.38 370 CYS A N 1
ATOM 2805 C CA . CYS A 1 370 ? -12.725 10.318 97.244 1.00 65.38 370 CYS A CA 1
ATOM 2806 C C . CYS A 1 370 ? -13.394 9.454 98.344 1.00 65.38 370 CYS A C 1
ATOM 2808 O O . CYS A 1 370 ? -14.263 9.942 99.071 1.00 65.38 370 CYS A O 1
ATOM 2810 N N . VAL A 1 371 ? -12.973 8.193 98.523 1.00 60.91 371 VAL A N 1
ATOM 2811 C CA . VAL A 1 371 ? -13.485 7.251 99.544 1.00 60.91 371 VAL A CA 1
ATOM 2812 C C . VAL A 1 371 ? -13.378 7.705 101.016 1.00 60.91 371 VAL A C 1
ATOM 2814 O O . VAL A 1 371 ? -14.233 7.261 101.789 1.00 60.91 371 VAL A O 1
ATOM 2817 N N . PRO A 1 372 ? -12.443 8.572 101.473 1.00 59.28 372 PRO A N 1
ATOM 2818 C CA . PRO A 1 372 ? -12.435 8.987 102.882 1.00 59.28 372 PRO A CA 1
ATOM 2819 C C . PRO A 1 372 ? -13.657 9.829 103.299 1.00 59.28 372 PRO A C 1
ATOM 2821 O O . PRO A 1 372 ? -13.886 10.003 104.494 1.00 59.28 372 PRO A O 1
ATOM 2824 N N . HIS A 1 373 ? -14.485 10.307 102.359 1.00 59.59 373 HIS A N 1
ATOM 2825 C CA . HIS A 1 373 ? -15.716 11.039 102.667 1.00 59.59 373 HIS A CA 1
ATOM 2826 C C . HIS A 1 373 ? -16.930 10.084 102.804 1.00 59.59 373 HIS A C 1
ATOM 2828 O O . HIS A 1 373 ? -17.187 9.279 101.901 1.00 59.59 373 HIS A O 1
ATOM 2834 N N . PRO A 1 374 ? -17.755 10.176 103.870 1.00 61.09 374 PRO A N 1
ATOM 2835 C CA . PRO A 1 374 ? -18.836 9.216 104.154 1.00 61.09 374 PRO A CA 1
ATOM 2836 C C . PRO A 1 374 ? -19.925 9.125 103.069 1.00 61.09 374 PRO A C 1
ATOM 2838 O O . PRO A 1 374 ? -20.530 8.067 102.895 1.00 61.09 374 PRO A O 1
ATOM 2841 N N . GLN A 1 375 ? -20.151 10.194 102.298 1.00 60.78 375 GLN A N 1
ATOM 2842 C CA . GLN A 1 375 ? -21.070 10.175 101.153 1.00 60.78 375 GLN A CA 1
ATOM 2843 C C . GLN A 1 375 ? -20.484 9.425 99.944 1.00 60.78 375 GLN A C 1
ATOM 2845 O O . GLN A 1 375 ? -21.198 8.639 99.327 1.00 60.78 375 GLN A O 1
ATOM 2850 N N . GLY A 1 376 ? -19.180 9.563 99.665 1.00 60.69 376 GLY A N 1
ATOM 2851 C CA . GLY A 1 376 ? -18.504 8.871 98.558 1.00 60.69 376 GLY A CA 1
ATOM 2852 C C . GLY A 1 376 ? -18.483 7.348 98.722 1.00 60.69 376 GLY A C 1
ATOM 2853 O O . GLY A 1 376 ? -18.663 6.614 97.752 1.00 60.69 376 GLY A O 1
ATOM 2854 N N . LYS A 1 377 ? -18.379 6.856 99.966 1.00 65.06 377 LYS A N 1
ATOM 2855 C CA . LYS A 1 377 ? -18.444 5.419 100.286 1.00 65.06 377 LYS A CA 1
ATOM 2856 C C . LYS A 1 377 ? -19.793 4.790 99.912 1.00 65.06 377 LYS A C 1
ATOM 2858 O O . LYS A 1 377 ? -19.824 3.660 99.425 1.00 65.06 377 LYS A O 1
ATOM 2863 N N . LYS A 1 378 ? -20.899 5.520 100.103 1.00 69.88 378 LYS A N 1
ATOM 2864 C CA . LYS A 1 378 ? -22.258 5.041 99.796 1.00 69.88 378 LYS A CA 1
ATOM 2865 C C . LYS A 1 378 ? -22.487 4.963 98.281 1.00 69.88 378 LYS A C 1
ATOM 2867 O O . LYS A 1 378 ? -22.976 3.945 97.795 1.00 69.88 378 LYS A O 1
ATOM 2872 N N . THR A 1 379 ? -22.051 5.982 97.538 1.00 66.38 379 THR A N 1
ATOM 2873 C CA . THR A 1 379 ? -22.151 6.029 96.068 1.00 66.38 379 THR A CA 1
ATOM 2874 C C . THR A 1 379 ? -21.246 4.989 95.407 1.00 66.38 379 THR A C 1
ATOM 2876 O O . THR A 1 379 ? -21.689 4.256 94.527 1.00 66.38 379 THR A O 1
ATOM 2879 N N . HIS A 1 380 ? -20.006 4.836 95.885 1.00 68.25 380 HIS A N 1
ATOM 2880 C CA . HIS A 1 380 ? -19.076 3.829 95.370 1.00 68.25 380 HIS A CA 1
ATOM 2881 C C . HIS A 1 380 ? -19.603 2.397 95.570 1.00 68.25 380 HIS A C 1
ATOM 2883 O O . HIS A 1 380 ? -19.495 1.573 94.668 1.00 68.25 380 HIS A O 1
ATOM 2889 N N . GLN A 1 381 ? -20.238 2.094 96.710 1.00 68.94 381 GLN A N 1
ATOM 2890 C CA . GLN A 1 381 ? -20.837 0.775 96.954 1.00 68.94 381 GLN A CA 1
ATOM 2891 C C . GLN A 1 381 ? -22.067 0.492 96.079 1.00 68.94 381 GLN A C 1
ATOM 2893 O O . GLN A 1 381 ? -22.239 -0.645 95.639 1.00 68.94 381 GLN A O 1
ATOM 2898 N N . GLN A 1 382 ? -22.912 1.493 95.806 1.00 70.06 382 GLN A N 1
ATOM 2899 C CA . GLN A 1 382 ? -24.053 1.337 94.893 1.00 70.06 382 GLN A CA 1
ATOM 2900 C C . GLN A 1 382 ? -23.589 1.067 93.461 1.00 70.06 382 GLN A C 1
ATOM 2902 O O . GLN A 1 382 ? -24.066 0.130 92.824 1.00 70.06 382 GLN A O 1
ATOM 2907 N N . ILE A 1 383 ? -22.608 1.837 92.991 1.00 68.25 383 ILE A N 1
ATOM 2908 C CA . ILE A 1 383 ? -22.056 1.680 91.648 1.00 68.25 383 ILE A CA 1
ATOM 2909 C C . ILE A 1 383 ? -21.297 0.346 91.535 1.00 68.25 383 ILE A C 1
ATOM 2911 O O . ILE A 1 383 ? -21.501 -0.391 90.573 1.00 68.25 383 ILE A O 1
ATOM 2915 N N . LYS A 1 384 ? -20.509 -0.045 92.549 1.00 68.00 384 LYS A N 1
ATOM 2916 C CA . LYS A 1 384 ? -19.845 -1.358 92.584 1.00 68.00 384 LYS A CA 1
ATOM 2917 C C . LYS A 1 384 ? -20.853 -2.509 92.497 1.00 68.00 384 LYS 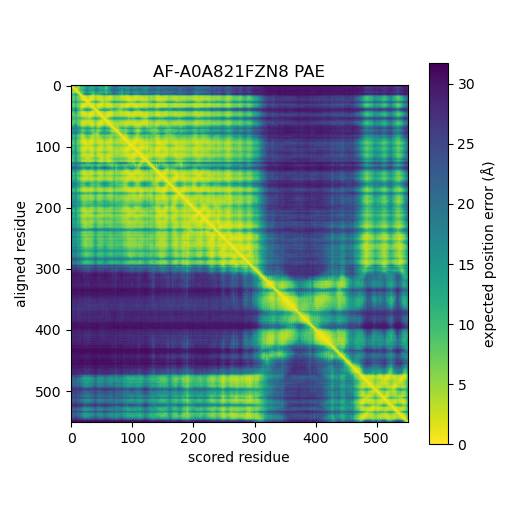A C 1
ATOM 2919 O O . LYS A 1 384 ? -20.614 -3.441 91.749 1.00 68.00 384 LYS A O 1
ATOM 2924 N N . ARG A 1 385 ? -21.997 -2.449 93.193 1.00 70.06 385 ARG A N 1
ATOM 2925 C CA . ARG A 1 385 ? -23.043 -3.490 93.086 1.00 70.06 385 ARG A CA 1
ATOM 2926 C C . ARG A 1 385 ? -23.627 -3.608 91.677 1.00 70.06 385 ARG A C 1
ATOM 2928 O O . ARG A 1 385 ? -23.874 -4.725 91.230 1.00 70.06 385 ARG A O 1
ATOM 2935 N N . PHE A 1 386 ? -23.829 -2.480 90.996 1.00 66.38 386 PHE A N 1
ATOM 2936 C CA . PHE A 1 386 ? -24.334 -2.462 89.623 1.00 66.38 386 PHE A CA 1
ATOM 2937 C C . PHE A 1 386 ? -23.326 -3.085 88.647 1.00 66.38 386 PHE A C 1
ATOM 2939 O O . PHE A 1 386 ? -23.675 -3.967 87.870 1.00 66.38 386 PHE A O 1
ATOM 2946 N N . PHE A 1 387 ? -22.052 -2.702 88.755 1.00 62.22 387 PHE A N 1
ATOM 2947 C CA . PHE A 1 387 ? -20.992 -3.205 87.879 1.00 62.22 387 PHE A CA 1
ATOM 2948 C C . PHE A 1 387 ? -20.405 -4.561 88.291 1.00 62.22 387 PHE A C 1
ATOM 2950 O O . PHE A 1 387 ? -19.567 -5.075 87.578 1.00 62.22 387 PHE A O 1
ATOM 2957 N N . VAL A 1 388 ? -20.826 -5.176 89.398 1.00 63.03 388 VAL A N 1
ATOM 2958 C CA . VAL A 1 388 ? -20.472 -6.578 89.705 1.00 63.03 388 VAL A CA 1
ATOM 2959 C C . VAL A 1 388 ? -21.243 -7.563 88.811 1.00 63.03 388 VAL A C 1
ATOM 2961 O O . VAL A 1 388 ? -20.791 -8.680 88.606 1.00 63.03 388 VAL A O 1
ATOM 2964 N N . HIS A 1 389 ? -22.394 -7.158 88.262 1.00 60.84 389 HIS A N 1
ATOM 2965 C CA . HIS A 1 389 ? -23.231 -8.013 87.404 1.00 60.84 389 HIS A CA 1
ATOM 2966 C C . HIS A 1 389 ? -22.874 -7.934 85.915 1.00 60.84 389 HIS A C 1
ATOM 2968 O O . HIS A 1 389 ? -23.291 -8.775 85.126 1.00 60.84 389 HIS A O 1
ATOM 2974 N N . ILE A 1 390 ? -22.132 -6.902 85.528 1.00 58.69 390 ILE A N 1
ATOM 2975 C CA . ILE A 1 390 ? -21.599 -6.710 84.185 1.00 58.69 390 ILE A CA 1
ATOM 2976 C C . ILE A 1 390 ? -20.112 -6.970 84.367 1.00 58.69 390 ILE A C 1
ATOM 2978 O O . ILE A 1 390 ? -19.531 -6.309 85.209 1.00 58.69 390 ILE A O 1
ATOM 2982 N N . ASP A 1 391 ? -19.505 -7.910 83.650 1.00 51.28 391 ASP A N 1
ATOM 2983 C CA . ASP A 1 391 ? -18.140 -8.452 83.847 1.00 51.28 391 ASP A CA 1
ATOM 2984 C C . ASP A 1 391 ? -16.967 -7.429 83.716 1.00 51.28 391 ASP A C 1
ATOM 2986 O O . ASP A 1 391 ? -15.845 -7.744 83.341 1.00 51.28 391 ASP A O 1
ATOM 2990 N N . LEU A 1 392 ? -17.222 -6.146 83.987 1.00 52.94 392 LEU A N 1
ATOM 2991 C CA . LEU A 1 392 ? -16.273 -5.046 84.114 1.00 52.94 392 LEU A CA 1
ATOM 2992 C C . LEU A 1 392 ? -15.502 -5.051 85.447 1.00 52.94 392 LEU A C 1
ATOM 2994 O O . LEU A 1 392 ? -14.513 -4.328 85.549 1.00 52.94 392 LEU A O 1
ATOM 2998 N N . VAL A 1 393 ? -15.948 -5.795 86.469 1.00 52.78 393 VAL A N 1
ATOM 2999 C CA . VAL A 1 393 ? -15.368 -5.769 87.828 1.00 52.78 393 VAL A CA 1
ATOM 3000 C C . VAL A 1 393 ? -14.870 -7.158 88.234 1.00 52.78 393 VAL A C 1
ATOM 3002 O O . VAL A 1 393 ? -15.521 -7.864 89.000 1.00 52.78 393 VAL A O 1
ATOM 3005 N N . GLY A 1 394 ? -13.680 -7.526 87.761 1.00 50.66 394 GLY A N 1
ATOM 3006 C CA . GLY A 1 394 ? -12.885 -8.606 88.352 1.00 50.66 394 GLY A CA 1
ATOM 3007 C C . GLY A 1 394 ? -12.057 -8.105 89.540 1.00 50.66 394 GLY A C 1
ATOM 3008 O O . GLY A 1 394 ? -11.638 -6.944 89.578 1.00 50.66 394 GLY A O 1
ATOM 3009 N N . GLU A 1 395 ? -11.827 -8.963 90.536 1.00 46.91 395 GLU A N 1
ATOM 3010 C CA . GLU A 1 395 ? -10.914 -8.671 91.643 1.00 46.91 395 GLU A CA 1
ATOM 3011 C C . GLU A 1 395 ? -9.494 -8.419 91.113 1.00 46.91 395 GLU A C 1
ATOM 3013 O O . GLU A 1 395 ? -8.881 -9.284 90.499 1.00 46.91 395 GLU A O 1
ATOM 3018 N N . GLY A 1 396 ? -8.951 -7.230 91.375 1.00 53.19 396 GLY A N 1
ATOM 3019 C CA . GLY A 1 396 ? -7.519 -6.971 91.229 1.00 53.19 396 GLY A CA 1
ATOM 3020 C C . GLY A 1 396 ? -7.155 -6.115 90.030 1.00 53.19 396 GLY A C 1
ATOM 3021 O O . GLY A 1 396 ? -6.825 -4.954 90.233 1.00 53.19 396 GLY A O 1
ATOM 3022 N N . GLU A 1 397 ? -7.216 -6.619 88.803 1.00 52.44 397 GLU A N 1
ATOM 3023 C CA . GLU A 1 397 ? -6.614 -5.948 87.645 1.00 52.44 397 GLU A CA 1
ATOM 3024 C C . GLU A 1 397 ? -7.350 -6.303 86.341 1.00 52.44 397 GLU A C 1
ATOM 3026 O O . GLU A 1 397 ? -7.781 -7.435 86.164 1.00 52.44 397 GLU A O 1
ATOM 3031 N N . LEU A 1 398 ? -7.449 -5.321 85.429 1.00 52.69 398 LEU A N 1
ATOM 3032 C CA . LEU A 1 398 ? -7.978 -5.385 84.045 1.00 52.69 398 LEU A CA 1
ATOM 3033 C C . LEU A 1 398 ? -9.466 -5.039 83.802 1.00 52.69 398 LEU A C 1
ATOM 3035 O O . LEU A 1 398 ? -10.175 -5.705 83.056 1.00 52.69 398 LEU A O 1
ATOM 3039 N N . TRP A 1 399 ? -9.873 -3.846 84.249 1.00 59.75 399 TRP A N 1
ATOM 3040 C CA . TRP A 1 399 ? -11.061 -3.100 83.767 1.00 59.75 399 TRP A CA 1
ATOM 3041 C C . TRP A 1 399 ? -11.119 -2.925 82.238 1.00 59.75 399 TRP A C 1
ATOM 3043 O O . TRP A 1 399 ? -12.180 -2.740 81.644 1.00 59.75 399 TRP A O 1
ATOM 3053 N N . ILE A 1 400 ? -9.950 -2.972 81.602 1.00 61.09 400 ILE A N 1
ATOM 3054 C CA . ILE A 1 400 ? -9.766 -2.796 80.162 1.00 61.09 400 ILE A CA 1
ATOM 3055 C C . ILE A 1 400 ? -10.367 -3.984 79.392 1.00 61.09 400 ILE A C 1
ATOM 3057 O O . ILE A 1 400 ? -10.943 -3.780 78.327 1.00 61.09 400 ILE A O 1
ATOM 3061 N N . GLY A 1 401 ? -10.308 -5.205 79.941 1.00 62.19 401 GLY A N 1
ATOM 3062 C CA . GLY A 1 401 ? -10.771 -6.419 79.257 1.00 62.19 401 GLY A CA 1
ATOM 3063 C C . GLY A 1 401 ? -12.277 -6.432 78.980 1.00 62.19 401 GLY A C 1
ATOM 3064 O O . GLY A 1 401 ? -12.697 -6.776 77.875 1.00 62.19 401 GLY A O 1
ATOM 3065 N N . GLY A 1 402 ? -13.093 -5.980 79.939 1.00 67.56 402 GLY A N 1
ATOM 3066 C CA . GLY A 1 402 ? -14.550 -5.902 79.780 1.00 67.56 402 GLY A CA 1
ATOM 3067 C C . GLY A 1 402 ? -14.978 -4.871 78.731 1.00 67.56 402 GLY A C 1
ATOM 3068 O O . GLY A 1 402 ? -15.811 -5.162 77.876 1.00 67.56 402 GLY A O 1
ATOM 3069 N N . ILE A 1 403 ? -14.356 -3.686 78.728 1.00 70.75 403 ILE A N 1
ATOM 3070 C CA . ILE A 1 403 ? -14.644 -2.627 77.741 1.00 70.75 403 ILE A CA 1
ATOM 3071 C C . ILE A 1 403 ? -14.252 -3.089 76.330 1.00 70.75 403 ILE A C 1
ATOM 3073 O O . ILE A 1 403 ? -15.026 -2.925 75.386 1.00 70.75 403 ILE A O 1
ATOM 3077 N N . VAL A 1 404 ? -13.086 -3.731 76.200 1.00 72.12 404 VAL A N 1
ATOM 3078 C CA . VAL A 1 404 ? -12.631 -4.326 74.936 1.00 72.12 404 VAL A CA 1
ATOM 3079 C C . VAL A 1 404 ? -13.595 -5.423 74.468 1.00 72.12 404 VAL A C 1
ATOM 3081 O O . VAL A 1 404 ? -13.939 -5.463 73.290 1.00 72.12 404 VAL A O 1
ATOM 3084 N N . SER A 1 405 ? -14.114 -6.253 75.376 1.00 76.81 405 SER A N 1
ATOM 3085 C CA . SER A 1 405 ? -15.089 -7.304 75.046 1.00 76.81 405 SER A CA 1
ATOM 3086 C C . SER A 1 405 ? -16.410 -6.735 74.511 1.00 76.81 405 SER A C 1
ATOM 3088 O O . SER A 1 405 ? -16.940 -7.242 73.523 1.00 76.81 405 SER A O 1
ATOM 3090 N N . PHE A 1 406 ? -16.913 -5.637 75.087 1.00 75.75 406 PHE A N 1
ATOM 3091 C CA . PHE A 1 406 ? -18.097 -4.939 74.567 1.00 75.75 406 PHE A CA 1
ATOM 3092 C C . PHE A 1 406 ? -17.859 -4.320 73.185 1.00 75.75 406 PHE A C 1
ATOM 3094 O O . PHE A 1 406 ? -18.730 -4.407 72.317 1.00 75.75 406 PHE A O 1
ATOM 3101 N N . ALA A 1 407 ? -16.682 -3.730 72.956 1.00 77.69 407 ALA A N 1
ATOM 3102 C CA . ALA A 1 407 ? -16.316 -3.195 71.647 1.00 77.69 407 ALA A CA 1
ATOM 3103 C C . ALA A 1 407 ? -16.236 -4.308 70.582 1.00 77.69 407 ALA A C 1
ATOM 3105 O O . ALA A 1 407 ? -16.775 -4.150 69.486 1.00 77.69 407 ALA A O 1
ATOM 3106 N N . ILE A 1 408 ? -15.642 -5.458 70.921 1.00 79.12 408 ILE A N 1
ATOM 3107 C CA . ILE A 1 408 ? -15.566 -6.633 70.038 1.00 79.12 408 ILE A CA 1
ATOM 3108 C C . ILE A 1 408 ? -16.963 -7.185 69.733 1.00 79.12 408 ILE A C 1
ATOM 3110 O O . ILE A 1 408 ? -17.269 -7.460 68.573 1.00 79.12 408 ILE A O 1
ATOM 3114 N N . LEU A 1 409 ? -17.836 -7.307 70.739 1.00 82.44 409 LEU A N 1
ATOM 3115 C CA . LEU A 1 409 ? -19.207 -7.790 70.552 1.00 82.44 409 LEU A CA 1
ATOM 3116 C C . LEU A 1 409 ? -19.991 -6.893 69.584 1.00 82.44 409 LEU A C 1
ATOM 3118 O O . LEU A 1 409 ? -20.671 -7.390 68.685 1.00 82.44 409 LEU A O 1
ATOM 3122 N N . PHE A 1 410 ? -19.860 -5.572 69.728 1.00 82.69 410 PHE A N 1
ATOM 3123 C CA . PHE A 1 410 ? -20.505 -4.613 68.835 1.00 82.69 410 PHE A CA 1
ATOM 3124 C C . PHE A 1 410 ? -20.002 -4.738 67.387 1.00 82.69 410 PHE A C 1
ATOM 3126 O O . PHE A 1 410 ? -20.802 -4.718 66.445 1.00 82.69 410 PHE A O 1
ATOM 3133 N N . LEU A 1 411 ? -18.691 -4.927 67.198 1.00 79.94 411 LEU A N 1
ATOM 3134 C CA . LEU A 1 411 ? -18.108 -5.190 65.880 1.00 79.94 411 LEU A CA 1
ATOM 3135 C C . LEU A 1 411 ? -18.621 -6.510 65.285 1.00 79.94 411 LEU A C 1
ATOM 3137 O O . LEU A 1 411 ? -18.966 -6.537 64.107 1.00 79.94 411 LEU A O 1
ATOM 3141 N N . CYS A 1 412 ? -18.766 -7.570 66.088 1.00 81.94 412 CYS A N 1
ATOM 3142 C CA . CYS A 1 412 ? -19.304 -8.860 65.638 1.00 81.94 412 CYS A CA 1
ATOM 3143 C C . CYS A 1 412 ? -20.774 -8.764 65.199 1.00 81.94 412 CYS A C 1
ATOM 3145 O O . CYS A 1 412 ? -21.147 -9.299 64.157 1.00 81.94 412 CYS A O 1
ATOM 3147 N N . ILE A 1 413 ? -21.615 -8.043 65.948 1.00 82.81 413 ILE A N 1
ATOM 3148 C CA . ILE A 1 413 ? -23.018 -7.806 65.564 1.00 82.81 413 ILE A CA 1
ATOM 3149 C C . ILE A 1 413 ? -23.077 -7.005 64.260 1.00 82.81 413 ILE A C 1
ATOM 3151 O O . ILE A 1 413 ? -23.828 -7.349 63.347 1.00 82.81 413 ILE A O 1
ATOM 3155 N N . SER A 1 414 ? -22.244 -5.971 64.143 1.00 80.06 414 SER A N 1
ATOM 3156 C CA . SER A 1 414 ? -22.149 -5.164 62.925 1.00 80.06 414 SER A CA 1
ATOM 3157 C C . SER A 1 414 ? -21.675 -5.997 61.727 1.00 80.06 414 SER A C 1
ATOM 3159 O O . SER A 1 414 ? -22.207 -5.840 60.631 1.00 80.06 414 SER A O 1
ATOM 3161 N N . ALA A 1 415 ? -20.742 -6.934 61.939 1.00 77.38 415 ALA A N 1
ATOM 3162 C CA . ALA A 1 415 ? -20.284 -7.898 60.937 1.00 77.38 415 ALA A CA 1
ATOM 3163 C C . ALA A 1 415 ? -21.411 -8.794 60.433 1.00 77.38 415 ALA A C 1
ATOM 3165 O O . ALA A 1 415 ? -21.565 -8.999 59.229 1.00 77.38 415 ALA A O 1
ATOM 3166 N N . TYR A 1 416 ? -22.209 -9.314 61.363 1.00 80.44 416 TYR A N 1
ATOM 3167 C CA . TYR A 1 416 ? -23.317 -10.205 61.063 1.00 80.44 416 TYR A CA 1
ATOM 3168 C C . TYR A 1 416 ? -24.416 -9.488 60.271 1.00 80.44 416 TYR A C 1
ATOM 3170 O O . TYR A 1 416 ? -24.854 -9.972 59.226 1.00 80.44 416 TYR A O 1
ATOM 3178 N N . VAL A 1 417 ? -24.808 -8.289 60.716 1.00 79.06 417 VAL A N 1
ATOM 3179 C CA . VAL A 1 417 ? -25.788 -7.447 60.013 1.00 79.06 417 VAL A CA 1
ATOM 3180 C C . VAL A 1 417 ? -25.269 -7.051 58.631 1.00 79.06 417 VAL A C 1
ATOM 3182 O O . VAL A 1 417 ? -26.027 -7.114 57.660 1.00 79.06 417 VAL A O 1
ATOM 3185 N N . PHE A 1 418 ? -23.979 -6.702 58.526 1.00 74.31 418 PHE A N 1
ATOM 3186 C CA . PHE A 1 418 ? -23.343 -6.408 57.246 1.00 74.31 418 PHE A CA 1
ATOM 3187 C C . PHE A 1 418 ? -23.446 -7.604 56.289 1.00 74.31 418 PHE A C 1
ATOM 3189 O O . PHE A 1 418 ? -23.977 -7.487 55.189 1.00 74.31 418 PHE A O 1
ATOM 3196 N N . SER A 1 419 ? -23.006 -8.776 56.737 1.00 71.94 419 SER A N 1
ATOM 3197 C CA . SER A 1 419 ? -22.968 -9.992 55.920 1.00 71.94 419 SER A CA 1
ATOM 3198 C C . SER A 1 419 ? -24.363 -10.407 55.441 1.00 71.94 419 SER A C 1
ATOM 3200 O O . SER A 1 419 ? -24.551 -10.696 54.261 1.00 71.94 419 SER A O 1
ATOM 3202 N N . GLY A 1 420 ? -25.370 -10.357 56.320 1.00 71.94 420 GLY A N 1
ATOM 3203 C CA . GLY A 1 420 ? -26.743 -10.733 55.976 1.00 71.94 420 GLY A CA 1
ATOM 3204 C C . GLY A 1 420 ? -27.405 -9.802 54.954 1.00 71.94 420 GLY A C 1
ATOM 3205 O O . GLY A 1 420 ? -28.074 -10.269 54.031 1.00 71.94 420 GLY A O 1
ATOM 3206 N N . ALA A 1 421 ? -27.224 -8.485 55.082 1.00 70.56 421 ALA A N 1
ATOM 3207 C CA . ALA A 1 421 ? -27.797 -7.538 54.122 1.00 70.56 421 ALA A CA 1
ATOM 3208 C C . ALA A 1 421 ? -26.970 -7.396 52.833 1.00 70.56 421 ALA A C 1
ATOM 3210 O O . ALA A 1 421 ? -27.540 -7.045 51.800 1.00 70.56 421 ALA A O 1
ATOM 3211 N N . TYR A 1 422 ? -25.678 -7.732 52.865 1.00 68.19 422 TYR A N 1
ATOM 3212 C CA . TYR A 1 422 ? -24.865 -7.907 51.664 1.00 68.19 422 TYR A CA 1
ATOM 3213 C C . TYR A 1 422 ? -25.332 -9.126 50.851 1.00 68.19 422 TYR A C 1
ATOM 3215 O O . TYR A 1 422 ? -25.622 -8.998 49.665 1.00 68.19 422 TYR A O 1
ATOM 3223 N N . TYR A 1 423 ? -25.511 -10.282 51.506 1.00 68.06 423 TYR A N 1
ATOM 3224 C CA . TYR A 1 423 ? -25.950 -11.532 50.871 1.00 68.06 423 TYR A CA 1
ATOM 3225 C C . TYR A 1 423 ? -27.313 -11.404 50.176 1.00 68.06 423 TYR A C 1
ATOM 3227 O O . TYR A 1 423 ? -27.474 -11.800 49.027 1.00 68.06 423 TYR A O 1
ATOM 3235 N N . ARG A 1 424 ? -28.295 -10.769 50.830 1.00 65.12 424 ARG A N 1
ATOM 3236 C CA . ARG A 1 424 ? -29.654 -10.595 50.277 1.00 65.12 424 ARG A CA 1
ATOM 3237 C C . ARG A 1 424 ? -29.743 -9.708 49.031 1.00 65.12 424 ARG A C 1
ATOM 3239 O O . ARG A 1 424 ? -30.817 -9.615 48.445 1.00 65.12 424 ARG A O 1
ATOM 3246 N N . ARG A 1 425 ? -28.675 -8.994 48.675 1.00 61.78 425 ARG A N 1
ATOM 3247 C CA . ARG A 1 425 ? -28.654 -8.052 47.545 1.00 61.78 425 ARG A CA 1
ATOM 3248 C C . ARG A 1 425 ? -27.859 -8.553 46.354 1.00 61.78 425 ARG A C 1
ATOM 3250 O O . ARG A 1 425 ? -27.788 -7.845 45.359 1.00 61.78 425 ARG A O 1
ATOM 3257 N N . TYR A 1 426 ? -27.275 -9.739 46.457 1.00 56.22 426 TYR A N 1
ATOM 3258 C CA . TYR A 1 426 ? -26.612 -10.386 45.342 1.00 56.22 426 TYR A CA 1
ATOM 3259 C C . TYR A 1 426 ? -27.641 -11.204 44.543 1.00 56.22 426 TYR A C 1
ATOM 3261 O O . TYR A 1 426 ? -28.383 -11.969 45.165 1.00 56.22 426 TYR A O 1
ATOM 3269 N N . PRO A 1 427 ? -27.723 -11.078 43.204 1.00 54.28 427 PRO A N 1
ATOM 3270 C CA . PRO A 1 427 ? -26.962 -10.187 42.317 1.00 54.28 427 PRO A CA 1
ATOM 3271 C C . PRO A 1 427 ? -27.468 -8.727 42.361 1.00 54.28 427 PRO A C 1
ATOM 3273 O O . PRO A 1 427 ? -28.672 -8.473 42.474 1.00 54.28 427 PRO A O 1
ATOM 3276 N N . ILE A 1 428 ? -26.543 -7.758 42.288 1.00 53.91 428 ILE A N 1
ATOM 3277 C CA . ILE A 1 428 ? -26.832 -6.322 42.485 1.00 53.91 428 ILE A CA 1
ATOM 3278 C C . ILE A 1 428 ? -27.812 -5.763 41.445 1.00 53.91 428 ILE A C 1
ATOM 3280 O O . ILE A 1 428 ? -28.552 -4.815 41.723 1.00 53.91 428 ILE A O 1
ATOM 3284 N N . GLU A 1 429 ? -27.864 -6.391 40.277 1.00 52.72 429 GLU A N 1
ATOM 3285 C CA . GLU A 1 429 ? -28.718 -6.076 39.137 1.00 52.72 429 GLU A CA 1
ATOM 3286 C C . GLU A 1 429 ? -30.214 -6.187 39.470 1.00 52.72 429 GLU A C 1
ATOM 3288 O O . GLU A 1 429 ? -31.020 -5.454 38.904 1.00 52.72 429 GLU A O 1
ATOM 3293 N N . ASN A 1 430 ? -30.589 -7.018 40.450 1.00 52.41 430 ASN A N 1
ATOM 3294 C CA . ASN A 1 430 ? -31.978 -7.171 40.898 1.00 52.41 430 ASN A CA 1
ATOM 3295 C C . ASN A 1 430 ? -32.370 -6.192 42.020 1.00 52.41 430 ASN A C 1
ATOM 3297 O O . ASN A 1 430 ? -33.515 -6.190 42.479 1.00 52.41 430 ASN A O 1
ATOM 3301 N N . SER A 1 431 ? -31.439 -5.360 42.500 1.00 55.56 431 SER A N 1
ATOM 3302 C CA . SER A 1 431 ? -31.677 -4.477 43.643 1.00 55.56 431 SER A CA 1
ATOM 3303 C C . SER A 1 431 ? -32.154 -3.082 43.206 1.00 55.56 431 SER A C 1
ATOM 3305 O O . SER A 1 431 ? -31.384 -2.168 42.922 1.00 55.56 431 SER A O 1
ATOM 3307 N N . SER A 1 432 ? -33.473 -2.878 43.172 1.00 45.97 432 SER A N 1
ATOM 3308 C CA . SER A 1 432 ? -34.077 -1.569 42.898 1.00 45.97 432 SER A CA 1
ATOM 3309 C C . SER A 1 432 ? -34.079 -0.692 44.162 1.00 45.97 432 SER A C 1
ATOM 3311 O O . SER A 1 432 ? -35.000 -0.763 44.978 1.00 45.97 432 SER A O 1
ATOM 3313 N N . GLY A 1 433 ? -33.051 0.138 44.368 1.00 53.22 433 GLY A N 1
ATOM 3314 C CA . GLY A 1 433 ? -33.043 1.100 45.476 1.00 53.22 433 GLY A CA 1
ATOM 3315 C C . GLY A 1 433 ? -31.801 1.986 45.569 1.00 53.22 433 GLY A C 1
ATOM 3316 O O . GLY A 1 433 ? -30.749 1.679 45.018 1.00 53.22 433 GLY A O 1
ATOM 3317 N N . ASN A 1 434 ? -31.914 3.101 46.299 1.00 48.88 434 ASN A N 1
ATOM 3318 C CA . ASN A 1 434 ? -30.786 3.974 46.636 1.00 48.88 434 ASN A CA 1
ATOM 3319 C C . ASN A 1 434 ? -30.012 3.338 47.811 1.00 48.88 434 ASN A C 1
ATOM 3321 O O . ASN A 1 434 ? -30.465 3.357 48.958 1.00 48.88 434 ASN A O 1
ATOM 3325 N N . LEU A 1 435 ? -28.888 2.685 47.511 1.00 51.56 435 LEU A N 1
ATOM 3326 C CA . LEU A 1 435 ? -28.300 1.621 48.336 1.00 51.56 435 LEU A CA 1
ATOM 3327 C C . LEU A 1 435 ? -27.035 2.062 49.089 1.00 51.56 435 LEU A C 1
ATOM 3329 O O . LEU A 1 435 ? -25.941 1.556 48.862 1.00 51.56 435 LEU A O 1
ATOM 3333 N N . ALA A 1 436 ? -27.178 2.976 50.047 1.00 52.91 436 ALA A N 1
ATOM 3334 C CA . ALA A 1 436 ? -26.096 3.293 50.984 1.00 52.91 436 ALA A CA 1
ATOM 3335 C C . ALA A 1 436 ? -26.072 2.269 52.137 1.00 52.91 436 ALA A C 1
ATOM 3337 O O . ALA A 1 436 ? -26.637 2.512 53.201 1.00 52.91 436 ALA A O 1
ATOM 3338 N N . PHE A 1 437 ? -25.481 1.094 51.903 1.00 55.59 437 PHE A N 1
ATOM 3339 C CA . PHE A 1 437 ? -25.217 0.087 52.949 1.00 55.59 437 PHE A CA 1
ATOM 3340 C C . PHE A 1 437 ? -23.851 0.258 53.618 1.00 55.59 437 PHE A C 1
ATOM 3342 O O . PHE A 1 437 ? -23.645 -0.133 54.761 1.00 55.59 437 PHE A O 1
ATOM 3349 N N . GLY A 1 438 ? -22.937 0.879 52.884 1.00 58.38 438 GLY A N 1
ATOM 3350 C CA . GLY A 1 438 ? -21.619 1.274 53.328 1.00 58.38 438 GLY A CA 1
ATOM 3351 C C . GLY A 1 438 ? -21.273 2.622 52.716 1.00 58.38 438 GLY A C 1
ATOM 3352 O O . GLY A 1 438 ? -21.976 3.142 51.846 1.00 58.38 438 GLY A O 1
ATOM 3353 N N . CYS A 1 439 ? -20.184 3.197 53.196 1.00 59.81 439 CYS A N 1
ATOM 3354 C CA . CYS A 1 439 ? -19.751 4.533 52.799 1.00 59.81 439 CYS A CA 1
ATOM 3355 C C . CYS A 1 439 ? -18.891 4.570 51.553 1.00 59.81 439 CYS A C 1
ATOM 3357 O O . CYS A 1 439 ? -18.676 5.641 50.984 1.00 59.81 439 CYS A O 1
ATOM 3359 N N . HIS A 1 440 ? -18.440 3.397 51.119 1.00 59.97 440 HIS A N 1
ATOM 3360 C CA . HIS A 1 440 ? -17.676 3.248 49.905 1.00 59.97 440 HIS A CA 1
ATOM 3361 C C . HIS A 1 440 ? -18.580 2.681 48.796 1.00 59.97 440 HIS A C 1
ATOM 3363 O O . HIS A 1 440 ? -19.035 1.539 48.907 1.00 59.97 440 HIS A O 1
ATOM 3369 N N . PRO A 1 441 ? -18.856 3.441 47.719 1.00 57.84 441 PRO A N 1
ATOM 3370 C CA . PRO A 1 441 ? -19.747 2.999 46.643 1.00 57.84 441 PRO A CA 1
ATOM 3371 C C . PRO A 1 441 ? -19.208 1.770 45.894 1.00 57.84 441 PRO A C 1
ATOM 3373 O O . PRO A 1 441 ? -19.985 1.031 45.299 1.00 57.84 441 PRO A O 1
ATOM 3376 N N . THR A 1 442 ? -17.902 1.501 45.969 1.00 58.59 442 THR A N 1
ATOM 3377 C CA . THR A 1 442 ? -17.254 0.341 45.328 1.00 58.59 442 THR A CA 1
ATOM 3378 C C . THR A 1 442 ? -17.619 -0.999 45.961 1.00 58.59 442 THR A C 1
ATOM 3380 O O . THR A 1 442 ? -17.587 -2.017 45.284 1.00 58.59 442 THR A O 1
ATOM 3383 N N . LEU A 1 443 ? -18.007 -1.023 47.242 1.00 58.84 443 LEU A N 1
ATOM 3384 C CA . LEU A 1 443 ? -18.344 -2.265 47.954 1.00 58.84 443 LEU A CA 1
ATOM 3385 C C . LEU A 1 443 ? -19.597 -2.938 47.381 1.00 58.84 443 LEU A C 1
ATOM 3387 O O . LEU A 1 443 ? -19.791 -4.138 47.548 1.00 58.84 443 LEU A O 1
ATOM 3391 N N . THR A 1 444 ? -20.433 -2.165 46.689 1.00 57.12 444 THR A N 1
ATOM 3392 C CA . THR A 1 444 ? -21.668 -2.649 46.071 1.00 57.12 444 THR A CA 1
ATOM 3393 C C . THR A 1 444 ? -21.407 -3.642 44.931 1.00 57.12 444 THR A C 1
ATOM 3395 O O . THR A 1 444 ? -22.206 -4.548 44.743 1.00 57.12 444 THR A O 1
ATOM 3398 N N . ASN A 1 445 ? -20.264 -3.549 44.242 1.00 53.38 445 ASN A N 1
ATOM 3399 C CA . ASN A 1 445 ? -19.917 -4.396 43.094 1.00 53.38 445 ASN A CA 1
ATOM 3400 C C . ASN A 1 445 ? -18.695 -5.294 43.367 1.00 53.38 445 ASN A C 1
ATOM 3402 O O . ASN A 1 445 ? -17.832 -5.485 42.505 1.00 53.38 445 ASN A O 1
ATOM 3406 N N . ALA A 1 446 ? -18.551 -5.769 44.607 1.00 57.12 446 ALA A N 1
ATOM 3407 C CA . ALA A 1 446 ? -17.435 -6.625 44.981 1.00 57.12 446 ALA A CA 1
ATOM 3408 C C . ALA A 1 446 ? -17.676 -8.075 44.556 1.00 57.12 446 ALA A C 1
ATOM 3410 O O . ALA A 1 446 ? -18.697 -8.672 44.887 1.00 57.12 446 ALA A O 1
ATOM 3411 N N . GLN A 1 447 ? -16.717 -8.643 43.827 1.00 53.34 447 GLN A N 1
ATOM 3412 C CA . GLN A 1 447 ? -16.728 -10.058 43.485 1.00 53.34 447 GLN A CA 1
ATOM 3413 C C . GLN A 1 447 ? -16.301 -10.880 44.704 1.00 53.34 447 GLN A C 1
ATOM 3415 O O . GLN A 1 447 ? -15.346 -10.521 45.395 1.00 53.34 447 GLN A O 1
ATOM 3420 N N . PHE A 1 448 ? -16.987 -11.996 44.944 1.00 54.75 448 PHE A N 1
ATOM 3421 C CA . PHE A 1 448 ? -16.585 -12.962 45.955 1.00 54.75 448 PHE A CA 1
ATOM 3422 C C . PHE A 1 448 ? -15.572 -13.949 45.382 1.00 54.75 448 PHE A C 1
ATOM 3424 O O . PHE A 1 448 ? -15.891 -14.756 44.517 1.00 54.75 448 PHE A O 1
ATOM 3431 N N . SER A 1 449 ? -14.372 -13.944 45.946 1.00 48.41 449 SER A N 1
ATOM 3432 C CA . SER A 1 449 ? -13.609 -15.166 46.168 1.00 48.41 449 SER A CA 1
ATOM 3433 C C . SER A 1 449 ? -13.610 -15.417 47.671 1.00 48.41 449 SER A C 1
ATOM 3435 O O . SER A 1 449 ? -13.071 -14.628 48.453 1.00 48.41 449 SER A O 1
ATOM 3437 N N . SER A 1 450 ? -14.287 -16.471 48.120 1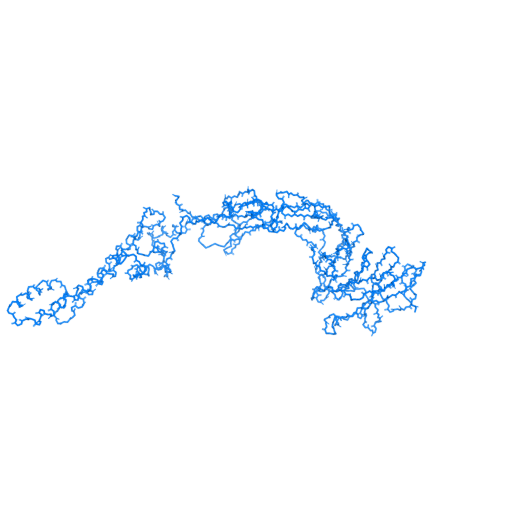.00 45.25 450 SER A N 1
ATOM 3438 C CA . SER A 1 450 ? -14.120 -16.914 49.503 1.00 45.25 450 SER A CA 1
ATOM 3439 C C . SER A 1 450 ? -12.685 -17.434 49.673 1.00 45.25 450 SER A C 1
ATOM 3441 O O . SER A 1 450 ? -12.073 -17.931 48.725 1.00 45.25 450 SER A O 1
ATOM 3443 N N . GLY A 1 451 ? -12.119 -17.368 50.881 1.00 41.53 451 GLY A N 1
ATOM 3444 C CA . GLY A 1 451 ? -10.874 -18.094 51.178 1.00 41.53 451 GLY A CA 1
ATOM 3445 C C . GLY A 1 451 ? -10.978 -19.597 50.853 1.00 41.53 451 GLY A C 1
ATOM 3446 O O . GLY A 1 451 ? -9.971 -20.226 50.543 1.00 41.53 451 GLY A O 1
ATOM 3447 N N . LEU A 1 452 ? -12.201 -20.144 50.824 1.00 39.19 452 LEU A N 1
ATOM 3448 C CA . LEU A 1 452 ? -12.525 -21.497 50.365 1.00 39.19 452 LEU A CA 1
ATOM 3449 C C . LEU A 1 452 ? -12.328 -21.704 48.849 1.00 39.19 452 LEU A C 1
ATOM 3451 O O . LEU A 1 452 ? -11.841 -22.761 48.455 1.00 39.19 452 LEU A O 1
ATOM 3455 N N . MET A 1 453 ? -12.584 -20.701 47.998 1.00 40.34 453 MET A N 1
ATOM 3456 C CA . MET A 1 453 ? -12.237 -20.762 46.564 1.00 40.34 453 MET A CA 1
ATOM 3457 C C . MET A 1 453 ? -10.729 -20.830 46.320 1.00 40.34 453 MET A C 1
ATOM 3459 O O . MET A 1 453 ? -10.275 -21.505 45.400 1.00 40.34 453 MET A O 1
ATOM 3463 N N . SER A 1 454 ? -9.933 -20.162 47.163 1.00 43.03 454 SER A N 1
ATOM 3464 C CA . SER A 1 454 ? -8.467 -20.280 47.136 1.00 43.03 454 SER A CA 1
ATOM 3465 C C . SER A 1 454 ? -7.985 -21.684 47.520 1.00 43.03 454 SER A C 1
ATOM 3467 O O . SER A 1 454 ? -6.820 -22.001 47.284 1.00 43.03 454 SER A O 1
ATOM 3469 N N . LEU A 1 455 ? -8.847 -22.497 48.134 1.00 40.34 455 LEU A N 1
ATOM 3470 C CA . LEU A 1 455 ? -8.533 -23.834 48.624 1.00 40.34 455 LEU A CA 1
ATOM 3471 C C . LEU A 1 455 ? -9.001 -24.960 47.681 1.00 40.34 455 LEU A C 1
ATOM 3473 O O . LEU A 1 455 ? -8.857 -26.119 48.051 1.00 40.34 455 LEU A O 1
ATOM 3477 N N . MET A 1 456 ? -9.509 -24.667 46.470 1.00 43.03 456 MET A N 1
ATOM 3478 C CA . MET A 1 456 ? -10.074 -25.682 45.550 1.00 43.03 456 MET A CA 1
ATOM 3479 C C . MET A 1 456 ? -11.104 -26.612 46.229 1.00 43.03 456 MET A C 1
ATOM 3481 O O . MET A 1 456 ? -11.252 -27.775 45.855 1.00 43.03 456 MET A O 1
ATOM 3485 N N . ILE A 1 457 ? -11.818 -26.123 47.245 1.00 47.69 457 ILE A N 1
ATOM 3486 C CA . ILE A 1 457 ? -12.895 -26.891 47.869 1.00 47.69 457 ILE A CA 1
ATOM 3487 C C . ILE A 1 457 ? -14.124 -26.751 46.956 1.00 47.69 457 ILE A C 1
ATOM 3489 O O . ILE A 1 457 ? -14.465 -25.617 46.607 1.00 47.69 457 ILE A O 1
ATOM 3493 N N . PRO A 1 458 ? -14.759 -27.859 46.524 1.00 49.81 458 PRO A N 1
ATOM 3494 C CA . PRO A 1 458 ? -15.951 -27.801 45.688 1.00 49.81 458 PRO A CA 1
ATOM 3495 C C . PRO A 1 458 ? -17.032 -26.944 46.361 1.00 49.81 458 PRO A C 1
ATOM 3497 O O . PRO A 1 458 ? -17.206 -27.067 47.578 1.00 49.81 458 PRO A O 1
ATOM 3500 N N . PRO A 1 459 ? -17.740 -26.082 45.613 1.00 54.28 459 PRO A N 1
ATOM 3501 C CA . PRO A 1 459 ? -18.843 -25.312 46.170 1.00 54.28 459 PRO A CA 1
ATOM 3502 C C . PRO A 1 459 ? -19.900 -26.261 46.742 1.00 54.28 459 PRO A C 1
ATOM 3504 O O . PRO A 1 459 ? -20.168 -27.320 46.174 1.00 54.28 459 PRO A O 1
ATOM 3507 N N . ASN A 1 460 ? -20.472 -25.885 47.883 1.00 55.75 460 ASN A N 1
ATOM 3508 C CA . ASN A 1 460 ? -21.582 -26.620 48.483 1.00 55.75 460 ASN A CA 1
ATOM 3509 C C . ASN A 1 460 ? -22.826 -26.482 47.579 1.00 55.75 460 ASN A C 1
ATOM 3511 O O . ASN A 1 460 ? -22.950 -25.474 46.879 1.00 55.75 460 ASN A O 1
ATOM 3515 N N . ASP A 1 461 ? -23.761 -27.438 47.608 1.00 60.50 461 ASP A N 1
ATOM 3516 C CA . ASP A 1 461 ? -24.943 -27.442 46.715 1.00 60.50 461 ASP A CA 1
ATOM 3517 C C . ASP A 1 461 ? -25.781 -26.146 46.806 1.00 60.50 461 ASP A C 1
ATOM 3519 O O . ASP A 1 461 ? -26.385 -25.716 45.825 1.00 60.50 461 ASP A O 1
ATOM 3523 N N . ASP A 1 462 ? -25.750 -25.470 47.958 1.00 53.12 462 ASP A N 1
ATOM 3524 C CA . ASP A 1 462 ? -26.437 -24.192 48.192 1.00 53.12 462 ASP A CA 1
ATOM 3525 C C . ASP A 1 462 ? -25.749 -22.978 47.525 1.00 53.12 462 ASP A C 1
ATOM 3527 O O . ASP A 1 462 ? -26.375 -21.934 47.331 1.00 53.12 462 ASP A O 1
ATOM 3531 N N . GLU A 1 463 ? -24.462 -23.082 47.179 1.00 48.50 463 GLU A N 1
ATOM 3532 C CA . GLU A 1 463 ? -23.657 -22.003 46.580 1.00 48.50 463 GLU A CA 1
ATOM 3533 C C . GLU A 1 463 ? -23.496 -22.154 45.058 1.00 48.50 463 GLU A C 1
ATOM 3535 O O . GLU A 1 463 ? -23.232 -21.168 44.363 1.00 48.50 463 GLU A O 1
ATOM 3540 N N . LEU A 1 464 ? -23.711 -23.363 44.524 1.00 55.56 464 LEU A N 1
ATOM 3541 C CA . LEU A 1 464 ? -23.682 -23.671 43.089 1.00 55.56 464 LEU A CA 1
ATOM 3542 C C . LEU A 1 464 ? -24.510 -22.698 42.226 1.00 55.56 464 LEU A C 1
ATOM 3544 O O . LEU A 1 464 ? -23.986 -22.225 41.217 1.00 55.56 464 LEU A O 1
ATOM 3548 N N . PRO A 1 465 ? -25.747 -22.320 42.620 1.00 53.38 465 PRO A N 1
ATOM 3549 C CA . PRO A 1 465 ? -26.587 -21.443 41.809 1.00 53.38 465 PRO A CA 1
ATOM 3550 C C . PRO A 1 465 ? -25.988 -20.052 41.610 1.00 53.38 465 PRO A C 1
ATOM 3552 O O . PRO A 1 465 ? -26.229 -19.428 40.584 1.00 53.38 465 PRO A O 1
ATOM 3555 N N . ILE A 1 466 ? -25.205 -19.553 42.575 1.00 48.12 466 ILE A N 1
ATOM 3556 C CA . ILE A 1 466 ? -24.549 -18.239 42.497 1.00 48.12 466 ILE A CA 1
ATOM 3557 C C . ILE A 1 466 ? -23.378 -18.291 41.512 1.00 48.12 466 ILE A C 1
ATOM 3559 O O . ILE A 1 466 ? -23.173 -17.347 40.750 1.00 48.12 466 ILE A O 1
ATOM 3563 N N . PHE A 1 467 ? -22.630 -19.396 41.502 1.00 52.84 467 PHE A N 1
ATOM 3564 C CA . PHE A 1 467 ? -21.524 -19.596 40.568 1.00 52.84 467 PHE A CA 1
ATOM 3565 C C . PHE A 1 467 ? -22.015 -19.873 39.149 1.00 52.84 467 PHE A C 1
ATOM 3567 O O . PHE A 1 467 ? -21.487 -19.282 38.212 1.00 52.84 467 PHE A O 1
ATOM 3574 N N . GLU A 1 468 ? -23.092 -20.646 38.991 1.00 55.22 468 GLU A N 1
ATOM 3575 C CA . GLU A 1 468 ? -23.790 -20.768 37.710 1.00 55.22 468 GLU A CA 1
ATOM 3576 C C . GLU A 1 468 ? -24.335 -19.414 37.247 1.00 55.22 468 GLU A C 1
ATOM 3578 O O . GLU A 1 468 ? -24.151 -19.063 36.088 1.00 55.22 468 GLU A O 1
ATOM 3583 N N . LEU A 1 469 ? -24.932 -18.600 38.124 1.00 56.72 469 LEU A N 1
ATOM 3584 C CA . LEU A 1 469 ? -25.416 -17.256 37.776 1.00 56.72 469 LEU A CA 1
ATOM 3585 C C . LEU A 1 469 ? -24.307 -16.322 37.293 1.00 56.72 469 LEU A C 1
ATOM 3587 O O . LEU A 1 469 ? -24.561 -15.500 36.417 1.00 56.72 469 LEU A O 1
ATOM 3591 N N . LEU A 1 470 ? -23.100 -16.433 37.852 1.00 53.84 470 LEU A N 1
ATOM 3592 C CA . LEU A 1 470 ? -21.944 -15.653 37.416 1.00 53.84 470 LEU A CA 1
ATOM 3593 C C . LEU A 1 470 ? -21.391 -16.172 36.088 1.00 53.84 470 LEU A C 1
ATOM 3595 O O . LEU A 1 470 ? -21.143 -15.380 35.188 1.00 53.84 470 LEU A O 1
ATOM 3599 N N . ASP A 1 471 ? -21.259 -17.484 35.915 1.00 55.28 471 ASP A N 1
ATOM 3600 C CA . ASP A 1 471 ? -20.739 -18.059 34.670 1.00 55.28 471 ASP A CA 1
ATOM 3601 C C . ASP A 1 471 ? -21.747 -18.013 33.504 1.00 55.28 471 ASP A C 1
ATOM 3603 O O . ASP A 1 471 ? -21.344 -18.070 32.343 1.00 55.28 471 ASP A O 1
ATOM 3607 N N . THR A 1 472 ? -23.045 -17.855 33.784 1.00 59.66 472 THR A N 1
ATOM 3608 C CA . THR A 1 472 ? -24.121 -17.781 32.774 1.00 59.66 472 THR A CA 1
ATOM 3609 C C . THR A 1 472 ? -24.467 -16.362 32.317 1.00 59.66 472 THR A C 1
ATOM 3611 O O . THR A 1 472 ? -25.351 -16.200 31.470 1.00 59.66 472 THR A O 1
ATOM 3614 N N . GLN A 1 473 ? -23.783 -15.320 32.808 1.00 63.75 473 GLN A N 1
ATOM 3615 C CA . GLN A 1 473 ? -24.031 -13.953 32.341 1.00 63.75 473 GLN A CA 1
ATOM 3616 C C . GLN A 1 473 ? -23.572 -13.783 30.886 1.00 63.75 473 GLN A C 1
ATOM 3618 O O . GLN A 1 473 ? -22.391 -13.610 30.587 1.00 63.75 473 GLN A O 1
ATOM 3623 N N . SER A 1 474 ? -24.526 -13.810 29.955 1.00 70.00 474 SER A N 1
ATOM 3624 C CA . SER A 1 474 ? -24.255 -13.546 28.546 1.00 70.00 474 SER A CA 1
ATOM 3625 C C . SER A 1 474 ? -24.135 -12.044 28.300 1.00 70.00 474 SER A C 1
ATOM 3627 O O . SER A 1 474 ? -25.094 -11.299 28.516 1.00 70.00 474 SER A O 1
ATOM 3629 N N . PHE A 1 475 ? -22.992 -11.604 27.784 1.00 79.81 475 PHE A N 1
ATOM 3630 C CA . PHE A 1 475 ? -22.819 -10.236 27.297 1.00 79.81 475 PHE A CA 1
ATOM 3631 C C . PHE A 1 475 ? -22.991 -10.198 25.785 1.00 79.81 475 PHE A C 1
ATOM 3633 O O . PHE A 1 475 ? -22.702 -11.166 25.092 1.00 79.81 475 PHE A O 1
ATOM 3640 N N . THR A 1 476 ? -23.430 -9.068 25.249 1.00 85.62 476 THR A N 1
ATOM 3641 C CA . THR A 1 476 ? -23.423 -8.815 23.808 1.00 85.62 476 THR A CA 1
ATOM 3642 C C . THR A 1 476 ? -22.374 -7.757 23.507 1.00 85.62 476 THR A C 1
ATOM 3644 O O . THR A 1 476 ? -22.430 -6.648 24.037 1.00 85.62 476 THR A O 1
ATOM 3647 N N . LEU A 1 477 ? -21.397 -8.103 22.674 1.00 87.56 477 LEU A N 1
ATOM 3648 C CA . LEU A 1 477 ? -20.443 -7.157 22.115 1.00 87.56 477 LEU A CA 1
ATOM 3649 C C . LEU A 1 477 ? -21.018 -6.594 20.818 1.00 87.56 477 LEU A C 1
ATOM 3651 O O . LEU A 1 477 ? -21.167 -7.324 19.842 1.00 87.56 477 LEU A O 1
ATOM 3655 N N . ASN A 1 478 ? -21.311 -5.301 20.819 1.00 88.31 478 ASN A N 1
ATOM 3656 C CA . ASN A 1 478 ? -21.703 -4.541 19.645 1.00 88.31 478 ASN A CA 1
ATOM 3657 C C . ASN A 1 478 ? -20.473 -3.823 19.074 1.00 88.31 478 ASN A C 1
ATOM 3659 O O . ASN A 1 478 ? -19.740 -3.155 19.808 1.00 88.31 478 ASN A O 1
ATOM 3663 N N . ILE A 1 479 ? -20.237 -3.974 17.776 1.00 89.94 479 ILE A N 1
ATOM 3664 C CA . ILE A 1 479 ? -19.119 -3.382 17.045 1.00 89.94 479 ILE A CA 1
ATOM 3665 C C . ILE A 1 479 ? -19.679 -2.614 15.864 1.00 89.94 479 ILE A C 1
ATOM 3667 O O . ILE A 1 479 ? -20.312 -3.216 15.005 1.00 89.94 479 ILE A O 1
ATOM 3671 N N . ASP A 1 480 ? -19.382 -1.323 15.791 1.00 88.25 480 ASP A N 1
ATOM 3672 C CA . ASP A 1 480 ? -19.705 -0.507 14.627 1.00 88.25 480 ASP A CA 1
ATOM 3673 C C . ASP A 1 480 ? -18.410 -0.126 13.907 1.00 88.25 480 ASP A C 1
ATOM 3675 O O . ASP A 1 480 ? -17.551 0.575 14.452 1.00 88.25 480 ASP A O 1
ATOM 3679 N N . PHE A 1 481 ? -18.264 -0.576 12.667 1.00 88.62 481 PHE A N 1
ATOM 3680 C CA . PHE A 1 481 ? -17.268 -0.057 11.742 1.00 88.62 481 PHE A CA 1
ATOM 3681 C C . PHE A 1 481 ? -17.856 1.164 11.043 1.00 88.62 481 PHE A C 1
ATOM 3683 O O . PHE A 1 481 ? -18.886 1.071 10.384 1.00 88.62 481 PHE A O 1
ATOM 3690 N N . VAL A 1 482 ? -17.210 2.315 11.192 1.00 87.12 482 VAL A N 1
ATOM 3691 C CA . VAL A 1 482 ? -17.686 3.606 10.685 1.00 87.12 482 VAL A CA 1
ATOM 3692 C C . VAL A 1 482 ? -16.897 3.999 9.442 1.00 87.12 482 VAL A C 1
ATOM 3694 O O . VAL A 1 482 ? -15.672 3.873 9.410 1.00 87.12 482 VAL A O 1
ATOM 3697 N N . ASN A 1 483 ? -17.601 4.530 8.444 1.00 85.31 483 ASN A N 1
ATOM 3698 C CA . ASN A 1 483 ? -17.077 4.901 7.131 1.00 85.31 483 ASN A CA 1
ATOM 3699 C C . ASN A 1 483 ? -16.335 3.734 6.462 1.00 85.31 483 ASN A C 1
ATOM 3701 O O . ASN A 1 483 ? -15.129 3.795 6.223 1.00 85.31 483 ASN A O 1
ATOM 3705 N N . THR A 1 484 ? -17.061 2.641 6.236 1.00 86.62 484 THR A N 1
ATOM 3706 C CA . THR A 1 484 ? -16.540 1.425 5.616 1.00 86.62 484 THR A CA 1
ATOM 3707 C C . THR A 1 484 ? -17.440 0.919 4.491 1.00 86.62 484 THR A C 1
ATOM 3709 O O . THR A 1 484 ? -18.629 1.228 4.443 1.00 86.62 484 THR A O 1
ATOM 3712 N N . LEU A 1 485 ? -16.845 0.140 3.587 1.00 85.62 485 LEU A N 1
ATOM 3713 C CA . LEU A 1 485 ? -17.523 -0.587 2.512 1.00 85.62 485 LEU A CA 1
ATOM 3714 C C . LEU A 1 485 ? -17.615 -2.095 2.777 1.00 85.62 485 LEU A C 1
ATOM 3716 O O . LEU A 1 485 ? -18.047 -2.831 1.895 1.00 85.62 485 LEU A O 1
ATOM 3720 N N . PHE A 1 486 ? -17.182 -2.568 3.950 1.00 87.19 486 PHE A N 1
ATOM 3721 C CA . PHE A 1 486 ? -17.364 -3.971 4.316 1.00 87.19 486 PHE A CA 1
ATOM 3722 C C . PHE A 1 486 ? -18.848 -4.308 4.445 1.00 87.19 486 PHE A C 1
ATOM 3724 O O . PHE A 1 486 ? -19.594 -3.595 5.119 1.00 87.19 486 PHE A O 1
ATOM 3731 N N . ALA A 1 487 ? -19.235 -5.423 3.832 1.00 85.81 487 ALA A N 1
ATOM 3732 C CA . ALA A 1 487 ? -20.538 -6.036 4.012 1.00 85.81 487 ALA A CA 1
ATOM 3733 C C . ALA A 1 487 ? -20.505 -7.076 5.144 1.00 85.81 487 ALA A C 1
ATOM 3735 O O . ALA A 1 487 ? -19.452 -7.575 5.545 1.00 85.81 487 ALA A O 1
ATOM 3736 N N . CYS A 1 488 ? -21.674 -7.475 5.630 1.00 86.81 488 CYS A N 1
ATOM 3737 C CA . CYS A 1 488 ? -21.863 -8.541 6.607 1.00 86.81 488 CYS A CA 1
ATOM 3738 C C . CYS A 1 488 ? -21.263 -9.875 6.145 1.00 86.81 488 CYS A C 1
ATOM 3740 O O . CYS A 1 488 ? -20.809 -10.666 6.969 1.00 86.81 488 CYS A O 1
ATOM 3742 N N . THR A 1 489 ? -21.238 -10.124 4.834 1.00 86.50 489 THR A N 1
ATOM 3743 C CA . THR A 1 489 ? -20.622 -11.317 4.233 1.00 86.50 489 THR A CA 1
ATOM 3744 C C . THR A 1 489 ? -19.102 -11.321 4.322 1.00 86.50 489 THR A C 1
ATOM 3746 O O . THR A 1 489 ? -18.488 -12.383 4.250 1.00 86.50 489 THR A O 1
ATOM 3749 N N . ASP A 1 490 ? -18.499 -10.148 4.493 1.00 86.81 490 ASP A N 1
ATOM 3750 C CA . ASP A 1 490 ? -17.050 -9.962 4.471 1.00 86.81 490 ASP A CA 1
ATOM 3751 C C . ASP A 1 490 ? -16.432 -10.143 5.859 1.00 86.81 490 ASP A C 1
ATOM 3753 O O . ASP A 1 490 ? -15.208 -10.131 6.007 1.00 86.81 490 ASP A O 1
ATOM 3757 N N . VAL A 1 491 ? -17.268 -10.300 6.890 1.00 89.19 491 VAL A N 1
ATOM 3758 C CA . VAL A 1 491 ? -16.844 -10.389 8.285 1.00 89.19 491 VAL A CA 1
ATOM 3759 C C . VAL A 1 491 ? -17.073 -11.789 8.819 1.00 89.19 491 VAL A C 1
ATOM 3761 O O . VAL A 1 491 ? -18.175 -12.328 8.789 1.00 89.19 491 VAL A O 1
ATOM 3764 N N . SER A 1 492 ? -16.027 -12.357 9.407 1.00 89.62 492 SER A N 1
ATOM 3765 C CA . SER A 1 492 ? -16.140 -13.567 10.215 1.00 89.62 492 SER A CA 1
ATOM 3766 C C . SER A 1 492 ? -15.506 -13.363 11.583 1.00 89.62 492 SER A C 1
ATOM 3768 O O . SER A 1 492 ? -14.490 -12.681 11.732 1.00 89.62 492 SER A O 1
ATOM 3770 N N . VAL A 1 493 ? -16.134 -13.947 12.602 1.00 90.31 493 VAL A N 1
ATOM 3771 C CA . VAL A 1 493 ? -15.697 -13.841 13.995 1.00 90.31 493 VAL A CA 1
ATOM 3772 C C . VAL A 1 493 ? -15.239 -15.208 14.462 1.00 90.31 493 VAL A C 1
ATOM 3774 O O . VAL A 1 493 ? -15.920 -16.213 14.263 1.00 90.31 493 VAL A O 1
ATOM 3777 N N . THR A 1 494 ? -14.072 -15.252 15.091 1.00 90.00 494 THR A N 1
ATOM 3778 C CA . THR A 1 494 ? -13.527 -16.475 15.675 1.00 90.00 494 THR A CA 1
ATOM 3779 C C . THR A 1 494 ? -13.126 -16.238 17.121 1.00 90.00 494 THR A C 1
ATOM 3781 O O . THR A 1 494 ? -12.481 -15.244 17.448 1.00 90.00 494 THR A O 1
ATOM 3784 N N . GLN A 1 495 ? -13.501 -17.163 17.994 1.00 87.06 495 GLN A N 1
ATOM 3785 C CA . GLN A 1 495 ? -13.017 -17.232 19.360 1.00 87.06 495 GLN A CA 1
ATOM 3786 C C . GLN A 1 495 ? -11.650 -17.910 19.387 1.00 87.06 495 GLN A C 1
ATOM 3788 O O . GLN A 1 495 ? -11.461 -18.985 18.812 1.00 87.06 495 GLN A O 1
ATOM 3793 N N . ILE A 1 496 ? -10.714 -17.299 20.106 1.00 80.06 496 ILE A N 1
ATOM 3794 C CA . ILE A 1 496 ? -9.407 -17.858 20.425 1.00 80.06 496 ILE A CA 1
ATOM 3795 C C . ILE A 1 496 ? -9.426 -18.235 21.906 1.00 80.06 496 ILE A C 1
ATOM 3797 O O . ILE A 1 496 ? -9.488 -17.378 22.785 1.00 80.06 496 ILE A O 1
ATOM 3801 N N . LYS A 1 497 ? -9.395 -19.537 22.177 1.00 70.94 497 LYS A N 1
ATOM 3802 C CA . LYS A 1 497 ? -9.157 -20.086 23.517 1.00 70.94 497 LYS A CA 1
ATOM 3803 C C . LYS A 1 497 ? -7.945 -21.015 23.439 1.00 70.94 497 LYS A C 1
ATOM 3805 O O . LYS A 1 497 ? -6.828 -20.540 23.581 1.00 70.94 497 LYS A O 1
ATOM 3810 N N . ASP A 1 498 ? -8.171 -22.262 23.017 1.00 67.94 498 ASP A N 1
ATOM 3811 C CA . ASP A 1 498 ? -7.121 -23.256 22.706 1.00 67.94 498 ASP A CA 1
ATOM 3812 C C . ASP A 1 498 ? -7.093 -23.648 21.215 1.00 67.94 498 ASP A C 1
ATOM 3814 O O . ASP A 1 498 ? -6.085 -24.103 20.676 1.00 67.94 498 ASP A O 1
ATOM 3818 N N . LYS A 1 499 ? -8.223 -23.457 20.524 1.00 71.12 499 LYS A N 1
ATOM 3819 C CA . LYS A 1 499 ? -8.407 -23.614 19.075 1.00 71.12 499 LYS A CA 1
ATOM 3820 C C . LYS A 1 499 ? -9.231 -22.439 18.557 1.00 71.12 499 LYS A C 1
ATOM 3822 O O . LYS A 1 499 ? -9.980 -21.831 19.320 1.00 71.12 499 LYS A O 1
ATOM 3827 N N . LYS A 1 500 ? -9.103 -22.138 17.262 1.00 81.44 500 LYS A N 1
ATOM 3828 C CA . LYS A 1 500 ? -9.957 -21.151 16.591 1.00 81.44 500 LYS A CA 1
ATOM 3829 C C . LYS A 1 500 ? -11.339 -21.758 16.371 1.00 81.44 500 LYS A C 1
ATOM 3831 O O . LYS A 1 500 ? -11.472 -22.694 15.586 1.00 81.44 500 LYS A O 1
ATOM 3836 N N . LEU A 1 501 ? -12.338 -21.246 17.079 1.00 82.94 501 LEU A N 1
ATOM 3837 C CA . LEU A 1 501 ? -13.733 -21.665 16.952 1.00 82.94 501 LEU A CA 1
ATOM 3838 C C . LEU A 1 501 ? -14.530 -20.553 16.261 1.00 82.94 501 LEU A C 1
ATOM 3840 O O . LEU A 1 501 ? -14.489 -19.421 16.740 1.00 82.94 501 LEU A O 1
ATOM 3844 N N . PRO A 1 502 ? -15.226 -20.820 15.143 1.00 84.50 502 PRO A N 1
ATOM 3845 C CA . PRO A 1 502 ? -16.084 -19.819 14.522 1.00 84.50 502 PRO A CA 1
ATOM 3846 C C . PRO A 1 502 ? -17.230 -19.460 15.468 1.00 84.50 502 PRO A C 1
ATOM 3848 O O . PRO A 1 502 ? -17.828 -20.335 16.094 1.00 84.50 502 PRO A O 1
ATOM 3851 N N . MET A 1 503 ? -17.525 -18.168 15.567 1.00 83.62 503 MET A N 1
ATOM 3852 C CA . MET A 1 503 ? -18.628 -17.648 16.361 1.00 83.62 503 MET A CA 1
ATOM 3853 C C . MET A 1 503 ? -19.718 -17.081 15.453 1.00 83.62 503 MET A C 1
ATOM 3855 O O . MET A 1 503 ? -19.402 -16.326 14.528 1.00 83.62 503 MET A O 1
ATOM 3859 N N . PRO A 1 504 ? -20.996 -17.403 15.712 1.00 83.62 504 PRO A N 1
ATOM 3860 C CA . PRO A 1 504 ? -22.095 -16.806 14.978 1.00 83.62 504 PRO A CA 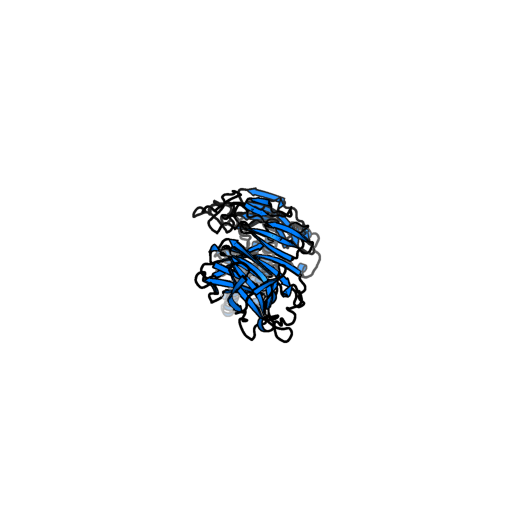1
ATOM 3861 C C . PRO A 1 504 ? -22.236 -15.325 15.344 1.00 83.62 504 PRO A C 1
ATOM 3863 O O . PRO A 1 504 ? -22.176 -14.942 16.514 1.00 83.62 504 PRO A O 1
ATOM 3866 N N . ILE A 1 505 ? -22.452 -14.500 14.324 1.00 87.12 505 ILE A N 1
ATOM 3867 C CA . ILE A 1 505 ? -22.846 -13.100 14.477 1.00 87.12 505 ILE A CA 1
ATOM 3868 C C . ILE A 1 505 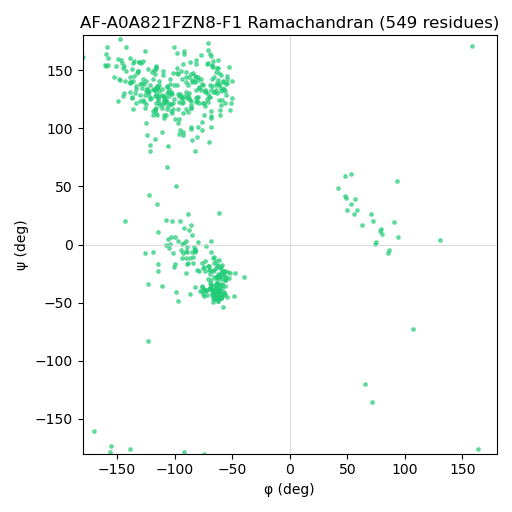? -24.358 -13.096 14.730 1.00 87.12 505 ILE A C 1
ATOM 3870 O O . ILE A 1 505 ? -25.110 -13.655 13.932 1.00 87.12 505 ILE A O 1
ATOM 3874 N N . SER A 1 506 ? -24.808 -12.524 15.850 1.00 84.56 506 SER A N 1
ATOM 3875 C CA . SER A 1 506 ? -26.223 -12.559 16.249 1.00 84.56 506 SER A CA 1
ATOM 3876 C C . SER A 1 506 ? -27.079 -11.587 15.441 1.00 84.56 506 SER A C 1
ATOM 3878 O O . SER A 1 506 ? -28.211 -11.906 15.087 1.00 84.56 506 SER A O 1
ATOM 3880 N N . SER A 1 507 ? -26.529 -10.421 15.111 1.00 89.62 507 SER A N 1
ATOM 3881 C CA . SER A 1 507 ? -27.125 -9.468 14.179 1.00 89.62 507 SER A CA 1
ATOM 3882 C C . SER A 1 507 ? -26.042 -8.713 13.431 1.00 89.62 507 SER A C 1
ATOM 3884 O O . SER A 1 507 ? -25.007 -8.373 14.002 1.00 89.62 507 SER A O 1
ATOM 3886 N N . CYS A 1 508 ? -26.292 -8.451 12.154 1.00 90.62 508 CYS A N 1
ATOM 3887 C CA . CYS A 1 508 ? -25.433 -7.632 11.320 1.00 90.62 508 CYS A CA 1
ATOM 3888 C C . CYS A 1 508 ? -26.294 -6.699 10.474 1.00 90.62 508 CYS A C 1
ATOM 3890 O O . CYS A 1 508 ? -27.228 -7.160 9.815 1.00 90.62 508 CYS A O 1
ATOM 3892 N N . THR A 1 509 ? -26.008 -5.402 10.518 1.00 88.88 509 THR A N 1
ATOM 3893 C CA . THR A 1 509 ? -26.732 -4.394 9.738 1.00 88.88 509 THR A CA 1
ATOM 3894 C C . THR A 1 509 ? -25.773 -3.437 9.058 1.00 88.88 509 THR A C 1
ATOM 3896 O O . THR A 1 509 ? -24.844 -2.922 9.680 1.00 88.88 509 THR A O 1
ATOM 3899 N N . GLU A 1 510 ? -26.061 -3.151 7.795 1.00 86.62 510 GLU A N 1
ATOM 3900 C CA . GLU A 1 510 ? -25.324 -2.215 6.955 1.00 86.62 510 GLU A CA 1
ATOM 3901 C C . GLU A 1 510 ? -26.178 -0.970 6.728 1.00 86.62 510 GLU A C 1
ATOM 3903 O O . GLU A 1 510 ? -27.317 -1.063 6.265 1.00 86.62 510 GLU A O 1
ATOM 3908 N N . SER A 1 511 ? -25.654 0.211 7.051 1.00 80.62 511 SER A N 1
ATOM 3909 C CA . SER A 1 511 ? -26.356 1.464 6.772 1.00 80.62 511 SER A CA 1
ATOM 3910 C C . SER A 1 511 ? -25.387 2.610 6.502 1.00 80.62 511 SER A C 1
ATOM 3912 O O . SER A 1 511 ? -24.535 2.908 7.333 1.00 80.62 511 SER A O 1
ATOM 3914 N N . ASN A 1 512 ? -25.514 3.266 5.343 1.00 72.50 512 ASN A N 1
ATOM 3915 C CA . ASN A 1 512 ? -24.814 4.512 4.990 1.00 72.50 512 ASN A CA 1
ATOM 3916 C C . ASN A 1 512 ? -23.327 4.558 5.402 1.00 72.50 512 ASN A C 1
ATOM 3918 O O . ASN A 1 512 ? -22.874 5.513 6.033 1.00 72.50 512 ASN A O 1
ATOM 3922 N N . GLY A 1 513 ? -22.571 3.506 5.075 1.00 76.00 513 GLY A N 1
ATOM 3923 C CA . GLY A 1 513 ? -21.147 3.423 5.402 1.00 76.00 513 GLY A CA 1
ATOM 3924 C C . GLY A 1 513 ? -20.830 3.031 6.839 1.00 76.00 513 GLY A C 1
ATOM 3925 O O . GLY A 1 513 ? -19.690 3.191 7.264 1.00 76.00 513 GLY A O 1
ATOM 3926 N N . SER A 1 514 ? -21.809 2.544 7.593 1.00 83.88 514 SER A N 1
ATOM 3927 C CA . SER A 1 514 ? -21.613 1.898 8.885 1.00 83.88 514 SER A CA 1
ATOM 3928 C C . SER A 1 514 ? -22.007 0.426 8.811 1.00 83.88 514 SER A C 1
ATOM 3930 O O . SER A 1 514 ? -23.048 0.083 8.246 1.00 83.88 514 SER A O 1
ATOM 3932 N N . LEU A 1 515 ? -21.159 -0.430 9.371 1.00 88.25 515 LEU A N 1
ATOM 3933 C CA . LEU A 1 515 ? -21.410 -1.856 9.538 1.00 88.25 515 LEU A CA 1
ATOM 3934 C C . LEU A 1 515 ? -21.473 -2.147 11.034 1.00 88.25 515 LEU A C 1
ATOM 3936 O O . LEU A 1 515 ? -20.456 -2.057 11.720 1.00 88.25 515 LEU A O 1
ATOM 3940 N N . SER A 1 516 ? -22.660 -2.493 11.519 1.00 89.25 516 SER A N 1
ATOM 3941 C CA . SER A 1 516 ? -22.923 -2.809 12.923 1.00 89.25 516 SER A CA 1
ATOM 3942 C C . SER A 1 516 ? -23.076 -4.311 13.101 1.00 89.25 516 SER A C 1
ATOM 3944 O O . SER A 1 516 ? -23.868 -4.947 12.407 1.00 89.25 516 SER A O 1
ATOM 3946 N N . LEU A 1 517 ? -22.329 -4.877 14.041 1.00 91.81 517 LEU A N 1
ATOM 3947 C CA . LEU A 1 517 ? -22.262 -6.303 14.337 1.00 91.81 517 LEU A CA 1
ATOM 3948 C C . LEU A 1 517 ? -22.535 -6.526 15.815 1.00 91.81 517 LEU A C 1
ATOM 3950 O O . LEU A 1 517 ? -21.970 -5.832 16.655 1.00 91.81 517 LEU A O 1
ATOM 3954 N N . SER A 1 518 ? -23.309 -7.551 16.135 1.00 90.31 518 SER A N 1
ATOM 3955 C CA . SER A 1 518 ? -23.509 -8.005 17.507 1.00 90.31 518 SER A CA 1
ATOM 3956 C C . SER A 1 518 ? -23.014 -9.436 17.654 1.00 90.31 518 SER A C 1
ATOM 3958 O O . SER A 1 518 ? -23.286 -10.300 16.818 1.00 90.31 518 SER A O 1
ATOM 3960 N N . VAL A 1 519 ? -22.258 -9.685 18.718 1.00 89.88 519 VAL A N 1
ATOM 3961 C CA . VAL A 1 519 ? -21.659 -10.984 19.020 1.00 89.88 519 VAL A CA 1
ATOM 3962 C C . VAL A 1 519 ? -21.970 -11.343 20.465 1.00 89.88 519 VAL A C 1
ATOM 3964 O O . VAL A 1 519 ? -21.639 -10.594 21.383 1.00 89.88 519 VAL A O 1
ATOM 3967 N N . LEU A 1 520 ? -22.592 -12.502 20.676 1.00 87.44 520 LEU A N 1
ATOM 3968 C CA . LEU A 1 520 ? -22.873 -13.010 22.015 1.00 87.44 520 LEU A CA 1
ATOM 3969 C C . LEU A 1 520 ? -21.586 -13.563 22.639 1.00 87.44 520 LEU A C 1
ATOM 3971 O O . LEU A 1 520 ? -20.971 -14.473 22.090 1.00 87.44 520 LEU A O 1
ATOM 3975 N N . LEU A 1 521 ? -21.187 -13.032 23.789 1.00 84.12 521 LEU A N 1
ATOM 3976 C CA . LEU A 1 521 ? -20.044 -13.491 24.564 1.00 84.12 521 LEU A CA 1
ATOM 3977 C C . LEU A 1 521 ? -20.517 -14.517 25.605 1.00 84.12 521 LEU A C 1
ATOM 3979 O O . LEU A 1 521 ? -21.231 -14.143 26.537 1.00 84.12 521 LEU A O 1
ATOM 3983 N N . PRO A 1 522 ? -20.115 -15.794 25.481 1.00 73.12 522 PRO A N 1
ATOM 3984 C CA . PRO A 1 522 ? -20.567 -16.857 26.377 1.00 73.12 522 PRO A CA 1
ATOM 3985 C C . PRO A 1 522 ? -19.787 -16.928 27.700 1.00 73.12 522 PRO A C 1
ATOM 3987 O O . PRO A 1 522 ? -20.079 -17.787 28.520 1.00 73.12 522 PRO A O 1
ATOM 3990 N N . SER A 1 523 ? -18.742 -16.113 27.889 1.00 69.94 523 SER A N 1
ATOM 3991 C CA . SER A 1 523 ? -17.868 -16.197 29.066 1.00 69.94 523 SER A CA 1
ATOM 3992 C C . SER A 1 523 ? -17.086 -14.906 29.304 1.00 69.94 523 SER A C 1
ATOM 3994 O O . SER A 1 523 ? -16.728 -14.220 28.346 1.00 69.94 523 SER A O 1
ATOM 3996 N N . HIS A 1 524 ? -16.703 -14.651 30.557 1.00 65.50 524 HIS A N 1
ATOM 3997 C CA . HIS A 1 524 ? -15.957 -13.461 30.987 1.00 65.50 524 HIS A CA 1
ATOM 3998 C C . HIS A 1 524 ? -14.511 -13.346 30.461 1.00 65.50 524 HIS A C 1
ATOM 4000 O O . HIS A 1 524 ? -13.971 -12.245 30.391 1.00 65.50 524 HIS A O 1
ATOM 4006 N N . GLY A 1 525 ? -13.873 -14.459 30.080 1.00 68.94 525 GLY A N 1
ATOM 4007 C CA . GLY A 1 525 ? -12.506 -14.489 29.547 1.00 68.94 525 GLY A CA 1
ATOM 4008 C C . GLY A 1 525 ? -12.477 -14.997 28.110 1.00 68.94 525 GLY A C 1
ATOM 4009 O O . GLY A 1 525 ? -12.370 -16.202 27.886 1.00 68.94 525 GLY A O 1
ATOM 4010 N N . ILE A 1 526 ? -12.586 -14.091 27.136 1.00 74.31 526 ILE A N 1
ATOM 4011 C CA . ILE A 1 526 ? -12.640 -14.441 25.714 1.00 74.31 526 ILE A CA 1
ATOM 4012 C C . ILE A 1 526 ? -11.699 -13.571 24.876 1.00 74.31 526 ILE A C 1
ATOM 4014 O O . ILE A 1 526 ? -11.682 -12.349 25.009 1.00 74.31 526 ILE A O 1
ATOM 4018 N N . HIS A 1 527 ? -10.937 -14.201 23.980 1.00 83.50 527 HIS A N 1
ATOM 4019 C CA . HIS A 1 527 ? -10.221 -13.505 22.914 1.00 83.50 527 HIS A CA 1
ATOM 4020 C C . HIS A 1 527 ? -10.980 -13.693 21.605 1.00 83.50 527 HIS A C 1
ATOM 4022 O O . HIS A 1 527 ? -11.320 -14.817 21.236 1.00 83.50 527 HIS A O 1
ATOM 4028 N N . LEU A 1 528 ? -11.239 -12.597 20.900 1.00 86.31 528 LEU A N 1
ATOM 4029 C CA . LEU A 1 528 ? -11.929 -12.607 19.616 1.00 86.31 528 LEU A CA 1
ATOM 4030 C C . LEU A 1 528 ? -10.982 -12.156 18.510 1.00 86.31 528 LEU A C 1
ATOM 40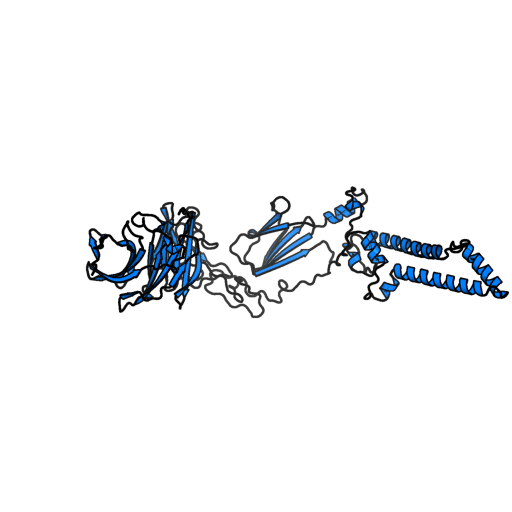32 O O . LEU A 1 528 ? -10.245 -11.184 18.667 1.00 86.31 528 LEU A O 1
ATOM 4036 N N . GLN A 1 529 ? -11.036 -12.849 17.380 1.00 89.19 529 GLN A N 1
ATOM 4037 C CA . GLN A 1 529 ? -10.400 -12.453 16.136 1.00 89.19 529 GLN A CA 1
ATOM 4038 C C . GLN A 1 529 ? -11.482 -12.205 15.086 1.00 89.19 529 GLN A C 1
ATOM 4040 O O . GLN A 1 529 ? -12.210 -13.121 14.699 1.00 89.19 529 GLN A O 1
ATOM 4045 N N . PHE A 1 530 ? -11.539 -10.960 14.618 1.00 88.50 530 PHE A N 1
ATOM 4046 C CA . PHE A 1 530 ? -12.357 -10.531 13.491 1.00 88.50 530 PHE A CA 1
ATOM 4047 C C . PHE A 1 530 ? -11.515 -10.623 12.223 1.00 88.50 530 PHE A C 1
ATOM 4049 O O . PHE A 1 530 ? -10.434 -10.037 12.148 1.00 88.50 530 PHE A O 1
ATOM 4056 N N . LEU A 1 531 ? -11.991 -11.384 11.245 1.00 88.69 531 LEU A N 1
ATOM 4057 C CA . LEU A 1 531 ? -11.402 -11.463 9.918 1.00 88.69 531 LEU A CA 1
ATOM 4058 C C . LEU A 1 531 ? -12.313 -10.704 8.956 1.00 88.69 531 LEU A C 1
ATOM 4060 O O . LEU A 1 531 ? -13.464 -11.090 8.763 1.00 88.69 531 LEU A O 1
ATOM 4064 N N . LEU A 1 532 ? -11.769 -9.632 8.385 1.00 87.75 532 LEU A N 1
ATOM 4065 C CA . LEU A 1 532 ? -12.415 -8.787 7.387 1.00 87.75 532 LEU A CA 1
ATOM 4066 C C . LEU A 1 532 ? -11.782 -9.097 6.030 1.00 87.75 532 LEU A C 1
ATOM 4068 O O . LEU A 1 532 ? -10.567 -8.954 5.874 1.00 87.75 532 LEU A O 1
ATOM 4072 N N . VAL A 1 533 ? -12.580 -9.560 5.072 1.00 81.69 533 VAL A N 1
ATOM 4073 C CA . VAL A 1 533 ? -12.109 -9.980 3.747 1.00 81.69 533 VAL A CA 1
ATOM 4074 C C . VAL A 1 533 ? -12.564 -8.964 2.710 1.00 81.69 533 VAL A C 1
ATOM 4076 O O . VAL A 1 533 ? -13.738 -8.881 2.388 1.00 81.69 533 VAL A O 1
ATOM 4079 N N . GLY A 1 534 ? -11.633 -8.182 2.173 1.00 70.81 534 GLY A N 1
ATOM 4080 C CA . GLY A 1 534 ? -11.944 -7.195 1.143 1.00 70.81 534 GLY A CA 1
ATOM 4081 C C . GLY A 1 534 ? -10.895 -6.097 1.048 1.00 70.81 534 GLY A C 1
ATOM 4082 O O . GLY A 1 534 ? -10.003 -5.990 1.889 1.00 70.81 534 GLY A O 1
ATOM 4083 N N . ILE A 1 535 ? -11.008 -5.269 0.012 1.00 67.25 535 ILE A N 1
ATOM 4084 C CA . ILE A 1 535 ? -10.086 -4.160 -0.269 1.00 67.25 535 ILE A CA 1
ATOM 4085 C C . ILE A 1 535 ? -10.709 -2.855 0.241 1.00 67.25 535 ILE A C 1
ATOM 4087 O O . ILE A 1 535 ? -10.828 -1.878 -0.488 1.00 67.25 535 ILE A O 1
ATOM 4091 N N . ASN A 1 536 ? -11.161 -2.859 1.492 1.00 77.38 536 ASN A N 1
ATOM 4092 C CA . ASN A 1 536 ? -11.937 -1.763 2.060 1.00 77.38 536 ASN A CA 1
ATOM 4093 C C . ASN A 1 536 ? -11.181 -1.099 3.210 1.00 77.38 536 ASN A C 1
ATOM 4095 O O . ASN A 1 536 ? -10.390 -1.722 3.921 1.00 77.38 536 ASN A O 1
ATOM 4099 N N . THR A 1 537 ? -11.442 0.187 3.399 1.00 81.12 537 THR A N 1
ATOM 4100 C CA . THR A 1 537 ? -10.932 0.970 4.521 1.00 81.12 537 THR A CA 1
ATOM 4101 C C . THR A 1 537 ? -11.929 0.959 5.675 1.00 81.12 537 THR A C 1
ATOM 4103 O O . THR A 1 537 ? -13.135 0.747 5.507 1.00 81.12 537 THR A O 1
ATOM 4106 N N . ILE A 1 538 ? -11.404 1.175 6.878 1.00 87.19 538 ILE A N 1
ATOM 4107 C CA . ILE A 1 538 ? -12.196 1.381 8.087 1.00 87.19 538 ILE A CA 1
ATOM 4108 C C . ILE A 1 538 ? -11.850 2.772 8.581 1.00 87.19 538 ILE A C 1
ATOM 4110 O O . ILE A 1 538 ? -10.708 3.033 8.958 1.00 87.19 538 ILE A O 1
ATOM 4114 N N . GLY A 1 539 ? -12.831 3.666 8.557 1.00 82.38 539 GLY A N 1
ATOM 4115 C CA . GLY A 1 539 ? -12.651 5.026 9.033 1.00 82.38 539 GLY A CA 1
ATOM 4116 C C . GLY A 1 539 ? -12.550 5.124 10.551 1.00 82.38 539 GLY A C 1
ATOM 4117 O O . GLY A 1 539 ? -11.729 5.874 11.072 1.00 82.38 539 GLY A O 1
ATOM 4118 N N . GLY A 1 540 ? -13.365 4.348 11.263 1.00 84.75 540 GLY A N 1
ATOM 4119 C CA . GLY A 1 540 ? -13.365 4.275 12.719 1.00 84.75 540 GLY A CA 1
ATOM 4120 C C . GLY A 1 540 ? -13.976 2.975 13.226 1.00 84.75 540 GLY A C 1
ATOM 4121 O O . GLY A 1 540 ? -14.709 2.301 12.506 1.00 84.75 540 GLY A O 1
ATOM 4122 N N . ILE A 1 541 ? -13.664 2.624 14.472 1.00 87.62 541 ILE A N 1
ATOM 4123 C CA . ILE A 1 541 ? -14.219 1.451 15.152 1.00 87.62 541 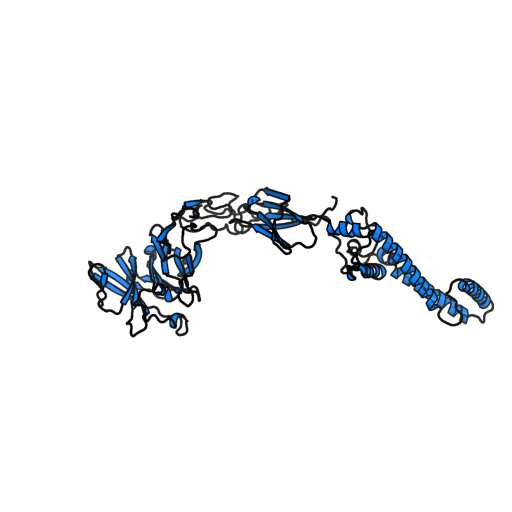ILE A CA 1
ATOM 4124 C C . ILE A 1 541 ? -14.829 1.916 16.464 1.00 87.62 541 ILE A C 1
ATOM 4126 O O . ILE A 1 541 ? -14.169 2.583 17.262 1.00 87.62 541 ILE A O 1
ATOM 4130 N N . ARG A 1 542 ? -16.077 1.527 16.696 1.00 84.75 542 ARG A N 1
ATOM 4131 C CA . ARG A 1 542 ? -16.777 1.721 17.958 1.00 84.75 542 ARG A CA 1
ATOM 4132 C C . ARG A 1 542 ? -17.111 0.364 18.555 1.00 84.75 542 ARG A C 1
ATOM 4134 O O . ARG A 1 542 ? -17.590 -0.524 17.863 1.00 84.75 542 ARG A O 1
ATOM 4141 N N . LEU A 1 543 ? -16.844 0.220 19.848 1.00 85.62 543 LEU A N 1
ATOM 4142 C CA . LEU A 1 543 ? -17.085 -1.003 20.605 1.00 85.62 543 LEU A CA 1
ATOM 4143 C C . LEU A 1 543 ? -18.003 -0.677 21.779 1.00 85.62 543 LEU A C 1
ATOM 4145 O O . LEU A 1 543 ? -17.749 0.274 22.520 1.00 85.62 543 LEU A O 1
ATOM 4149 N N . ALA A 1 544 ? -19.053 -1.468 21.959 1.00 82.00 544 ALA A N 1
ATOM 4150 C CA . ALA A 1 544 ? -19.966 -1.363 23.085 1.00 82.00 544 ALA A CA 1
ATOM 4151 C C . ALA A 1 544 ? -20.239 -2.751 23.664 1.00 82.00 544 ALA A C 1
ATOM 4153 O O . ALA A 1 544 ? -20.576 -3.682 22.941 1.00 82.00 544 ALA A O 1
ATOM 4154 N N . LEU A 1 545 ? -20.108 -2.882 24.982 1.00 81.62 545 LEU A N 1
ATOM 4155 C CA . LEU A 1 545 ? -20.445 -4.104 25.700 1.00 81.62 545 LEU A CA 1
ATOM 4156 C C . LEU A 1 545 ? -21.780 -3.903 26.416 1.00 81.62 545 LEU A C 1
ATOM 4158 O O . LEU A 1 545 ? -21.916 -2.994 27.235 1.00 81.62 545 LEU A O 1
ATOM 4162 N N . GLN A 1 546 ? -22.757 -4.743 26.098 1.00 77.75 546 GLN A N 1
ATOM 4163 C CA . GLN A 1 546 ? -24.093 -4.710 26.674 1.00 77.75 546 GLN A CA 1
ATOM 4164 C C . GLN A 1 546 ? -24.310 -5.956 27.534 1.00 77.75 546 GLN A C 1
ATOM 4166 O O . GLN A 1 546 ? -24.225 -7.077 27.039 1.00 77.75 546 GLN A O 1
ATOM 4171 N N . GLY A 1 547 ? -24.579 -5.758 28.823 1.00 69.88 547 GLY A N 1
ATOM 4172 C CA . GLY A 1 547 ? -24.993 -6.821 29.739 1.00 69.88 547 GLY A CA 1
ATOM 4173 C C . GLY A 1 547 ? -26.509 -6.818 29.979 1.00 69.88 547 GLY A C 1
ATOM 4174 O O . GLY A 1 547 ? -27.191 -5.860 29.597 1.00 69.88 547 GLY A O 1
ATOM 4175 N N . PRO A 1 548 ? -27.047 -7.858 30.632 1.00 62.16 548 PRO A N 1
ATOM 4176 C CA . PRO A 1 548 ? -28.424 -7.887 31.107 1.00 62.16 548 PRO A CA 1
ATOM 4177 C C . PRO A 1 548 ? -28.590 -6.903 32.277 1.00 62.16 548 PRO A C 1
ATOM 4179 O O . PRO A 1 548 ? -28.408 -7.243 33.438 1.00 62.16 548 PRO A O 1
ATOM 4182 N N . GLY A 1 549 ? -28.908 -5.651 31.963 1.00 48.66 549 GLY A N 1
ATOM 4183 C CA . GLY A 1 549 ? -29.341 -4.642 32.926 1.00 48.66 549 GLY A CA 1
ATOM 4184 C C . GLY A 1 549 ? -30.652 -4.041 32.441 1.00 48.66 549 GLY A C 1
ATOM 4185 O O . GLY A 1 549 ? -30.734 -3.593 31.297 1.00 48.66 549 GLY A O 1
ATOM 4186 N N . THR A 1 550 ? -31.690 -4.075 33.273 1.00 36.59 550 THR A N 1
ATOM 4187 C CA . THR A 1 550 ? -32.994 -3.481 32.955 1.00 36.59 550 THR A CA 1
ATOM 4188 C C . THR A 1 550 ? -32.853 -1.982 32.695 1.00 36.59 550 THR A C 1
ATOM 4190 O O . THR A 1 550 ? -32.179 -1.288 33.462 1.00 36.59 550 THR A O 1
ATOM 4193 N N . ALA A 1 551 ? -33.494 -1.517 31.618 1.00 29.97 551 ALA A N 1
ATOM 4194 C CA . ALA A 1 551 ? -33.718 -0.104 31.320 1.00 29.97 551 ALA A CA 1
ATOM 4195 C C . ALA A 1 551 ? -34.427 0.626 32.471 1.00 29.97 551 ALA A C 1
ATOM 4197 O O . ALA A 1 551 ? -35.274 -0.016 33.139 1.00 29.97 551 ALA A O 1
#

pLDDT: mean 76.22, std 14.24, range [29.97, 94.69]

Solvent-accessible surface area (backbone atoms only — not comparable to full-atom values): 30315 Å² total; per-residue (Å²): 136,71,60,38,41,69,57,96,87,38,86,41,60,86,52,93,36,61,49,81,57,25,65,34,71,43,94,86,48,36,33,43,42,34,28,32,40,38,49,80,93,40,70,41,37,52,31,36,38,37,28,38,64,59,91,83,40,38,44,72,66,33,76,50,71,71,71,61,96,38,90,82,36,71,64,52,68,58,82,34,50,63,69,87,54,94,48,82,56,70,36,32,19,41,30,71,40,71,93,76,35,32,35,40,38,13,35,11,69,63,14,29,31,38,40,35,43,46,40,82,89,77,47,35,78,44,82,81,65,42,73,52,63,72,71,92,54,40,25,30,16,44,20,40,24,51,52,50,99,42,34,37,40,34,34,31,38,42,40,46,100,84,67,48,77,75,36,46,39,38,37,29,30,38,47,47,98,83,64,43,80,40,85,72,51,57,40,67,40,95,77,30,38,67,26,84,87,60,53,65,36,64,72,46,54,47,52,36,93,84,28,32,39,39,36,30,27,74,83,72,53,64,35,39,43,45,48,13,54,54,6,23,16,33,30,15,61,85,39,58,55,38,46,77,43,65,16,52,48,6,24,20,18,72,49,77,34,60,52,73,51,43,63,18,55,66,49,15,6,35,68,61,38,58,40,24,47,62,62,45,74,37,56,98,60,31,56,24,37,61,24,9,19,36,22,74,46,44,55,84,33,81,86,66,44,83,77,73,66,94,62,75,74,52,56,51,45,97,51,43,37,54,70,57,50,52,48,46,60,39,65,64,77,62,94,85,57,56,76,71,37,59,75,67,26,53,45,52,53,33,50,51,52,46,52,54,42,51,50,53,51,49,54,49,51,54,44,61,73,44,41,92,39,78,68,39,46,55,53,50,52,54,50,48,60,60,38,59,79,42,80,49,57,65,90,90,74,63,59,61,56,33,47,52,49,52,34,51,50,52,46,50,53,48,49,50,56,48,51,56,60,52,58,77,39,64,64,56,86,77,52,90,68,93,79,81,85,56,82,53,73,27,67,73,45,48,56,82,39,52,77,53,60,78,63,76,53,78,75,53,83,88,49,44,64,61,54,49,55,62,58,63,54,56,31,35,41,36,37,35,36,32,34,28,74,65,52,74,88,30,53,47,42,27,38,50,80,94,58,83,40,83,46,74,68,76,44,68,49,80,53,96,29,29,33,37,37,30,33,74,36,77,49,96,84,75,44,77,46,78,46,76,63,76,98,59,47,71,49,42,80,47,80,45,81,45,64,91,64,88,129

Nearest PDB structures (foldseek):
  6bk8-assembly1_u  TM=3.698E-01  e=3.965E-02  Saccharomyces cerevisiae S288C
  3lrv-assembly1_A  TM=3.683E-01  e=5.769E-02  Saccharomyces cerevisiae
  5lj5-assembly1_u  TM=3.683E-01  e=5.769E-02  Saccharomyces cerevisiae
  5mq0-assembly1_t  TM=3.683E-01  e=5.769E-02  Saccharomyces cerevisiae
  5lj5-assembly1_v  TM=3.134E-01  e=5.183E-02  Saccharomyces cerevisiae

Foldseek 3Di:
DWKFADDPNDTDTPDPQWDWAEKDAAPQQWIKTWTWGGDLVDFTWTKIFTWHDDPRIIDTQEMDTDDPPDCPDVLVVDGRSVSVDDDLQQAKEKEADNVQQKMWIFGQVSQKIWIWHADPVRRYTDDDIDIDHPPPFTFWHNYKYDLHNFKIKIKGWGADPVRDTDAIKIWMWGQDPVRDTDTQDIPPDQAADAAPVADRAWPDWDADPNQWIWTAGPVRQIAIQAFEDWQWAWYHNPHSYTDTDGAFWQWTAQDRHNGDTAGAAFQWTCQRDISHNHTDGADPQAQGHTSFRHRRRGCPHPVNDPPDDPDDPQAAPPDLEPVVLLVCQQPDDDPPFDPVQCVLHLVNVLVVLLVVLVVVVVVLVVLVVVCVDPVSVVVNVVVCVVCVVQPCDDPDDDNPVSSVVVSVVSSVVLSVVLVVVLVVCPVVLPDPDPDPPGRRSNSSNRHHDYVVVVVPDDDDPVCVVSVCVQLAWKKKKKKKQASKPFDPVQKWKWKDDPDTHTFDFPDWDDDSRIIITIGIDNGPDIDMDIGGHGPMDGSDMDIDMGTPHDD

Secondary structure (DSSP, 8-state):
---BEEETTEEE-SSTTEEEEEEEE-TTSEEEEEEEE--TTS--EEEEEEEEEETTEEEEEEEEE---SSTTSGGGG---TTTTS--GGG-EEEEEEGGGTEEEEEEGGGTEEEEEEEETTTTEEEEEEEEEE-TT---EEEEEEEEETTEEEEEEEEE-TT--EEEEEEEEEEE-TTS-EEEEEEES-SSSPPPTTS-S-EEEEEE-TTS-EEEEETTS-EEEEPPBPTTEEEE-TT-SBPEEEEPPTTEE--SSBSPPPEEPPTTEE-TT-SS-SSPEEPPTTB---TTBS----BTTSTTTS----SSPPPPPPS--BHHHHHHHHHH---TTS-HHHHHH-HHHHHHHHHHHHHHHHHHHHHHHHTTTSHHHHHHHHHHHHHHTSSTT--SSS-HHHHHHHHHHHHHHHHHHHHHHHHHTT-SGGG--S---SSS-GGGGGPPPB-TTGGGTPPPPTTTHHHHHHHHT--EEEEEEEEEE---GGGEEEEEESSSEEEE-EEEEEEETTEEEEEEEE-SSS-EEEEEE-SS--EEEEEEEEE-S---

Mean predicted aligned error: 16.7 Å

Sequence (551 aa):
MNNVSIQLGNLTWSDRSFLPRAVDISQDLFVVVLGFVGDPSSNYTPCAYLLSRSGSNFTVHDTWMYMPPTATSWQASLTNWDADIYLAKHDMSVSINDAKSQVLLGIQITNTIILLDISRTTLKFILPSQSLSNGKAIGMGKAVGWLNNNVTVILVNTYSLSYIWSASQVFTYYVGVNNSFATKSIIPNAQQTLAPEFGPILISLVVTKSGIVIMLDSKGDTYILLPSPPGTFADSSTKLVSSFLPCIGGSYNSQYDIQPCSLCPQGSSTNGSTGQTSCVSCESDAFCPLGSAFGNISSSSLLLTSVNQARAYPLSPKSVRFDNILMENMFVISASSSHRCVALSPFFWSLIIMALGIVIVFVMIVLKYCVPHPQGKKTHQQIKRFFVHIDLVGEGELWIGGIVSFAILFLCISAYVFSGAYYRRYPIENSSGNLAFGCHPTLTNAQFSSGLMSLMIPPNDDELPIFELLDTQSFTLNIDFVNTLFACTDVSVTQIKDKKLPMPISSCTESNGSLSLSVLLPSHGIHLQFLLVGINTIGGIRLALQGPGTA

Radius of gyration: 42.87 Å; Cα contacts (8 Å, |Δi|>4): 1126; chains: 1; bounding box: 76×49×147 Å